Protein AF-0000000082424792 (afdb_homodimer)

Solvent-accessible surface area (backbone atoms only — not comparable to full-atom values): 27196 Å² total; per-residue (Å²): 92,39,47,46,41,35,40,43,34,44,28,79,53,50,48,62,49,54,26,39,48,39,47,21,51,23,49,30,27,62,52,21,72,46,38,30,72,61,72,68,42,37,51,23,59,50,4,16,21,27,39,40,36,38,26,54,96,37,29,47,32,41,35,42,33,32,23,37,46,25,42,66,79,46,63,48,35,50,36,55,40,28,74,50,56,83,87,54,79,37,30,35,40,36,42,36,32,32,28,20,71,53,90,94,49,53,85,48,68,71,46,19,31,48,25,77,32,62,17,72,66,65,16,39,38,34,38,37,71,32,53,38,48,46,53,76,69,34,50,75,62,47,70,86,83,59,66,56,81,70,42,28,46,65,43,48,43,45,48,29,46,22,71,74,33,52,72,59,85,50,70,66,59,50,50,59,55,58,73,37,49,64,48,24,46,31,36,41,36,36,34,41,35,95,57,34,38,35,39,38,38,36,25,31,59,58,88,62,88,83,39,61,51,56,50,55,45,62,35,33,29,46,24,39,32,68,48,35,40,35,37,33,27,29,55,26,60,78,73,37,52,50,83,70,45,61,65,67,41,76,55,52,77,24,28,32,37,34,37,39,36,34,25,75,76,35,49,68,53,74,73,44,80,44,78,50,135,92,40,46,43,40,37,40,43,35,45,30,80,52,49,48,62,50,54,26,40,49,38,47,20,50,22,48,30,28,62,53,20,70,46,38,29,72,62,72,67,42,37,52,22,61,50,3,14,20,27,40,39,37,36,26,54,96,37,29,47,33,40,36,43,34,32,22,37,46,26,42,65,79,46,65,49,35,50,36,56,41,29,74,49,55,86,87,54,80,38,30,34,41,36,42,35,34,31,28,21,70,52,89,91,48,54,85,48,69,72,46,19,31,47,24,75,33,61,16,72,66,64,17,40,37,35,38,38,71,32,52,39,48,44,51,76,69,36,50,75,62,46,72,86,85,59,64,55,82,69,42,28,45,65,44,49,43,46,47,28,47,22,70,73,33,51,73,58,84,50,72,67,58,49,50,59,54,58,74,38,48,65,47,22,46,32,34,41,37,37,36,41,34,95,59,34,39,35,39,37,39,36,24,30,57,60,88,61,87,80,40,62,52,56,51,56,46,61,35,33,28,44,24,38,30,67,48,35,41,35,35,32,29,29,55,28,60,78,76,36,52,49,84,69,46,62,64,69,42,76,56,52,76,25,28,32,37,35,38,39,36,35,26,76,76,34,50,68,50,75,72,44,80,45,79,50,134

pLDDT: mean 94.44, std 5.89, range [61.22, 98.94]

InterPro domains:
  IPR029055 Nucleophile aminohydrolases, N-terminal [G3DSA:3.60.20.10] (1-261)
  IPR029055 Nucleophile aminohydrolases, N-terminal [SSF56235] (42-182)

Structure (mmCIF, N/CA/C/O backbone):
data_AF-0000000082424792-model_v1
#
loop_
_entity.id
_entity.type
_entity.pdbx_description
1 polymer 'Class II glutamine amidotransferase'
#
loop_
_atom_site.group_PDB
_atom_site.id
_atom_site.type_symbol
_atom_site.label_atom_id
_atom_site.label_alt_id
_atom_site.label_comp_id
_atom_site.label_asym_id
_atom_site.label_entity_id
_atom_site.label_seq_id
_atom_site.pdbx_PDB_ins_code
_atom_site.Cartn_x
_atom_site.Cartn_y
_atom_site.Cartn_z
_atom_site.occupancy
_atom_site.B_iso_or_equiv
_atom_site.auth_seq_id
_atom_site.auth_comp_id
_atom_site.auth_asym_id
_atom_site.auth_atom_id
_atom_site.pdbx_PDB_model_num
ATOM 1 N N . MET A 1 1 ? -8.086 -20.922 -4.895 1 80.81 1 MET A N 1
ATOM 2 C CA . MET A 1 1 ? -8.367 -21.109 -6.316 1 80.81 1 MET A CA 1
ATOM 3 C C . MET A 1 1 ? -8.203 -19.797 -7.078 1 80.81 1 MET A C 1
ATOM 5 O O . MET A 1 1 ? -9.141 -19.344 -7.742 1 80.81 1 MET A O 1
ATOM 9 N N . CYS A 1 2 ? -7.086 -19.297 -7.141 1 96.94 2 CYS A N 1
ATOM 10 C CA . CYS A 1 2 ? -6.809 -17.938 -7.59 1 96.94 2 CYS A CA 1
ATOM 11 C C . CYS A 1 2 ? -6.051 -17.938 -8.914 1 96.94 2 CYS A C 1
ATOM 13 O O . CYS A 1 2 ? -5.77 -19.016 -9.469 1 96.94 2 CYS A O 1
ATOM 15 N N . ARG A 1 3 ? -5.969 -16.844 -9.562 1 98.69 3 ARG A N 1
ATOM 16 C CA . ARG A 1 3 ? -5.113 -16.594 -10.727 1 98.69 3 ARG A CA 1
ATOM 17 C C . ARG A 1 3 ? -4.145 -15.453 -10.461 1 98.69 3 ARG A C 1
ATOM 19 O O . ARG A 1 3 ? -4.48 -14.5 -9.742 1 98.69 3 ARG A O 1
ATOM 26 N N . MET A 1 4 ? -2.965 -15.578 -11.047 1 98.81 4 MET A N 1
ATOM 27 C CA . MET A 1 4 ? -1.962 -14.562 -10.75 1 98.81 4 MET A CA 1
ATOM 28 C C . MET A 1 4 ? -1.114 -14.25 -11.977 1 98.81 4 MET A C 1
ATOM 30 O O . MET A 1 4 ? -1.095 -15.031 -12.93 1 98.81 4 MET A O 1
ATOM 34 N N . ALA A 1 5 ? -0.458 -13.141 -11.961 1 98.94 5 ALA A N 1
ATOM 35 C CA . ALA A 1 5 ? 0.482 -12.656 -12.969 1 98.94 5 ALA A CA 1
ATOM 36 C C . ALA A 1 5 ? 1.657 -11.93 -12.32 1 98.94 5 ALA A C 1
ATOM 38 O O . ALA A 1 5 ? 1.472 -11.156 -11.375 1 98.94 5 ALA A O 1
ATOM 39 N N . VAL A 1 6 ? 2.852 -12.211 -12.781 1 98.88 6 VAL A N 1
ATOM 40 C CA . VAL A 1 6 ? 4.066 -11.555 -12.297 1 98.88 6 VAL A CA 1
ATOM 41 C C . VAL A 1 6 ? 4.867 -11.016 -13.477 1 98.88 6 VAL A C 1
ATOM 43 O O . VAL A 1 6 ? 5.027 -11.695 -14.492 1 98.88 6 VAL A O 1
ATOM 46 N N . LEU A 1 7 ? 5.273 -9.797 -13.391 1 98.25 7 LEU A N 1
ATOM 47 C CA . LEU A 1 7 ? 6.16 -9.164 -14.359 1 98.25 7 LEU A CA 1
ATOM 48 C C . LEU A 1 7 ? 7.457 -8.711 -13.703 1 98.25 7 LEU A C 1
ATOM 50 O O . LEU A 1 7 ? 7.441 -8.18 -12.586 1 98.25 7 LEU A O 1
ATOM 54 N N . ILE A 1 8 ? 8.57 -8.938 -14.375 1 97.94 8 ILE A N 1
ATOM 55 C CA . ILE A 1 8 ? 9.867 -8.453 -13.906 1 97.94 8 ILE A CA 1
ATOM 56 C C . ILE A 1 8 ? 10.703 -7.992 -15.102 1 97.94 8 ILE A C 1
ATOM 58 O O . ILE A 1 8 ? 10.898 -8.75 -16.062 1 97.94 8 ILE A O 1
ATOM 62 N N . GLY A 1 9 ? 11.133 -6.73 -15.07 1 95.88 9 GLY A N 1
ATOM 63 C CA . GLY A 1 9 ? 12.062 -6.305 -16.109 1 95.88 9 GLY A CA 1
ATOM 64 C C . GLY A 1 9 ? 11.945 -4.828 -16.438 1 95.88 9 GLY A C 1
ATOM 65 O O . GLY A 1 9 ? 11.297 -4.074 -15.703 1 95.88 9 GLY A O 1
ATOM 66 N N . GLN A 1 10 ? 12.727 -4.418 -17.375 1 94.44 10 GLN A N 1
ATOM 67 C CA . GLN A 1 10 ? 12.68 -3.078 -17.953 1 94.44 10 GLN A CA 1
ATOM 68 C C . GLN A 1 10 ? 12.023 -3.098 -19.344 1 94.44 10 GLN A C 1
ATOM 70 O O . GLN A 1 10 ? 12.711 -3.018 -20.359 1 94.44 10 GLN A O 1
ATOM 75 N N . PHE A 1 11 ? 10.75 -3.027 -19.328 1 94.5 11 PHE A N 1
ATOM 76 C CA . PHE A 1 11 ? 9.961 -3.266 -20.531 1 94.5 11 PHE A CA 1
ATOM 77 C C . PHE A 1 11 ? 10.039 -2.072 -21.484 1 94.5 11 PHE A C 1
ATOM 79 O O . PHE A 1 11 ? 10.016 -0.922 -21.031 1 94.5 11 PHE A O 1
ATOM 86 N N . ASN A 1 12 ? 10.047 -2.334 -22.734 1 92.19 12 ASN A N 1
ATOM 87 C CA . ASN A 1 12 ? 10.117 -1.262 -23.719 1 92.19 12 ASN A CA 1
ATOM 88 C C . ASN A 1 12 ? 8.836 -0.433 -23.75 1 92.19 12 ASN A C 1
ATOM 90 O O .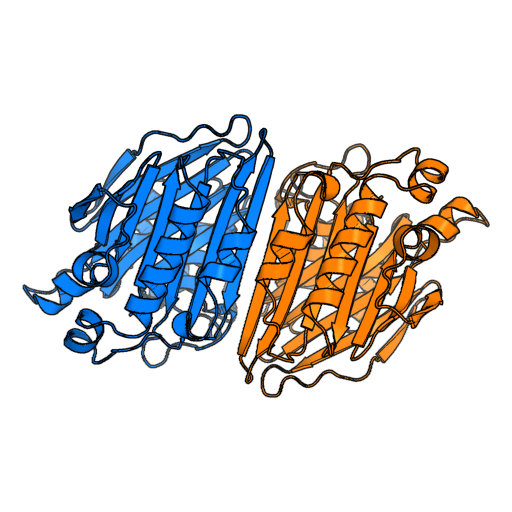 ASN A 1 12 ? 8.883 0.788 -23.906 1 92.19 12 ASN A O 1
ATOM 94 N N . ASP A 1 13 ? 7.734 -1.145 -23.656 1 93.12 13 ASP A N 1
ATOM 95 C CA . ASP A 1 13 ? 6.441 -0.498 -23.484 1 93.12 13 ASP A CA 1
ATOM 96 C C . ASP A 1 13 ? 5.777 -0.95 -22.172 1 93.12 13 ASP A C 1
ATOM 98 O O . ASP A 1 13 ? 4.906 -1.826 -22.188 1 93.12 13 ASP A O 1
ATOM 102 N N . ALA A 1 14 ? 6.148 -0.309 -21.172 1 94.12 14 ALA A N 1
ATOM 103 C CA . ALA A 1 14 ? 5.695 -0.701 -19.828 1 94.12 14 ALA A CA 1
ATOM 104 C C . ALA A 1 14 ? 4.184 -0.542 -19.703 1 94.12 14 ALA A C 1
ATOM 106 O O . ALA A 1 14 ? 3.516 -1.387 -19.094 1 94.12 14 ALA A O 1
ATOM 107 N N . GLU A 1 15 ? 3.668 0.537 -20.234 1 94.12 15 GLU A N 1
ATOM 108 C CA . GLU A 1 15 ? 2.234 0.793 -20.141 1 94.12 15 GLU A CA 1
ATOM 109 C C . GLU A 1 15 ? 1.429 -0.324 -20.797 1 94.12 15 GLU A C 1
ATOM 111 O O . GLU A 1 15 ? 0.53 -0.896 -20.172 1 94.12 15 GLU A O 1
ATOM 116 N N . GLU A 1 16 ? 1.772 -0.635 -21.984 1 94.56 16 GLU A N 1
ATOM 117 C CA . GLU A 1 16 ? 1.082 -1.706 -22.703 1 94.56 16 GLU A CA 1
ATOM 118 C C . GLU A 1 16 ? 1.207 -3.033 -21.953 1 94.56 16 GLU A C 1
ATOM 120 O O . GLU A 1 16 ? 0.229 -3.773 -21.828 1 94.56 16 GLU A O 1
ATOM 125 N N . THR A 1 17 ? 2.357 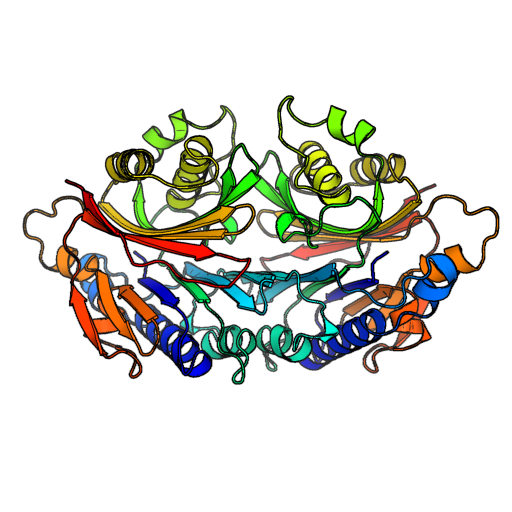-3.293 -21.5 1 95.81 17 THR A N 1
ATOM 126 C CA . THR A 1 17 ? 2.641 -4.562 -20.844 1 95.81 17 THR A CA 1
ATOM 127 C C . THR A 1 17 ? 1.781 -4.723 -19.594 1 95.81 17 THR A C 1
ATOM 129 O O . THR A 1 17 ? 1.131 -5.754 -19.406 1 95.81 17 THR A O 1
ATOM 132 N N . ILE A 1 18 ? 1.748 -3.699 -18.781 1 96.81 18 ILE A N 1
ATOM 133 C CA . ILE A 1 18 ? 1.044 -3.799 -17.5 1 96.81 18 ILE A CA 1
ATOM 134 C C . ILE A 1 18 ? -0.464 -3.762 -17.75 1 96.81 18 ILE A C 1
ATOM 136 O O . ILE A 1 18 ? -1.219 -4.5 -17.109 1 96.81 18 ILE A O 1
ATOM 140 N N . VAL A 1 19 ? -0.921 -2.963 -18.672 1 96.94 19 VAL A N 1
ATOM 141 C CA . VAL A 1 19 ? -2.342 -2.836 -18.984 1 96.94 19 VAL A CA 1
ATOM 142 C C . VAL A 1 19 ? -2.867 -4.152 -19.547 1 96.94 19 VAL A C 1
ATOM 144 O O . VAL A 1 19 ? -3.906 -4.652 -19.125 1 96.94 19 VAL A O 1
ATOM 147 N N . GLU A 1 20 ? -2.176 -4.727 -20.453 1 98 20 GLU A N 1
ATOM 148 C CA . GLU A 1 20 ? -2.607 -5.988 -21.047 1 98 20 GLU A CA 1
ATOM 149 C C . GLU A 1 20 ? -2.594 -7.117 -20.016 1 98 20 GLU A C 1
ATOM 151 O O . GLU A 1 20 ? -3.43 -8.023 -20.078 1 98 20 GLU A O 1
ATOM 156 N N . THR A 1 21 ? -1.629 -7.062 -19.172 1 98.44 21 THR A N 1
ATOM 157 C CA . THR A 1 21 ? -1.578 -8.047 -18.094 1 98.44 21 THR A CA 1
ATOM 158 C C . THR A 1 21 ? -2.822 -7.953 -17.219 1 98.44 21 THR A C 1
ATOM 160 O O . THR A 1 21 ? -3.443 -8.969 -16.891 1 98.44 21 THR A O 1
ATOM 163 N N . ALA A 1 22 ? -3.166 -6.73 -16.828 1 98.56 22 ALA A N 1
ATOM 164 C CA . ALA A 1 22 ? -4.355 -6.512 -16.016 1 98.56 22 ALA A CA 1
ATOM 165 C C . ALA A 1 22 ? -5.613 -6.977 -16.734 1 98.56 22 ALA A C 1
ATOM 167 O O . ALA A 1 22 ? -6.5 -7.59 -16.125 1 98.56 22 ALA A O 1
ATOM 168 N N . GLU A 1 23 ? -5.668 -6.703 -18 1 98.62 23 GLU A N 1
ATOM 169 C CA . GLU A 1 23 ? -6.812 -7.117 -18.812 1 98.62 23 GLU A CA 1
ATOM 170 C C . GLU A 1 23 ? -6.93 -8.633 -18.859 1 98.62 23 GLU A C 1
ATOM 172 O O . GLU A 1 23 ? -8.023 -9.188 -18.703 1 98.62 23 GLU A O 1
ATOM 177 N N . ALA A 1 24 ? -5.836 -9.242 -19.125 1 98.81 24 ALA A N 1
ATOM 178 C CA . ALA A 1 24 ? -5.824 -10.695 -19.219 1 98.81 24 ALA A CA 1
ATOM 179 C C . ALA A 1 24 ? -6.234 -11.344 -17.906 1 98.81 24 ALA A C 1
ATOM 181 O O . ALA A 1 24 ? -7.008 -12.305 -17.891 1 98.81 24 ALA A O 1
ATOM 182 N N . LEU A 1 25 ? -5.707 -10.844 -16.844 1 98.81 25 LEU A N 1
ATOM 183 C CA . LEU A 1 25 ? -6.062 -11.391 -15.531 1 98.81 25 LEU A CA 1
ATOM 184 C C . LEU A 1 25 ? -7.543 -11.18 -15.242 1 98.81 25 LEU A C 1
ATOM 186 O O . LEU A 1 25 ? -8.203 -12.062 -14.688 1 98.81 25 LEU A O 1
ATOM 190 N N . ALA A 1 26 ? -8.062 -10.031 -15.57 1 98.75 26 ALA A N 1
ATOM 191 C CA . ALA A 1 26 ? -9.484 -9.75 -15.375 1 98.75 26 ALA A CA 1
ATOM 192 C C . ALA A 1 26 ? -10.352 -10.727 -16.156 1 98.75 26 ALA A C 1
ATOM 194 O O . ALA A 1 26 ? -11.352 -11.227 -15.641 1 98.75 26 ALA A O 1
ATOM 195 N N . LYS A 1 27 ? -9.969 -10.977 -17.359 1 98.62 27 LYS A N 1
ATOM 196 C CA . LYS A 1 27 ? -10.703 -11.938 -18.188 1 98.62 27 LYS A CA 1
ATOM 197 C C . LYS A 1 27 ? -10.641 -13.336 -17.578 1 98.62 27 LYS A C 1
ATOM 199 O O . LYS A 1 27 ? -11.656 -14.023 -17.5 1 98.62 27 LYS A O 1
ATOM 204 N N . ALA A 1 28 ? -9.5 -13.719 -17.156 1 98.69 28 ALA A N 1
ATOM 205 C CA . ALA A 1 28 ? -9.328 -15.039 -16.547 1 98.69 28 ALA A CA 1
ATOM 206 C C . ALA A 1 28 ? -10.172 -15.164 -15.281 1 98.69 28 ALA A C 1
ATOM 208 O O . ALA A 1 28 ? -10.719 -16.234 -15 1 98.69 28 ALA A O 1
ATOM 209 N N . ALA A 1 29 ? -10.25 -14.094 -14.547 1 98.69 29 ALA A N 1
ATOM 210 C CA . ALA A 1 29 ? -11.023 -14.078 -13.305 1 98.69 29 ALA A CA 1
ATOM 211 C C . ALA A 1 29 ? -12.523 -14.094 -13.578 1 98.69 29 ALA A C 1
ATOM 213 O O . ALA A 1 29 ? -13.297 -14.633 -12.789 1 98.69 29 ALA A O 1
ATOM 214 N N . SER A 1 30 ? -12.945 -13.523 -14.688 1 98.5 30 SER A N 1
ATOM 215 C CA . SER A 1 30 ? -14.359 -13.438 -15.039 1 98.5 30 SER A CA 1
ATOM 216 C C . SER A 1 30 ? -14.883 -14.766 -15.562 1 98.5 30 SER A C 1
ATOM 218 O O . SER A 1 30 ? -16.078 -15.07 -15.43 1 98.5 30 SER A O 1
ATOM 220 N N . MET A 1 31 ? -13.992 -15.469 -16.172 1 98.38 31 MET A N 1
ATOM 221 C CA . MET A 1 31 ? -14.32 -16.797 -16.703 1 98.38 31 MET A CA 1
ATOM 222 C C . MET A 1 31 ? -13.086 -17.688 -16.719 1 98.38 31 MET A C 1
ATOM 224 O O . MET A 1 31 ? -12.242 -17.562 -17.609 1 98.38 31 MET A O 1
ATOM 228 N N . ASP A 1 32 ? -13.039 -18.641 -15.812 1 98.19 32 ASP A N 1
ATOM 229 C CA . ASP A 1 32 ? -11.914 -19.562 -15.672 1 98.19 32 ASP A CA 1
ATOM 230 C C . ASP A 1 32 ? -12.336 -21 -15.961 1 98.19 32 ASP A C 1
ATOM 232 O O . ASP A 1 32 ? -12.766 -21.719 -15.062 1 98.19 32 ASP A O 1
ATOM 236 N N . PRO A 1 33 ? -12.062 -21.453 -17.188 1 97.88 33 PRO A N 1
ATOM 237 C CA . PRO A 1 33 ? -12.469 -22.812 -17.531 1 97.88 33 PRO A CA 1
ATOM 238 C C . PRO A 1 33 ? -11.773 -23.859 -16.672 1 97.88 33 PRO A C 1
ATOM 240 O O . PRO A 1 33 ? -12.383 -24.891 -16.344 1 97.88 33 PRO A O 1
ATOM 243 N N . TYR A 1 34 ? -10.531 -23.672 -16.344 1 97.25 34 TYR A N 1
ATOM 244 C CA . TYR A 1 34 ? -9.812 -24.656 -15.531 1 97.25 34 TYR A CA 1
ATOM 245 C C . TYR A 1 34 ? -10.352 -24.688 -14.109 1 97.25 34 TYR A C 1
ATOM 247 O O . TYR A 1 34 ? -10.492 -25.766 -13.516 1 97.25 34 TYR A O 1
ATOM 255 N N . GLY A 1 35 ? -10.648 -23.516 -13.547 1 95.62 35 GLY A N 1
ATOM 256 C CA . GLY A 1 35 ? -11.258 -23.453 -12.227 1 95.62 35 GLY A CA 1
ATOM 257 C C . GLY A 1 35 ? -12.625 -24.109 -12.172 1 95.62 35 GLY A C 1
ATOM 258 O O . GLY A 1 35 ? -12.961 -24.781 -11.195 1 95.62 35 GLY A O 1
ATOM 259 N N . ASP A 1 36 ? -13.352 -23.891 -13.203 1 96.06 36 ASP A N 1
ATOM 260 C CA . ASP A 1 36 ? -14.68 -24.484 -13.297 1 96.06 36 ASP A CA 1
ATOM 261 C C . ASP A 1 36 ? -14.602 -26.016 -13.32 1 96.06 36 ASP A C 1
ATOM 263 O O . ASP A 1 36 ? -15.336 -26.688 -12.602 1 96.06 36 ASP A O 1
ATOM 267 N N . LYS A 1 37 ? -13.719 -26.531 -14.07 1 95.56 37 LYS A N 1
ATOM 268 C CA . LYS A 1 37 ? -13.586 -27.969 -14.242 1 95.56 37 LYS A CA 1
ATOM 269 C C . LYS A 1 37 ? -13.094 -28.641 -12.961 1 95.56 37 LYS A C 1
ATOM 271 O O . LYS A 1 37 ? -13.555 -29.734 -12.609 1 95.56 37 LYS A O 1
ATOM 276 N N . LEU A 1 38 ? -12.148 -28 -12.305 1 93.06 38 LEU A N 1
ATOM 277 C CA . LEU A 1 38 ? -11.516 -28.641 -11.156 1 93.06 38 LEU A CA 1
ATOM 278 C C . LEU A 1 38 ? -12.344 -28.438 -9.898 1 93.06 38 LEU A C 1
ATOM 280 O O . LEU A 1 38 ? -12.562 -29.391 -9.133 1 93.06 38 LEU A O 1
ATOM 284 N N . TYR A 1 39 ? -12.836 -27.188 -9.664 1 92.38 39 TYR A N 1
ATOM 285 C CA . TYR A 1 39 ? -13.422 -26.859 -8.367 1 92.38 39 TYR A CA 1
ATOM 286 C C . TYR A 1 39 ? -14.852 -26.359 -8.531 1 92.38 39 TYR A C 1
ATOM 288 O O . TYR A 1 39 ? -15.531 -26.078 -7.539 1 92.38 39 TYR A O 1
ATOM 296 N N . GLY A 1 40 ? -15.328 -26.234 -9.68 1 93.12 40 GLY A N 1
ATOM 297 C CA . GLY A 1 40 ? -16.625 -25.609 -9.914 1 93.12 40 GLY A CA 1
ATOM 298 C C . GLY A 1 40 ? -16.594 -24.109 -9.703 1 93.12 40 GLY A C 1
ATOM 299 O O . GLY A 1 40 ? -17.641 -23.484 -9.453 1 93.12 40 GLY A O 1
ATOM 300 N N . GLU A 1 41 ? -15.391 -23.547 -9.695 1 93.38 41 GLU A N 1
ATOM 301 C CA . GLU A 1 41 ? -15.195 -22.125 -9.492 1 93.38 41 GLU A CA 1
ATOM 302 C C . GLU A 1 41 ? -14.914 -21.406 -10.805 1 93.38 41 GLU A C 1
ATOM 304 O O . GLU A 1 41 ? -13.75 -21.203 -11.172 1 93.38 41 GLU A O 1
ATOM 309 N N . LYS A 1 42 ? -15.914 -20.859 -11.406 1 95.06 42 LYS A N 1
ATOM 310 C CA . LYS A 1 42 ? -15.828 -20.234 -12.719 1 95.06 42 LYS A CA 1
ATOM 311 C C . LYS A 1 42 ? -15.352 -18.797 -12.617 1 95.06 42 LYS A C 1
ATOM 313 O O . LYS A 1 42 ? -14.773 -18.266 -13.57 1 95.06 42 LYS A O 1
ATOM 318 N N . ARG A 1 43 ? -15.648 -18.203 -11.516 1 97 43 ARG A N 1
ATOM 319 C CA . ARG A 1 43 ? -15.352 -16.781 -11.367 1 97 43 ARG A CA 1
ATOM 320 C C . ARG A 1 43 ? -14.594 -16.516 -10.07 1 97 43 ARG A C 1
ATOM 322 O O . ARG A 1 43 ? -14.859 -17.141 -9.039 1 97 43 ARG A O 1
ATOM 329 N N . HIS A 1 44 ? -13.68 -15.617 -10.156 1 97.94 44 HIS A N 1
ATOM 330 C CA . HIS A 1 44 ? -12.898 -15.195 -9 1 97.94 44 HIS A CA 1
ATOM 331 C C . HIS A 1 44 ? -13.422 -13.875 -8.438 1 97.94 44 HIS A C 1
ATOM 333 O O . HIS A 1 44 ? -12.938 -12.805 -8.805 1 97.94 44 HIS A O 1
ATOM 339 N N . ARG A 1 45 ? -14.273 -13.969 -7.434 1 96.75 45 ARG A N 1
ATOM 340 C CA . ARG A 1 45 ? -15.078 -12.812 -7.035 1 96.75 45 ARG A CA 1
ATOM 341 C C . ARG A 1 45 ? -14.664 -12.312 -5.656 1 96.75 45 ARG A C 1
ATOM 343 O O . ARG A 1 45 ? -15.336 -11.453 -5.078 1 96.75 45 ARG A O 1
ATOM 350 N N . ASP A 1 46 ? -13.586 -12.898 -5.137 1 97.25 46 ASP A N 1
ATOM 351 C CA . ASP A 1 46 ? -13.336 -12.664 -3.715 1 97.25 46 ASP A CA 1
ATOM 352 C C . ASP A 1 46 ? -12.203 -11.664 -3.512 1 97.25 46 ASP A C 1
ATOM 354 O O . ASP A 1 46 ? -11.523 -11.695 -2.482 1 97.25 46 ASP A O 1
ATOM 358 N N . GLY A 1 47 ? -11.922 -10.789 -4.492 1 97.69 47 GLY A N 1
ATOM 359 C CA . GLY A 1 47 ? -10.953 -9.719 -4.332 1 97.69 47 GLY A CA 1
ATOM 360 C C . GLY A 1 47 ? -9.797 -9.805 -5.309 1 97.69 47 GLY A C 1
ATOM 361 O O . GLY A 1 47 ? -9.609 -10.836 -5.961 1 97.69 47 GLY A O 1
ATOM 362 N N . TRP A 1 48 ? -9.047 -8.734 -5.398 1 98.62 48 TRP A N 1
ATOM 363 C CA . TRP A 1 48 ? -7.836 -8.664 -6.207 1 98.62 48 TRP A CA 1
ATOM 364 C C . TRP A 1 48 ? -6.879 -7.613 -5.66 1 98.62 48 TRP A C 1
ATOM 366 O O . TRP A 1 48 ? -7.254 -6.805 -4.809 1 98.62 48 TRP A O 1
ATOM 376 N N . GLY A 1 49 ? -5.68 -7.676 -6.094 1 98.81 49 GLY A N 1
ATOM 377 C CA . GLY A 1 49 ? -4.691 -6.676 -5.715 1 98.81 49 GLY A CA 1
ATOM 378 C C . GLY A 1 49 ? -3.383 -6.82 -6.465 1 98.81 49 GLY A C 1
ATOM 379 O O . GLY A 1 49 ? -3.23 -7.719 -7.297 1 98.81 49 GLY A O 1
ATOM 380 N N . PHE A 1 50 ? -2.461 -5.852 -6.156 1 98.88 50 PHE A N 1
ATOM 381 C CA . PHE A 1 50 ? -1.143 -5.934 -6.773 1 98.88 50 PHE A CA 1
ATOM 382 C C . PHE A 1 50 ? -0.1 -5.219 -5.922 1 98.88 50 PHE A C 1
ATOM 384 O O . PHE A 1 50 ? -0.443 -4.363 -5.102 1 98.88 50 PHE A O 1
ATOM 391 N N . LEU A 1 51 ? 1.058 -5.66 -6.035 1 98.88 51 LEU A N 1
ATOM 392 C CA . LEU A 1 51 ? 2.266 -4.938 -5.648 1 98.88 51 LEU A CA 1
ATOM 393 C C . LEU A 1 51 ? 3.029 -4.457 -6.879 1 98.88 51 LEU A C 1
ATOM 395 O O . LEU A 1 51 ? 3.334 -5.25 -7.773 1 98.88 51 LEU A O 1
ATOM 399 N N . PHE A 1 52 ? 3.23 -3.168 -6.922 1 98.56 52 PHE A N 1
ATOM 400 C CA . PHE A 1 52 ? 3.988 -2.553 -8.008 1 98.56 52 PHE A CA 1
ATOM 401 C C . PHE A 1 52 ? 5.227 -1.844 -7.465 1 98.56 52 PHE A C 1
ATOM 403 O O . PHE A 1 52 ? 5.133 -1.047 -6.527 1 98.56 52 PHE A O 1
ATOM 410 N N . ILE A 1 53 ? 6.355 -2.162 -8.047 1 97.5 53 ILE A N 1
ATOM 411 C CA . ILE A 1 53 ? 7.625 -1.521 -7.703 1 97.5 53 ILE A CA 1
ATOM 412 C C . ILE A 1 53 ? 8.297 -0.999 -8.977 1 97.5 53 ILE A C 1
ATOM 414 O O . ILE A 1 53 ? 8.414 -1.727 -9.961 1 97.5 53 ILE A O 1
ATOM 418 N N . SER A 1 54 ? 8.672 0.177 -8.969 1 96.06 54 SER A N 1
ATOM 419 C CA . SER A 1 54 ? 9.469 0.767 -10.039 1 96.06 54 SER A CA 1
ATOM 420 C C . SER A 1 54 ? 10.656 1.541 -9.477 1 96.06 54 SER A C 1
ATOM 422 O O . SER A 1 54 ? 10.594 2.066 -8.367 1 96.06 54 SER A O 1
ATOM 424 N N . ILE A 1 55 ? 11.68 1.559 -10.18 1 94.56 55 ILE A N 1
ATOM 425 C CA . ILE A 1 55 ? 12.883 2.295 -9.789 1 94.56 55 ILE A CA 1
ATOM 426 C C . ILE A 1 55 ? 13.219 3.33 -10.859 1 94.56 55 ILE A C 1
ATOM 428 O O . ILE A 1 55 ? 13.523 2.975 -12 1 94.56 55 ILE A O 1
ATOM 432 N N . GLU A 1 56 ? 13.141 4.551 -10.492 1 89.69 56 GLU A N 1
ATOM 433 C CA . GLU A 1 56 ? 13.508 5.645 -11.391 1 89.69 56 GLU A CA 1
ATOM 434 C C . GLU A 1 56 ? 14.648 6.473 -10.812 1 89.69 56 GLU A C 1
ATOM 436 O O . GLU A 1 56 ? 14.539 7.02 -9.711 1 89.69 56 GLU A O 1
ATOM 441 N N . ASN A 1 57 ? 15.742 6.539 -11.555 1 86.56 57 ASN A N 1
ATOM 442 C CA . ASN A 1 57 ? 16.906 7.312 -11.133 1 86.56 57 ASN A CA 1
ATOM 443 C C . ASN A 1 57 ? 17.375 6.906 -9.734 1 86.56 57 ASN A C 1
ATOM 445 O O . ASN A 1 57 ? 17.625 7.766 -8.891 1 86.56 57 ASN A O 1
ATOM 449 N N . GLY A 1 58 ? 17.328 5.688 -9.523 1 90 58 GLY A N 1
ATOM 450 C CA . GLY A 1 58 ? 17.812 5.164 -8.258 1 90 58 GLY A CA 1
ATOM 451 C C . GLY A 1 58 ? 16.812 5.309 -7.129 1 90 58 GLY A C 1
ATOM 452 O O . GLY A 1 58 ? 17.141 5.035 -5.969 1 90 58 GLY A O 1
ATOM 453 N N . LYS A 1 59 ? 15.602 5.695 -7.406 1 93.75 59 LYS A N 1
ATOM 454 C CA . LYS A 1 59 ? 14.578 5.969 -6.395 1 93.75 59 LYS A CA 1
ATOM 455 C C . LYS A 1 59 ? 13.367 5.055 -6.574 1 93.75 59 LYS A C 1
ATOM 457 O O . LYS A 1 59 ? 12.758 5.031 -7.645 1 93.75 59 LYS A O 1
ATOM 462 N N . PRO A 1 60 ? 13 4.309 -5.566 1 96.31 60 PRO A N 1
ATOM 463 C CA . PRO A 1 60 ? 11.898 3.357 -5.699 1 96.31 60 PRO A CA 1
ATOM 464 C C . PRO A 1 60 ? 10.531 4.004 -5.469 1 96.31 60 PRO A C 1
ATOM 466 O O . PRO A 1 60 ? 10.414 4.938 -4.672 1 96.31 60 PRO A O 1
ATOM 469 N N . MET A 1 61 ? 9.617 3.543 -6.184 1 96.81 61 MET A N 1
ATOM 470 C CA . MET A 1 61 ? 8.195 3.73 -5.945 1 96.81 61 MET A CA 1
ATOM 471 C C . MET A 1 61 ? 7.504 2.395 -5.691 1 96.81 61 MET A C 1
ATOM 473 O O . MET A 1 61 ? 7.711 1.435 -6.438 1 96.81 61 MET A O 1
ATOM 477 N N . ILE A 1 62 ? 6.723 2.287 -4.602 1 98.19 62 ILE A N 1
ATOM 478 C CA . ILE A 1 62 ? 6.023 1.06 -4.238 1 98.19 62 ILE A CA 1
ATOM 479 C C . ILE A 1 62 ? 4.531 1.345 -4.07 1 98.19 62 ILE A C 1
ATOM 481 O O . ILE A 1 62 ? 4.148 2.281 -3.367 1 98.19 62 ILE A O 1
ATOM 485 N N . VAL A 1 63 ? 3.73 0.576 -4.758 1 98.5 63 VAL A N 1
ATOM 486 C CA . VAL A 1 63 ? 2.281 0.673 -4.629 1 98.5 63 VAL A CA 1
ATOM 487 C C . VAL A 1 63 ? 1.707 -0.681 -4.215 1 98.5 63 VAL A C 1
ATOM 489 O O . VAL A 1 63 ? 1.921 -1.687 -4.898 1 98.5 63 VAL A O 1
ATOM 492 N N . HIS A 1 64 ? 1.078 -0.723 -3.109 1 98.81 64 HIS A N 1
ATOM 493 C CA . HIS A 1 64 ? 0.355 -1.89 -2.615 1 98.81 64 HIS A CA 1
ATOM 494 C C . HIS A 1 64 ? -1.152 -1.668 -2.674 1 98.81 64 HIS A C 1
ATOM 496 O O . HIS A 1 64 ? -1.691 -0.842 -1.934 1 98.81 64 HIS A O 1
ATOM 502 N N . HIS A 1 65 ? -1.818 -2.389 -3.584 1 98.62 65 HIS A N 1
ATOM 503 C CA . HIS A 1 65 ? -3.252 -2.281 -3.83 1 98.62 65 HIS A CA 1
ATOM 504 C C . HIS A 1 65 ? -3.98 -3.549 -3.398 1 98.62 65 HIS A C 1
ATOM 506 O O . HIS A 1 65 ? -3.541 -4.66 -3.709 1 98.62 65 HIS A O 1
ATOM 512 N N . ARG A 1 66 ? -5.117 -3.365 -2.693 1 98.44 66 ARG A N 1
ATOM 513 C CA . ARG A 1 66 ? -6.004 -4.461 -2.322 1 98.44 66 ARG A CA 1
ATOM 514 C C . ARG A 1 66 ? -7.469 -4.039 -2.416 1 98.44 66 ARG A C 1
ATOM 516 O O . ARG A 1 66 ? -7.828 -2.941 -1.984 1 98.44 66 ARG A O 1
ATOM 523 N N . SER A 1 67 ? -8.234 -4.902 -2.967 1 97.69 67 SER A N 1
ATOM 524 C CA . SER A 1 67 ? -9.672 -4.676 -3.076 1 97.69 67 SER A CA 1
ATOM 525 C C . SER A 1 67 ? -10.453 -5.965 -2.846 1 97.69 67 SER A C 1
ATOM 527 O O . SER A 1 67 ? -10.047 -7.035 -3.303 1 97.69 67 SER A O 1
ATOM 529 N N . THR A 1 68 ? -11.578 -5.844 -2.182 1 96.94 68 THR A N 1
ATOM 530 C CA . THR A 1 68 ? -12.406 -7.027 -1.995 1 96.94 68 THR A CA 1
ATOM 531 C C . THR A 1 68 ? -13.398 -7.18 -3.145 1 96.94 68 THR A C 1
ATOM 533 O O . THR A 1 68 ? -14.117 -8.18 -3.223 1 96.94 68 THR A O 1
ATOM 536 N N . ASN A 1 69 ? -13.391 -6.227 -4.078 1 96.06 69 ASN A N 1
ATOM 537 C CA . ASN A 1 69 ? -14.141 -6.383 -5.324 1 96.06 69 ASN A CA 1
ATOM 538 C C . ASN A 1 69 ? -13.43 -7.324 -6.293 1 96.06 69 ASN A C 1
ATOM 540 O O . ASN A 1 69 ? -12.203 -7.43 -6.27 1 96.06 69 ASN A O 1
ATOM 544 N N . PRO A 1 70 ? -14.273 -7.977 -7.113 1 97.5 70 PRO A N 1
ATOM 545 C CA . PRO A 1 70 ? -13.602 -8.727 -8.18 1 97.5 70 PRO A CA 1
ATOM 546 C C . PRO A 1 70 ? -12.875 -7.82 -9.164 1 97.5 70 PRO A C 1
ATOM 548 O O . PRO A 1 70 ? -13.352 -6.727 -9.477 1 97.5 70 PRO A O 1
ATOM 551 N N . ILE A 1 71 ? -11.766 -8.289 -9.648 1 98.19 71 ILE A N 1
ATOM 552 C CA . ILE A 1 71 ? -10.938 -7.508 -10.555 1 98.19 71 ILE A CA 1
ATOM 553 C C . ILE A 1 71 ? -11.742 -7.113 -11.789 1 98.19 71 ILE A C 1
ATOM 555 O O . ILE A 1 71 ? -11.555 -6.027 -12.344 1 98.19 71 ILE A O 1
ATOM 559 N N . PHE A 1 72 ? -12.688 -7.965 -12.234 1 97.75 72 PHE A N 1
ATOM 560 C CA . PHE A 1 72 ? -13.414 -7.73 -13.477 1 97.75 72 PHE A CA 1
ATOM 561 C C . PHE A 1 72 ? -14.57 -6.758 -13.25 1 97.75 72 PHE A C 1
ATOM 563 O O . PHE A 1 72 ? -15.273 -6.395 -14.195 1 97.75 72 PHE A O 1
ATOM 570 N N . GLU A 1 73 ? -14.82 -6.312 -12.062 1 94.44 73 GLU A N 1
ATOM 571 C CA . GLU A 1 73 ? -15.828 -5.305 -11.766 1 94.44 73 GLU A CA 1
ATOM 572 C C . GLU A 1 73 ? -15.188 -3.953 -11.461 1 94.44 73 GLU A C 1
ATOM 574 O O . GLU A 1 73 ? -15.883 -2.984 -11.156 1 94.44 73 GLU A O 1
ATOM 579 N N . GLU A 1 74 ? -13.969 -3.982 -11.516 1 92.56 74 GLU A N 1
ATOM 580 C CA . GLU A 1 74 ? -13.203 -2.744 -11.359 1 92.56 74 GLU A CA 1
ATOM 581 C C . GLU A 1 74 ? -12.406 -2.428 -12.625 1 92.56 74 GLU A C 1
ATOM 583 O O . GLU A 1 74 ? -12.273 -3.273 -13.508 1 92.56 74 GLU A O 1
ATOM 588 N N . ASP A 1 75 ? -12.023 -1.234 -12.867 1 92.5 75 ASP A N 1
ATOM 589 C CA . ASP A 1 75 ? -11.227 -0.844 -14.023 1 92.5 75 ASP A CA 1
ATOM 590 C C . ASP A 1 75 ? -9.734 -1.017 -13.75 1 92.5 75 ASP A C 1
ATOM 592 O O . ASP A 1 75 ? -8.977 -0.042 -13.758 1 92.5 75 ASP A O 1
ATOM 596 N N . ALA A 1 76 ? -9.344 -2.342 -13.594 1 96.06 76 ALA A N 1
ATOM 597 C CA . ALA A 1 76 ? -7.969 -2.674 -13.219 1 96.06 76 ALA A CA 1
ATOM 598 C C . ALA A 1 76 ? -6.973 -2.096 -14.219 1 96.06 76 ALA A C 1
ATOM 600 O O . ALA A 1 76 ? -5.957 -1.519 -13.828 1 96.06 76 ALA A O 1
ATOM 601 N N . PRO A 1 77 ? -7.238 -2.178 -15.562 1 96.25 77 PRO A N 1
ATOM 602 C CA . PRO A 1 77 ? -6.301 -1.596 -16.531 1 96.25 77 PRO A CA 1
ATOM 603 C C . PRO A 1 77 ? -6.082 -0.101 -16.312 1 96.25 77 PRO A C 1
ATOM 605 O O . PRO A 1 77 ? -4.949 0.379 -16.391 1 96.25 77 PRO A O 1
ATOM 608 N N . ASN A 1 78 ? -7.105 0.614 -15.969 1 93.56 78 ASN A N 1
ATOM 609 C CA . ASN A 1 78 ? -6.98 2.047 -15.734 1 93.56 78 ASN A CA 1
ATOM 610 C C . ASN A 1 78 ? -6.195 2.334 -14.453 1 93.56 78 ASN A C 1
ATOM 612 O O . ASN A 1 78 ? -5.41 3.283 -14.406 1 93.56 78 ASN A O 1
ATOM 616 N N . ILE A 1 79 ? -6.418 1.555 -13.438 1 94.94 79 ILE A N 1
ATOM 617 C CA . ILE A 1 79 ? -5.742 1.729 -12.156 1 94.94 79 ILE A CA 1
ATOM 618 C C . ILE A 1 79 ? -4.234 1.583 -12.344 1 94.94 79 ILE A C 1
ATOM 620 O O . ILE A 1 79 ? -3.459 2.406 -11.852 1 94.94 79 ILE A O 1
ATOM 624 N N . VAL A 1 80 ? -3.818 0.566 -13.102 1 96.06 80 VAL A N 1
ATOM 625 C CA . VAL A 1 80 ? -2.389 0.307 -13.211 1 96.06 80 VAL A CA 1
ATOM 626 C C . VAL A 1 80 ? -1.775 1.24 -14.258 1 96.06 80 VAL A C 1
ATOM 628 O O . VAL A 1 80 ? -0.58 1.538 -14.203 1 96.06 80 VAL A O 1
ATOM 631 N N . LYS A 1 81 ? -2.557 1.658 -15.234 1 93.75 81 LYS A N 1
ATOM 632 C CA . LYS A 1 81 ? -2.072 2.564 -16.281 1 93.75 81 LYS A CA 1
ATOM 633 C C . LYS A 1 81 ? -1.487 3.836 -15.664 1 93.75 81 LYS A C 1
ATOM 635 O O . LYS A 1 81 ? -0.484 4.359 -16.156 1 93.75 81 LYS A O 1
ATOM 640 N N . GLY A 1 82 ? -2.068 4.285 -14.602 1 90.38 82 GLY A N 1
ATOM 641 C CA . GLY A 1 82 ? -1.646 5.523 -13.961 1 90.38 82 GLY A CA 1
ATOM 642 C C . GLY A 1 82 ? -0.298 5.41 -13.273 1 90.38 82 GLY A C 1
ATOM 643 O O . GLY A 1 82 ? 0.322 6.422 -12.945 1 90.38 82 GLY A O 1
ATOM 644 N N . LEU A 1 83 ? 0.232 4.234 -13.125 1 90.75 83 LEU A N 1
ATOM 645 C CA . LEU A 1 83 ? 1.437 3.994 -12.336 1 90.75 83 LEU A CA 1
ATOM 646 C C . LEU A 1 83 ? 2.686 4.113 -13.203 1 90.75 83 LEU A C 1
ATOM 648 O O . LEU A 1 83 ? 3.801 4.191 -12.688 1 90.75 83 LEU A O 1
ATOM 652 N N . VAL A 1 84 ? 2.432 4.023 -14.484 1 86.38 84 VAL A N 1
ATOM 653 C CA . VAL A 1 84 ? 3.596 3.996 -15.367 1 86.38 84 VAL A CA 1
ATOM 654 C C . VAL A 1 84 ? 3.6 5.238 -16.25 1 86.38 84 VAL A C 1
ATOM 656 O O . VAL A 1 84 ? 2.541 5.781 -16.578 1 86.38 84 VAL A O 1
ATOM 659 N N . LYS A 1 85 ? 4.863 5.664 -16.469 1 76.88 85 LYS A N 1
ATOM 660 C CA . LYS A 1 85 ? 5.098 6.762 -17.406 1 76.88 85 LYS A CA 1
ATOM 661 C C . LYS A 1 85 ? 5.605 6.238 -18.75 1 76.88 85 LYS A C 1
ATOM 663 O O . LYS A 1 85 ? 6.547 5.445 -18.797 1 76.88 85 LYS A O 1
ATOM 668 N N . ALA A 1 86 ? 4.969 6.656 -19.656 1 62.12 86 ALA A N 1
ATOM 669 C CA . ALA A 1 86 ? 5.32 6.188 -21 1 62.12 86 ALA A CA 1
ATOM 670 C C . ALA A 1 86 ? 6.754 6.574 -21.344 1 62.12 86 ALA A C 1
ATOM 672 O O . ALA A 1 86 ? 7.445 5.84 -22.047 1 62.12 86 ALA A O 1
ATOM 673 N N . SER A 1 87 ? 7.109 7.484 -20.875 1 61.91 87 SER A N 1
ATOM 674 C CA . SER A 1 87 ? 8.367 8.039 -21.375 1 61.91 87 SER A CA 1
ATOM 675 C C . SER A 1 87 ? 9.555 7.516 -20.578 1 61.91 87 SER A C 1
ATOM 677 O O . SER A 1 87 ? 10.703 7.816 -20.906 1 61.91 87 SER A O 1
ATOM 679 N N . VAL A 1 88 ? 9.289 6.688 -19.719 1 69.06 88 VAL A N 1
ATOM 680 C CA . VAL A 1 88 ? 10.391 6.301 -18.859 1 69.06 88 VAL A CA 1
ATOM 681 C C . VAL A 1 88 ? 10.492 4.777 -18.797 1 69.06 88 VAL A C 1
ATOM 683 O O . VAL A 1 88 ? 9.492 4.09 -18.578 1 69.06 88 VAL A O 1
ATOM 686 N N . LYS A 1 89 ? 11.758 4.457 -19.156 1 82.75 89 LYS A N 1
ATOM 687 C CA . LYS A 1 89 ? 12.039 3.027 -19.031 1 82.75 89 LYS A CA 1
ATOM 688 C C . LYS A 1 89 ? 12.664 2.707 -17.672 1 82.75 89 LYS A C 1
ATOM 690 O O . LYS A 1 89 ? 13.844 2.969 -17.453 1 82.75 89 LYS A O 1
ATOM 695 N N . SER A 1 90 ? 11.836 2.18 -16.781 1 90.94 90 SER A N 1
ATOM 696 C CA . SER A 1 90 ? 12.312 1.827 -15.445 1 90.94 90 SER A CA 1
ATOM 697 C C . SER A 1 90 ? 12.109 0.343 -15.156 1 90.94 90 SER A C 1
ATOM 699 O O . SER A 1 90 ? 11.148 -0.262 -15.648 1 90.94 90 SER A O 1
ATOM 701 N N . PRO A 1 91 ? 13.062 -0.227 -14.477 1 95.19 91 PRO A N 1
ATOM 702 C CA . PRO A 1 91 ? 12.797 -1.594 -14.023 1 95.19 91 PRO A CA 1
ATOM 703 C C . PRO A 1 91 ? 11.547 -1.691 -13.148 1 95.19 91 PRO A C 1
ATOM 705 O O . PRO A 1 91 ? 11.289 -0.805 -12.328 1 95.19 91 PRO A O 1
ATOM 708 N N . ILE A 1 92 ? 10.852 -2.807 -13.375 1 95.69 92 ILE A N 1
ATOM 709 C CA . ILE A 1 92 ? 9.57 -2.955 -12.695 1 95.69 92 ILE A CA 1
ATOM 710 C C . ILE A 1 92 ? 9.445 -4.371 -12.141 1 95.69 92 ILE A C 1
ATOM 712 O O . ILE A 1 92 ? 9.961 -5.324 -12.727 1 95.69 92 ILE A O 1
ATOM 716 N N . ILE A 1 93 ? 8.844 -4.48 -10.969 1 97.88 93 ILE A N 1
ATOM 717 C CA . ILE A 1 93 ? 8.25 -5.711 -10.453 1 97.88 93 ILE A CA 1
ATOM 718 C C . ILE A 1 93 ? 6.746 -5.523 -10.273 1 97.88 93 ILE A C 1
ATOM 720 O O . ILE A 1 93 ? 6.312 -4.555 -9.641 1 97.88 93 ILE A O 1
ATOM 724 N N . LEU A 1 94 ? 5.973 -6.375 -10.898 1 98.44 94 LEU A N 1
ATOM 725 C CA . LEU A 1 94 ? 4.531 -6.391 -10.695 1 98.44 94 LEU A CA 1
ATOM 726 C C . LEU A 1 94 ? 4.059 -7.781 -10.273 1 98.44 94 LEU A C 1
ATOM 728 O O . LEU A 1 94 ? 4.379 -8.773 -10.93 1 98.44 94 LEU A O 1
ATOM 732 N N . MET A 1 95 ? 3.354 -7.883 -9.133 1 98.81 95 MET A N 1
ATOM 733 C CA . MET A 1 95 ? 2.613 -9.07 -8.711 1 98.81 95 MET A CA 1
ATOM 734 C C . MET A 1 95 ? 1.119 -8.773 -8.625 1 98.81 95 MET A C 1
ATOM 736 O O . MET A 1 95 ? 0.686 -7.973 -7.793 1 98.81 95 MET A O 1
ATOM 740 N N . MET A 1 96 ? 0.369 -9.422 -9.414 1 98.88 96 MET A N 1
ATOM 741 C CA . MET A 1 96 ? -1.075 -9.219 -9.445 1 98.88 96 MET A CA 1
ATOM 742 C C . MET A 1 96 ? -1.818 -10.523 -9.164 1 98.88 96 MET A C 1
ATOM 744 O O . MET A 1 96 ? -1.396 -11.586 -9.609 1 98.88 96 MET A O 1
ATOM 748 N N . HIS A 1 97 ? -2.934 -10.422 -8.5 1 98.88 97 HIS A N 1
ATOM 749 C CA . HIS A 1 97 ? -3.625 -11.609 -8.016 1 98.88 97 HIS A CA 1
ATOM 750 C C . HIS A 1 97 ? -5.137 -11.414 -8.023 1 98.88 97 HIS A C 1
ATOM 752 O O . HIS A 1 97 ? -5.633 -10.367 -7.598 1 98.88 97 HIS A O 1
ATOM 758 N N . ALA A 1 98 ? -5.871 -12.312 -8.578 1 98.81 98 ALA A N 1
ATOM 759 C CA . ALA A 1 98 ? -7.328 -12.406 -8.477 1 98.81 98 ALA A CA 1
ATOM 760 C C . ALA A 1 98 ? -7.746 -13.602 -7.629 1 98.81 98 ALA A C 1
ATOM 762 O O . ALA A 1 98 ? -7.387 -14.742 -7.93 1 98.81 98 ALA A O 1
ATOM 763 N N . ARG A 1 99 ? -8.586 -13.312 -6.684 1 98.06 99 ARG A N 1
ATOM 764 C CA . ARG A 1 99 ? -8.82 -14.297 -5.629 1 98.06 99 ARG A CA 1
ATOM 765 C C . ARG A 1 99 ? -10.172 -14.977 -5.809 1 98.06 99 ARG A C 1
ATOM 767 O O . ARG A 1 99 ? -11.172 -14.32 -6.109 1 98.06 99 ARG A O 1
ATOM 774 N N . ALA A 1 100 ? -10.172 -16.25 -5.691 1 96.56 100 ALA A N 1
ATOM 775 C CA . ALA A 1 100 ? -11.328 -17.078 -5.379 1 96.56 100 ALA A CA 1
ATOM 776 C C . ALA A 1 100 ? -11.117 -17.859 -4.082 1 96.56 100 ALA A C 1
ATOM 778 O O . ALA A 1 100 ? -10.367 -18.828 -4.055 1 96.56 100 ALA A O 1
ATOM 779 N N . ALA A 1 101 ? -11.789 -17.375 -3.068 1 92.81 101 ALA A N 1
ATOM 780 C CA . ALA A 1 101 ? -11.562 -17.922 -1.729 1 92.81 101 ALA A CA 1
ATOM 781 C C . ALA A 1 101 ? -12.125 -19.344 -1.608 1 92.81 101 ALA A C 1
ATOM 783 O O . ALA A 1 101 ? -13.219 -19.625 -2.094 1 92.81 101 ALA A O 1
ATOM 784 N N . SER A 1 102 ? -11.328 -20.188 -1.036 1 87.25 102 SER A N 1
ATOM 785 C CA . SER A 1 102 ? -11.844 -21.516 -0.714 1 87.25 102 SER A CA 1
ATOM 786 C C . SER A 1 102 ? -12.938 -21.438 0.347 1 87.25 102 SER A C 1
ATOM 788 O O . SER A 1 102 ? -13.008 -20.469 1.106 1 87.25 102 SER A O 1
ATOM 790 N N . SER A 1 103 ? -13.727 -22.422 0.373 1 83.88 103 SER A N 1
ATOM 791 C CA . SER A 1 103 ? -14.789 -22.484 1.365 1 83.88 103 SER A CA 1
ATOM 792 C C . SER A 1 103 ? -14.234 -22.422 2.783 1 83.88 103 SER A C 1
ATOM 794 O O . SER A 1 103 ? -13.234 -23.062 3.098 1 83.88 103 SER A O 1
ATOM 796 N N . GLY A 1 104 ? -14.82 -21.609 3.584 1 85.62 104 GLY A N 1
ATOM 797 C CA . GLY A 1 104 ? -14.438 -21.516 4.984 1 85.62 104 GLY A CA 1
ATOM 798 C C . GLY A 1 104 ? -13.305 -20.547 5.238 1 85.62 104 GLY A C 1
ATOM 799 O O . GLY A 1 104 ? -12.875 -20.375 6.379 1 85.62 104 GLY A O 1
ATOM 800 N N . THR A 1 105 ? -12.805 -19.953 4.238 1 89.81 105 THR A N 1
ATOM 801 C CA . THR A 1 105 ? -11.711 -19 4.418 1 89.81 105 THR A CA 1
ATOM 802 C C . THR A 1 105 ? -12.242 -17.578 4.5 1 89.81 105 THR A C 1
ATOM 804 O O . THR A 1 105 ? -13.234 -17.25 3.85 1 89.81 105 THR A O 1
ATOM 807 N N . PRO A 1 106 ? -11.617 -16.75 5.285 1 91.75 106 PRO A N 1
ATOM 808 C CA . PRO A 1 106 ? -12.078 -15.367 5.441 1 91.75 106 PRO A CA 1
ATOM 809 C C . PRO A 1 106 ? -12.109 -14.594 4.121 1 91.75 106 PRO A C 1
ATOM 811 O O . PRO A 1 106 ? -11.195 -14.742 3.301 1 91.75 106 PRO A O 1
ATOM 814 N N . ARG A 1 107 ? -13.203 -13.836 3.943 1 93.19 107 ARG A N 1
ATOM 815 C CA . ARG A 1 107 ? -13.352 -12.922 2.814 1 93.19 107 ARG A CA 1
ATOM 816 C C . ARG A 1 107 ? -13.328 -11.469 3.279 1 93.19 107 ARG A C 1
ATOM 818 O O . ARG A 1 107 ? -14.383 -10.883 3.523 1 93.19 107 ARG A O 1
ATOM 825 N N . ASN A 1 108 ? -12.172 -10.938 3.439 1 94.25 108 ASN A N 1
ATOM 826 C CA . ASN A 1 108 ? -11.977 -9.578 3.926 1 94.25 108 ASN A CA 1
ATOM 827 C C . ASN A 1 108 ? -10.719 -8.945 3.33 1 94.25 108 ASN A C 1
ATOM 829 O O . ASN A 1 108 ? -10 -9.594 2.561 1 94.25 108 ASN A O 1
ATOM 833 N N . ILE A 1 109 ? -10.453 -7.672 3.611 1 96.12 109 ILE A N 1
ATOM 834 C CA . ILE A 1 109 ? -9.398 -6.895 2.982 1 96.12 109 ILE A CA 1
ATOM 835 C C . ILE A 1 109 ? -8.031 -7.406 3.447 1 96.12 109 ILE A C 1
ATOM 837 O O . ILE A 1 109 ? -7.055 -7.34 2.703 1 96.12 109 ILE A O 1
ATOM 841 N N . PHE A 1 110 ? -7.922 -8.031 4.605 1 94.19 110 PHE A N 1
ATOM 842 C CA . PHE A 1 110 ? -6.66 -8.484 5.184 1 94.19 110 PHE A CA 1
ATOM 843 C C . PHE A 1 110 ? -6.184 -9.766 4.504 1 94.19 110 PHE A C 1
ATOM 845 O O . PHE A 1 110 ? -4.988 -10.078 4.531 1 94.19 110 PHE A O 1
ATOM 852 N N . SER A 1 111 ? -7.145 -10.461 3.9 1 94.38 111 SER A N 1
ATOM 853 C CA . SER A 1 111 ? -6.836 -11.734 3.26 1 94.38 111 SER A CA 1
ATOM 854 C C . SER A 1 111 ? -6.738 -11.586 1.745 1 94.38 111 SER A C 1
ATOM 856 O O . SER A 1 111 ? -6.672 -12.578 1.02 1 94.38 111 SER A O 1
ATOM 858 N N . THR A 1 112 ? -6.801 -10.375 1.332 1 96.94 112 THR A N 1
ATOM 859 C CA . THR A 1 112 ? -6.594 -10.102 -0.087 1 96.94 112 THR A CA 1
ATOM 860 C C . THR A 1 112 ? -5.105 -10.047 -0.416 1 96.94 112 THR A C 1
ATOM 862 O O . THR A 1 112 ? -4.316 -9.477 0.344 1 96.94 112 THR A O 1
ATOM 865 N N . HIS A 1 113 ? -4.793 -10.703 -1.505 1 98.38 113 HIS A N 1
ATOM 866 C CA . HIS A 1 113 ? -3.396 -10.742 -1.928 1 98.38 113 HIS A CA 1
ATOM 867 C C . HIS A 1 113 ? -3.061 -9.547 -2.816 1 98.38 113 HIS A C 1
ATOM 869 O O . HIS A 1 113 ? -3.873 -9.141 -3.65 1 98.38 113 HIS A O 1
ATOM 875 N N . PRO A 1 114 ? -1.761 -9.039 -2.734 1 98.81 114 PRO A N 1
ATOM 876 C CA . PRO A 1 114 ? -0.631 -9.57 -1.967 1 98.81 114 PRO A CA 1
ATOM 877 C C . PRO A 1 114 ? -0.749 -9.289 -0.471 1 98.81 114 PRO A C 1
ATOM 879 O O . PRO A 1 114 ? -1.087 -8.164 -0.076 1 98.81 114 PRO A O 1
ATOM 882 N N . VAL A 1 115 ? -0.487 -10.32 0.336 1 98.44 115 VAL A N 1
ATOM 883 C CA . VAL A 1 115 ? -0.421 -10.125 1.779 1 98.44 115 VAL A CA 1
ATOM 884 C C . VAL A 1 115 ? 0.95 -9.57 2.162 1 98.44 115 VAL A C 1
ATOM 886 O O . VAL A 1 115 ? 1.923 -9.742 1.424 1 98.44 115 VAL A O 1
ATOM 889 N N . ARG A 1 116 ? 1.004 -8.875 3.25 1 98.25 116 ARG A N 1
ATOM 890 C CA . ARG A 1 116 ? 2.229 -8.188 3.643 1 98.25 116 ARG A CA 1
ATOM 891 C C . ARG A 1 116 ? 2.605 -8.516 5.082 1 98.25 116 ARG A C 1
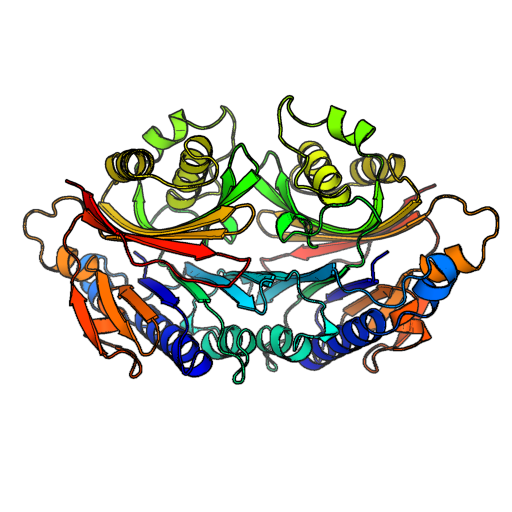ATOM 893 O O . ARG A 1 116 ? 1.737 -8.617 5.949 1 98.25 116 ARG A O 1
ATOM 900 N N . ALA A 1 117 ? 3.84 -8.711 5.348 1 96.31 117 ALA A N 1
ATOM 901 C CA . ALA A 1 117 ? 4.434 -8.859 6.672 1 96.31 117 ALA A CA 1
ATOM 902 C C . ALA A 1 117 ? 5.77 -8.117 6.758 1 96.31 117 ALA A C 1
ATOM 904 O O . ALA A 1 117 ? 6.301 -7.664 5.742 1 96.31 117 ALA A O 1
ATOM 905 N N . VAL A 1 118 ? 6.223 -7.93 7.949 1 93.56 118 VAL A N 1
ATOM 906 C CA . VAL A 1 118 ? 7.512 -7.289 8.195 1 93.56 118 VAL A CA 1
ATOM 907 C C . VAL A 1 118 ? 8.453 -8.273 8.883 1 93.56 118 VAL A C 1
ATOM 909 O O . VAL A 1 118 ? 8.062 -8.945 9.844 1 93.56 118 VAL A O 1
ATOM 912 N N . THR A 1 119 ? 9.641 -8.367 8.383 1 93.81 119 THR A N 1
ATOM 913 C CA . THR A 1 119 ? 10.625 -9.281 8.969 1 93.81 119 THR A CA 1
ATOM 914 C C . THR A 1 119 ? 11.203 -8.695 10.258 1 93.81 119 THR A C 1
ATOM 916 O O . THR A 1 119 ? 10.938 -7.543 10.594 1 93.81 119 THR A O 1
ATOM 919 N N . ILE A 1 120 ? 11.992 -9.492 10.891 1 86 120 ILE A N 1
ATOM 920 C CA . ILE A 1 120 ? 12.539 -9.117 12.188 1 86 120 ILE A CA 1
ATOM 921 C C . ILE A 1 120 ? 13.461 -7.906 12.031 1 86 120 ILE A C 1
ATOM 923 O O . ILE A 1 120 ? 13.547 -7.066 12.93 1 86 120 ILE A O 1
ATOM 927 N N . ASN A 1 121 ? 14.031 -7.816 10.906 1 87.69 121 ASN A N 1
ATOM 928 C CA . ASN A 1 121 ? 14.953 -6.707 10.695 1 87.69 121 ASN A CA 1
ATOM 929 C C . ASN A 1 121 ? 14.281 -5.551 9.961 1 87.69 121 ASN A C 1
ATOM 931 O O . ASN A 1 121 ? 14.953 -4.633 9.492 1 87.69 121 ASN A O 1
ATOM 935 N N . GLY A 1 122 ? 13.008 -5.637 9.703 1 90.12 122 GLY A N 1
ATOM 936 C CA . GLY A 1 122 ? 12.266 -4.48 9.219 1 90.12 122 GLY A CA 1
ATOM 937 C C . GLY A 1 122 ? 12.07 -4.484 7.719 1 90.12 122 GLY A C 1
ATOM 938 O O . GLY A 1 122 ? 11.609 -3.492 7.148 1 90.12 122 GLY A O 1
ATOM 939 N N . SER A 1 123 ? 12.469 -5.539 7.035 1 94.94 123 SER A N 1
ATOM 940 C CA . SER A 1 123 ? 12.164 -5.645 5.613 1 94.94 123 SER A CA 1
ATOM 941 C C . SER A 1 123 ? 10.695 -5.988 5.383 1 94.94 123 SER A C 1
ATOM 943 O O . SER A 1 123 ? 10.047 -6.578 6.246 1 94.94 123 SER A O 1
ATOM 945 N N . GLU A 1 124 ? 10.203 -5.574 4.273 1 97.31 124 GLU A N 1
ATOM 946 C CA . GLU A 1 124 ? 8.812 -5.859 3.939 1 97.31 124 GLU A CA 1
ATOM 947 C C . GLU A 1 124 ? 8.695 -7.102 3.061 1 97.31 124 GLU A C 1
ATOM 949 O O . GLU A 1 124 ? 9.398 -7.227 2.059 1 97.31 124 GLU A O 1
ATOM 954 N N . LEU A 1 125 ? 7.855 -7.992 3.477 1 98.5 125 LEU A N 1
ATOM 955 C CA . LEU A 1 125 ? 7.652 -9.258 2.777 1 98.5 125 LEU A CA 1
ATOM 956 C C . LEU A 1 125 ? 6.238 -9.352 2.221 1 98.5 125 LEU A C 1
ATOM 958 O O . LEU A 1 125 ? 5.262 -9.258 2.969 1 98.5 125 LEU A O 1
ATOM 962 N N . TYR A 1 126 ? 6.125 -9.523 0.888 1 98.88 126 TYR A N 1
ATOM 963 C CA . TYR A 1 126 ? 4.844 -9.648 0.207 1 98.88 126 TYR A CA 1
ATOM 964 C C . TYR A 1 126 ? 4.695 -11.023 -0.437 1 98.88 126 TYR A C 1
ATOM 966 O O . TYR A 1 126 ? 5.676 -11.594 -0.921 1 98.88 126 TYR A O 1
ATOM 974 N N . MET A 1 127 ? 3.41 -11.508 -0.497 1 98.88 127 MET A N 1
ATOM 975 C CA . MET A 1 127 ? 3.193 -12.828 -1.085 1 98.88 127 MET A CA 1
ATOM 976 C C . MET A 1 127 ? 1.859 -12.883 -1.824 1 98.88 127 MET A C 1
ATOM 978 O O . MET A 1 127 ? 0.851 -12.375 -1.33 1 98.88 127 MET A O 1
ATOM 982 N N . ILE A 1 128 ? 1.867 -13.336 -3.035 1 98.88 128 ILE A N 1
ATOM 983 C CA . ILE A 1 128 ? 0.667 -13.836 -3.701 1 98.88 128 ILE A CA 1
ATOM 984 C C . ILE A 1 128 ? 0.744 -15.352 -3.838 1 98.88 128 ILE A C 1
ATOM 986 O O . ILE A 1 128 ? 1.835 -15.922 -3.947 1 98.88 128 ILE A O 1
ATOM 990 N N . HIS A 1 129 ? -0.413 -15.977 -3.832 1 98.69 129 HIS A N 1
ATOM 991 C CA . HIS A 1 129 ? -0.418 -17.438 -3.695 1 98.69 129 HIS A CA 1
ATOM 992 C C . HIS A 1 129 ? -1.673 -18.031 -4.312 1 98.69 129 HIS A C 1
ATOM 994 O O . HIS A 1 129 ? -2.787 -17.594 -4.031 1 98.69 129 HIS A O 1
ATOM 1000 N N . ASN A 1 130 ? -1.531 -18.922 -5.188 1 97.75 130 ASN A N 1
ATOM 1001 C CA . ASN A 1 130 ? -2.59 -19.844 -5.602 1 97.75 130 ASN A CA 1
ATOM 1002 C C . ASN A 1 130 ? -2.35 -21.25 -5.074 1 97.75 130 ASN A C 1
ATOM 1004 O O . ASN A 1 130 ? -1.417 -21.922 -5.504 1 97.75 130 ASN A O 1
ATOM 1008 N N . GLY A 1 131 ? -3.098 -21.656 -4.18 1 96.31 131 GLY A N 1
ATOM 1009 C CA . GLY A 1 131 ? -2.949 -22.906 -3.445 1 96.31 131 GLY A CA 1
ATOM 1010 C C . GLY A 1 131 ? -3.324 -22.781 -1.979 1 96.31 131 GLY A C 1
ATOM 1011 O O . GLY A 1 131 ? -4.09 -21.906 -1.602 1 96.31 131 GLY A O 1
ATOM 1012 N N . SER A 1 132 ? -2.844 -23.766 -1.179 1 95.62 132 SER A N 1
ATOM 1013 C CA . SER A 1 132 ? -3.119 -23.75 0.254 1 95.62 132 SER A CA 1
ATOM 1014 C C . SER A 1 132 ? -1.927 -24.266 1.053 1 95.62 132 SER A C 1
ATOM 1016 O O . SER A 1 132 ? -1.191 -25.141 0.585 1 95.62 132 SER A O 1
ATOM 1018 N N . PHE A 1 133 ? -1.741 -23.688 2.203 1 96.31 133 PHE A N 1
ATOM 1019 C CA . PHE A 1 133 ? -0.725 -24.109 3.16 1 96.31 133 PHE A CA 1
ATOM 1020 C C . PHE A 1 133 ? -1.366 -24.75 4.383 1 96.31 133 PHE A C 1
ATOM 1022 O O . PHE A 1 133 ? -2.549 -24.547 4.656 1 96.31 133 PHE A O 1
ATOM 1029 N N . THR A 1 134 ? -0.598 -25.547 5.117 1 95.12 134 THR A N 1
ATOM 1030 C CA . THR A 1 134 ? -1.041 -26.125 6.379 1 95.12 134 THR A CA 1
ATOM 1031 C C . THR A 1 134 ? -0.89 -25.109 7.516 1 95.12 134 THR A C 1
ATOM 1033 O O . THR A 1 134 ? 0.201 -24.953 8.062 1 95.12 134 THR A O 1
ATOM 1036 N N . VAL A 1 135 ? -1.922 -24.578 8 1 90.75 135 VAL A N 1
ATOM 1037 C CA . VAL A 1 135 ? -1.937 -23.484 8.969 1 90.75 135 VAL A CA 1
ATOM 1038 C C . VAL A 1 135 ? -1.394 -23.969 10.312 1 90.75 135 VAL A C 1
ATOM 1040 O O . VAL A 1 135 ? -0.649 -23.25 10.977 1 90.75 135 VAL A O 1
ATOM 1043 N N . ASP A 1 136 ? -1.751 -25.156 10.719 1 90.88 136 ASP A N 1
ATOM 1044 C CA . ASP A 1 136 ? -1.354 -25.688 12.016 1 90.88 136 ASP A CA 1
ATOM 1045 C C . ASP A 1 136 ? 0.166 -25.75 12.148 1 90.88 136 ASP A C 1
ATOM 1047 O O . ASP A 1 136 ? 0.717 -25.5 13.219 1 90.88 136 ASP A O 1
ATOM 1051 N N . GLU A 1 137 ? 0.798 -26.078 11.125 1 91.25 137 GLU A N 1
ATOM 1052 C CA . GLU A 1 137 ? 2.256 -26.141 11.125 1 91.25 137 GLU A CA 1
ATOM 1053 C C . GLU A 1 137 ? 2.877 -24.75 11.188 1 91.25 137 GLU A C 1
ATOM 1055 O O . GLU A 1 137 ? 3.898 -24.547 11.852 1 91.25 137 GLU A O 1
ATOM 1060 N N . MET A 1 138 ? 2.256 -23.828 10.5 1 91.31 138 MET A N 1
ATOM 1061 C CA . MET A 1 138 ? 2.764 -22.469 10.453 1 91.31 138 MET A CA 1
ATOM 1062 C C . MET A 1 138 ? 2.588 -21.781 11.805 1 91.31 138 MET A C 1
ATOM 1064 O O . MET A 1 138 ? 3.424 -20.969 12.203 1 91.31 138 MET A O 1
ATOM 1068 N N . ARG A 1 139 ? 1.541 -22.078 12.453 1 90.06 139 ARG A N 1
ATOM 1069 C CA . ARG A 1 139 ? 1.174 -21.453 13.719 1 90.06 139 ARG A CA 1
ATOM 1070 C C . ARG A 1 139 ? 2.262 -21.656 14.766 1 90.06 139 ARG A C 1
ATOM 1072 O O . ARG A 1 139 ? 2.471 -20.812 15.625 1 90.06 139 ARG A O 1
ATOM 1079 N N . LYS A 1 140 ? 3.006 -22.703 14.68 1 90.31 140 LYS A N 1
ATOM 1080 C CA . LYS A 1 140 ? 4.059 -23.047 15.633 1 90.31 140 LYS A CA 1
ATOM 1081 C C . LYS A 1 140 ? 5.168 -22 15.625 1 90.31 140 LYS A C 1
ATOM 1083 O O . LYS A 1 140 ? 5.945 -21.906 16.578 1 90.31 140 LYS A O 1
ATOM 1088 N N . TYR A 1 141 ? 5.172 -21.203 14.609 1 90.5 141 TYR A N 1
ATOM 1089 C CA . TYR A 1 141 ? 6.258 -20.234 14.453 1 90.5 141 TYR A CA 1
ATOM 1090 C C . TYR A 1 141 ? 5.781 -18.828 14.773 1 90.5 141 TYR A C 1
ATOM 1092 O O . TYR A 1 141 ? 6.508 -17.859 14.547 1 90.5 141 TYR A O 1
ATOM 1100 N N . LEU A 1 142 ? 4.617 -18.672 15.281 1 89.94 142 LEU A N 1
ATOM 1101 C CA . LEU A 1 142 ? 4.031 -17.391 15.633 1 89.94 142 LEU A CA 1
ATOM 1102 C C . LEU A 1 142 ? 3.803 -17.281 17.141 1 89.94 142 LEU A C 1
ATOM 1104 O O . LEU A 1 142 ? 3.613 -18.297 17.812 1 89.94 142 LEU A O 1
ATOM 1108 N N . PRO A 1 143 ? 3.883 -15.984 17.656 1 81.94 143 PRO A N 1
ATOM 1109 C CA . PRO A 1 143 ? 3.615 -15.836 19.094 1 81.94 143 PRO A CA 1
ATOM 1110 C C . PRO A 1 143 ? 2.242 -16.375 19.5 1 81.94 143 PRO A C 1
ATOM 1112 O O . PRO A 1 143 ? 1.283 -16.266 18.719 1 81.94 143 PRO A O 1
ATOM 1115 N N . PRO A 1 144 ? 2.246 -16.891 20.75 1 77.81 144 PRO A N 1
ATOM 1116 C CA . PRO A 1 144 ? 0.948 -17.359 21.25 1 77.81 144 PRO A CA 1
ATOM 1117 C C . PRO A 1 144 ? -0.062 -16.219 21.406 1 77.81 144 PRO A C 1
ATOM 1119 O O . PRO A 1 144 ? 0.319 -15.086 21.719 1 77.81 144 PRO A O 1
ATOM 1122 N N . GLY A 1 145 ? -1.292 -16.422 21.125 1 70.75 145 GLY A N 1
ATOM 1123 C CA . GLY A 1 145 ? -2.326 -15.438 21.391 1 70.75 145 GLY A CA 1
ATOM 1124 C C . GLY A 1 145 ? -2.643 -14.57 20.188 1 70.75 145 GLY A C 1
ATOM 1125 O O . GLY A 1 145 ? -3.582 -13.773 20.219 1 70.75 145 GLY A O 1
ATOM 1126 N N . GLU A 1 146 ? -1.732 -14.633 19.266 1 73.06 146 GLU A N 1
ATOM 1127 C CA . GLU A 1 146 ? -2.049 -13.852 18.062 1 73.06 146 GLU A CA 1
ATOM 1128 C C . GLU A 1 146 ? -3.396 -14.266 17.484 1 73.06 146 GLU A C 1
ATOM 1130 O O . GLU A 1 146 ? -3.686 -15.461 17.344 1 73.06 146 GLU A O 1
ATOM 1135 N N . GLU A 1 147 ? -4.207 -13.312 17.281 1 77.56 147 GLU A N 1
ATOM 1136 C CA . GLU A 1 147 ? -5.496 -13.586 16.656 1 77.56 147 GLU A CA 1
ATOM 1137 C C . GLU A 1 147 ? -5.352 -13.789 15.156 1 77.56 147 GLU A C 1
ATOM 1139 O O . GLU A 1 147 ? -5.105 -12.836 14.414 1 77.56 147 GLU A O 1
ATOM 1144 N N . LEU A 1 148 ? -5.539 -15.023 14.742 1 82.62 148 LEU A N 1
ATOM 1145 C CA . LEU A 1 148 ? -5.262 -15.352 13.352 1 82.62 148 LEU A CA 1
ATOM 1146 C C . LEU A 1 148 ? -6.555 -15.625 12.594 1 82.62 148 LEU A C 1
ATOM 1148 O O . LEU A 1 148 ? -6.523 -15.914 11.391 1 82.62 148 LEU A O 1
ATOM 1152 N N . GLY A 1 149 ? -7.672 -15.531 13.297 1 82.5 149 GLY A N 1
ATOM 1153 C CA . GLY A 1 149 ? -8.953 -15.875 12.695 1 82.5 149 GLY A CA 1
ATOM 1154 C C . GLY A 1 149 ? -9.328 -14.977 11.531 1 82.5 149 GLY A C 1
ATOM 1155 O O . GLY A 1 149 ? -10.109 -15.367 10.664 1 82.5 149 GLY A O 1
ATOM 1156 N N . LYS A 1 150 ? -8.742 -13.844 11.453 1 87.06 150 LYS A N 1
ATOM 1157 C CA . LYS A 1 150 ? -9.094 -12.867 10.422 1 87.06 150 LYS A CA 1
ATOM 1158 C C . LYS A 1 150 ? -8.297 -13.102 9.141 1 87.06 150 LYS A C 1
ATOM 1160 O O . LYS A 1 150 ? -8.625 -12.562 8.086 1 87.06 150 LYS A O 1
ATOM 1165 N N . TYR A 1 151 ? -7.359 -14.07 9.234 1 92.31 151 TYR A N 1
ATOM 1166 C CA . TYR A 1 151 ? -6.418 -14.195 8.125 1 92.31 151 TYR A CA 1
ATOM 1167 C C . TYR A 1 151 ? -6.574 -15.539 7.43 1 92.31 151 TYR A C 1
ATOM 1169 O O . TYR A 1 151 ? -6.91 -16.547 8.062 1 92.31 151 TYR A O 1
ATOM 1177 N N . ASN A 1 152 ? -6.383 -15.555 6.168 1 95 152 ASN A N 1
ATOM 1178 C CA . ASN A 1 152 ? -6.32 -16.812 5.434 1 95 152 ASN A CA 1
ATOM 1179 C C . ASN A 1 152 ? -4.965 -17.5 5.605 1 95 152 ASN A C 1
ATOM 1181 O O . ASN A 1 152 ? -4.078 -16.969 6.273 1 95 152 ASN A O 1
ATOM 1185 N N . ASP A 1 153 ? -4.82 -18.672 5.059 1 95.94 153 ASP A N 1
ATOM 1186 C CA . ASP A 1 153 ? -3.615 -19.469 5.234 1 95.94 153 ASP A CA 1
ATOM 1187 C C . ASP A 1 153 ? -2.393 -18.766 4.656 1 95.94 153 ASP A C 1
ATOM 1189 O O . ASP A 1 153 ? -1.301 -18.828 5.223 1 95.94 153 ASP A O 1
ATOM 1193 N N . THR A 1 154 ? -2.506 -18.078 3.527 1 97.06 154 THR A N 1
ATOM 1194 C CA . THR A 1 154 ? -1.393 -17.391 2.877 1 97.06 154 THR A CA 1
ATOM 1195 C C . THR A 1 154 ? -0.833 -16.297 3.771 1 97.06 154 THR A C 1
ATOM 1197 O O . THR A 1 154 ? 0.385 -16.141 3.896 1 97.06 154 THR A O 1
ATOM 1200 N N . TYR A 1 155 ? -1.711 -15.516 4.379 1 96.69 155 TYR A N 1
ATOM 1201 C CA . TYR A 1 155 ? -1.255 -14.484 5.305 1 96.69 155 TYR A CA 1
ATOM 1202 C C . TYR A 1 155 ? -0.467 -15.094 6.457 1 96.69 155 TYR A C 1
ATOM 1204 O O . TYR A 1 155 ? 0.604 -14.602 6.816 1 96.69 155 TYR A O 1
ATOM 1212 N N . ILE A 1 156 ? -1.04 -16.125 7.016 1 95.75 156 ILE A N 1
ATOM 1213 C CA . ILE A 1 156 ? -0.412 -16.781 8.156 1 95.75 156 ILE A CA 1
ATOM 1214 C C . ILE A 1 156 ? 0.947 -17.344 7.742 1 95.75 156 ILE A C 1
ATOM 1216 O O . ILE A 1 156 ? 1.931 -17.203 8.477 1 95.75 156 ILE A O 1
ATOM 1220 N N . ALA A 1 157 ? 0.999 -17.922 6.605 1 97.19 157 ALA A N 1
ATOM 1221 C CA . ALA A 1 157 ? 2.262 -18.438 6.086 1 97.19 157 ALA A CA 1
ATOM 1222 C C . ALA A 1 157 ? 3.279 -17.312 5.898 1 97.19 157 ALA A C 1
ATOM 1224 O O . ALA A 1 157 ? 4.457 -17.484 6.227 1 97.19 157 ALA A O 1
ATOM 1225 N N . ASN A 1 158 ? 2.848 -16.219 5.348 1 97.5 158 ASN A N 1
ATOM 1226 C CA . ASN A 1 158 ? 3.73 -15.078 5.137 1 97.5 158 ASN A CA 1
ATOM 1227 C C . ASN A 1 158 ? 4.266 -14.523 6.457 1 97.5 158 ASN A C 1
ATOM 1229 O O . ASN A 1 158 ? 5.43 -14.125 6.543 1 97.5 158 ASN A O 1
ATOM 1233 N N . LEU A 1 159 ? 3.367 -14.453 7.449 1 95.56 159 LEU A N 1
ATOM 1234 C CA . LEU A 1 159 ? 3.781 -14.031 8.781 1 95.56 159 LEU A CA 1
ATOM 1235 C C . LEU A 1 159 ? 4.859 -14.953 9.336 1 95.56 159 LEU A C 1
ATOM 1237 O O . LEU A 1 159 ? 5.859 -14.484 9.891 1 95.56 159 LEU A O 1
ATOM 1241 N N . ALA A 1 160 ? 4.605 -16.234 9.242 1 96.31 160 ALA A N 1
ATOM 1242 C CA . ALA A 1 160 ? 5.566 -17.203 9.742 1 96.31 160 ALA A CA 1
ATOM 1243 C C . ALA A 1 160 ? 6.887 -17.125 8.984 1 96.31 160 ALA A C 1
ATOM 1245 O O . ALA A 1 160 ? 7.961 -17.188 9.586 1 96.31 160 ALA A O 1
ATOM 1246 N N . LEU A 1 161 ? 6.832 -16.969 7.695 1 97.56 161 LEU A N 1
ATOM 1247 C CA . LEU A 1 161 ? 8.031 -16.859 6.875 1 97.56 161 LEU A CA 1
ATOM 1248 C C . LEU A 1 161 ? 8.836 -15.625 7.262 1 97.56 161 LEU A C 1
ATOM 1250 O O . LEU A 1 161 ? 10.07 -15.664 7.285 1 97.56 161 LEU A O 1
ATOM 1254 N N . ALA A 1 162 ? 8.172 -14.547 7.539 1 95.81 162 ALA A N 1
ATOM 1255 C CA . ALA A 1 162 ? 8.828 -13.297 7.91 1 95.81 162 ALA A CA 1
ATOM 1256 C C . ALA A 1 162 ? 9.68 -13.477 9.164 1 95.81 162 ALA A C 1
ATOM 1258 O O . ALA A 1 162 ? 10.641 -12.734 9.375 1 95.81 162 ALA A O 1
ATOM 1259 N N . ARG A 1 163 ? 9.32 -14.438 9.938 1 93 163 ARG A N 1
ATOM 1260 C CA . ARG A 1 163 ? 10.078 -14.703 11.148 1 93 163 ARG A CA 1
ATOM 1261 C C . ARG A 1 163 ? 11.305 -15.555 10.859 1 93 163 ARG A C 1
ATOM 1263 O O . ARG A 1 163 ? 12.219 -15.648 11.68 1 93 163 ARG A O 1
ATOM 1270 N N . GLN A 1 164 ? 11.305 -16.156 9.648 1 92.62 164 GLN A N 1
ATOM 1271 C CA . GLN A 1 164 ? 12.383 -17.062 9.281 1 92.62 164 GLN A CA 1
ATOM 1272 C C . GLN A 1 164 ? 13.43 -16.375 8.43 1 92.62 164 GLN A C 1
ATOM 1274 O O . GLN A 1 164 ? 14.539 -16.875 8.258 1 92.62 164 GLN A O 1
ATOM 1279 N N . VAL A 1 165 ? 13.047 -15.219 7.945 1 94.75 165 VAL A N 1
ATOM 1280 C CA . VAL A 1 165 ? 13.938 -14.57 6.992 1 94.75 165 VAL A CA 1
ATOM 1281 C C . VAL A 1 165 ? 14.297 -13.172 7.488 1 94.75 165 VAL A C 1
ATOM 1283 O O . VAL A 1 165 ? 13.633 -12.633 8.383 1 94.75 165 VAL A O 1
ATOM 1286 N N . ARG A 1 166 ? 15.336 -12.625 6.973 1 91.69 166 ARG A N 1
ATOM 1287 C CA . ARG A 1 166 ? 15.773 -11.281 7.332 1 91.69 166 ARG A CA 1
ATOM 1288 C C . ARG A 1 166 ? 15.641 -10.328 6.148 1 91.69 166 ARG A C 1
ATOM 1290 O O . ARG A 1 166 ? 14.531 -9.938 5.777 1 91.69 166 ARG A O 1
ATOM 1297 N N . ASP A 1 167 ? 16.719 -10.195 5.324 1 92.62 167 ASP A N 1
ATOM 1298 C CA . ASP A 1 167 ? 16.703 -9.203 4.258 1 92.62 167 ASP A CA 1
ATOM 1299 C C . ASP A 1 167 ? 16.562 -9.859 2.889 1 92.62 167 ASP A C 1
ATOM 1301 O O . ASP A 1 167 ? 16.516 -9.18 1.864 1 92.62 167 ASP A O 1
ATOM 1305 N N . ASP A 1 168 ? 16.5 -11.203 2.914 1 94.06 168 ASP A N 1
ATOM 1306 C CA . ASP A 1 168 ? 16.359 -11.93 1.656 1 94.06 168 ASP A CA 1
ATOM 1307 C C . ASP A 1 168 ? 15.828 -13.344 1.893 1 94.06 168 ASP A C 1
ATOM 1309 O O . ASP A 1 168 ? 15.797 -13.82 3.029 1 94.06 168 ASP A O 1
ATOM 1313 N N . LEU A 1 169 ? 15.297 -13.891 0.802 1 94.5 169 LEU A N 1
ATOM 1314 C CA . LEU A 1 169 ? 14.906 -15.297 0.84 1 94.5 169 LEU A CA 1
ATOM 1315 C C . LEU A 1 169 ? 15.992 -16.172 0.235 1 94.5 169 LEU A C 1
ATOM 1317 O O . LEU A 1 169 ? 16.625 -15.797 -0.754 1 94.5 169 LEU A O 1
ATOM 1321 N N . ASP A 1 170 ? 16.203 -17.266 0.839 1 94.94 170 ASP A N 1
ATOM 1322 C CA . ASP A 1 170 ? 17.156 -18.234 0.306 1 94.94 170 ASP A CA 1
ATOM 1323 C C . ASP A 1 170 ? 16.5 -19.578 0.071 1 94.94 170 ASP A C 1
ATOM 1325 O O . ASP A 1 170 ? 15.289 -19.734 0.278 1 94.94 170 ASP A O 1
ATOM 1329 N N . TRP A 1 171 ? 17.266 -20.5 -0.429 1 96.25 171 TRP A N 1
ATOM 1330 C CA . TRP A 1 171 ? 16.781 -21.828 -0.763 1 96.25 171 TRP A CA 1
ATOM 1331 C C . TRP A 1 171 ? 16.125 -22.5 0.451 1 96.25 171 TRP A C 1
ATOM 1333 O O . TRP A 1 171 ? 15.062 -23.109 0.341 1 96.25 171 TRP A O 1
ATOM 1343 N N . SER A 1 172 ? 16.766 -22.391 1.584 1 96.62 172 SER A N 1
ATOM 1344 C CA . SER A 1 172 ? 16.297 -23.062 2.793 1 96.62 172 SER A CA 1
ATOM 1345 C C . SER A 1 172 ? 14.945 -22.5 3.24 1 96.62 172 SER A C 1
ATOM 1347 O O . SER A 1 172 ? 14.078 -23.25 3.695 1 96.62 172 SER A O 1
ATOM 1349 N N . SER A 1 173 ? 14.797 -21.188 3.189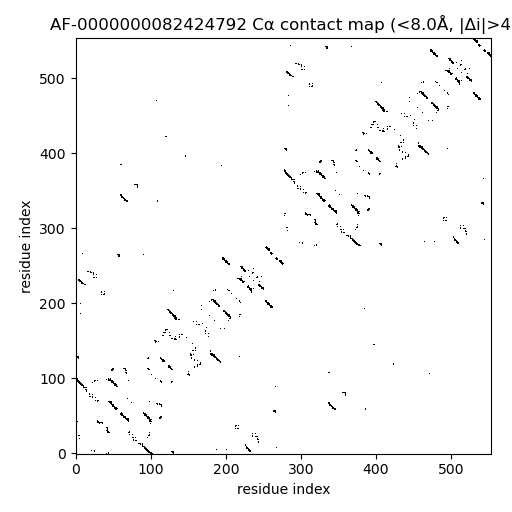 1 96.44 173 SER A N 1
ATOM 1350 C CA . SER A 1 173 ? 13.523 -20.578 3.58 1 96.44 173 SER A CA 1
ATOM 1351 C C . SER A 1 173 ? 12.406 -20.984 2.631 1 96.44 173 SER A C 1
ATOM 1353 O O . SER A 1 173 ? 11.266 -21.188 3.059 1 96.44 173 SER A O 1
ATOM 1355 N N . MET A 1 174 ? 12.75 -21.094 1.344 1 97.38 174 MET A N 1
ATOM 1356 C CA . MET A 1 174 ? 11.758 -21.547 0.376 1 97.38 174 MET A CA 1
ATOM 1357 C C . MET A 1 174 ? 11.406 -23.016 0.601 1 97.38 174 MET A C 1
ATOM 1359 O O . MET A 1 174 ? 10.242 -23.406 0.516 1 97.38 174 MET A O 1
ATOM 1363 N N . ASP A 1 175 ? 12.438 -23.781 0.829 1 97.69 175 ASP A N 1
ATOM 1364 C CA . ASP A 1 175 ? 12.188 -25.188 1.125 1 97.69 175 ASP A CA 1
ATOM 1365 C C . ASP A 1 175 ? 11.297 -25.344 2.359 1 97.69 175 ASP A C 1
ATOM 1367 O O . ASP A 1 175 ? 10.391 -26.172 2.379 1 97.69 175 ASP A O 1
ATOM 1371 N N . TRP A 1 176 ? 11.609 -24.578 3.342 1 97.06 176 TRP A N 1
ATOM 1372 C CA . TRP A 1 176 ? 10.82 -24.562 4.57 1 97.06 176 TRP A CA 1
ATOM 137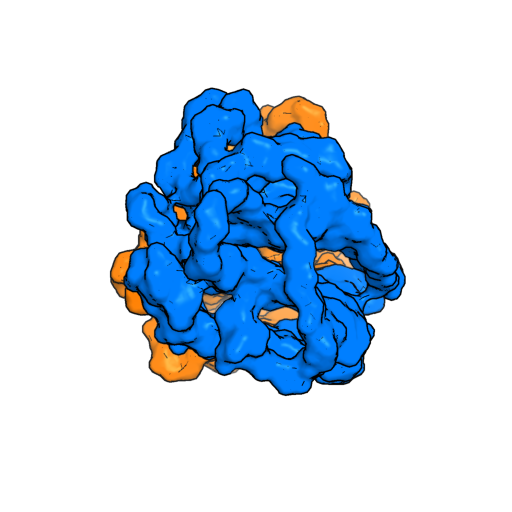3 C C . TRP A 1 176 ? 9.359 -24.266 4.273 1 97.06 176 TRP A C 1
ATOM 1375 O O . TRP A 1 176 ? 8.461 -24.938 4.805 1 97.06 176 TRP A O 1
ATOM 1385 N N . LEU A 1 177 ? 9.07 -23.312 3.479 1 97.69 177 LEU A N 1
ATOM 1386 C CA . LEU A 1 177 ? 7.723 -22.906 3.111 1 97.69 177 LEU A CA 1
ATOM 1387 C C . LEU A 1 177 ? 7.023 -24 2.307 1 97.69 177 LEU A C 1
ATOM 1389 O O . LEU A 1 177 ? 5.879 -24.344 2.598 1 97.69 177 LEU A O 1
ATOM 1393 N N . LEU A 1 178 ? 7.719 -24.594 1.318 1 97.56 178 LEU A N 1
ATOM 1394 C CA . LEU A 1 178 ? 7.117 -25.531 0.38 1 97.56 178 LEU A CA 1
ATOM 1395 C C . LEU A 1 178 ? 6.785 -26.859 1.071 1 97.56 178 LEU A C 1
ATOM 1397 O O . LEU A 1 178 ? 5.84 -27.547 0.679 1 97.56 178 LEU A O 1
ATOM 1401 N N . ARG A 1 179 ? 7.488 -27.203 2.078 1 96.19 179 ARG A N 1
ATOM 1402 C CA . ARG A 1 179 ? 7.211 -28.406 2.838 1 96.19 179 ARG A CA 1
ATOM 1403 C C . ARG A 1 179 ? 5.887 -28.312 3.584 1 96.19 179 ARG A C 1
ATOM 1405 O O . ARG A 1 179 ? 5.359 -29.312 4.066 1 96.19 179 ARG A O 1
ATOM 1412 N N . ARG A 1 180 ? 5.367 -27.203 3.582 1 96.81 180 ARG A N 1
ATOM 1413 C CA . ARG A 1 180 ? 4.129 -26.969 4.316 1 96.81 180 ARG A CA 1
ATOM 1414 C C . ARG A 1 180 ? 2.975 -26.672 3.365 1 9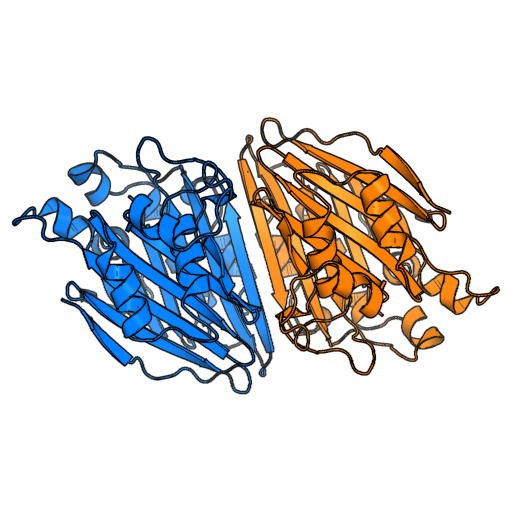6.81 180 ARG A C 1
ATOM 1416 O O . ARG A 1 180 ? 1.967 -26.094 3.77 1 96.81 180 ARG A O 1
ATOM 1423 N N . THR A 1 181 ? 3.176 -27.047 2.121 1 96.69 181 THR A N 1
ATOM 1424 C CA . THR A 1 181 ? 2.143 -26.906 1.1 1 96.69 181 THR A CA 1
ATOM 1425 C C . THR A 1 181 ? 1.09 -28 1.253 1 96.69 181 THR A C 1
ATOM 1427 O O . THR A 1 181 ? 1.428 -29.188 1.416 1 96.69 181 THR A O 1
ATOM 1430 N N . LYS A 1 182 ? -0.166 -27.641 1.237 1 94.88 182 LYS A N 1
ATOM 1431 C CA . LYS A 1 182 ? -1.267 -28.594 1.346 1 94.88 182 LYS A CA 1
ATOM 1432 C C . LYS A 1 182 ? -1.74 -29.047 -0.033 1 94.88 182 LYS A C 1
ATOM 1434 O O . LYS A 1 182 ? -1.988 -30.234 -0.252 1 94.88 182 LYS A O 1
ATOM 1439 N N . THR A 1 183 ? -1.945 -28.125 -0.987 1 93.62 183 THR A N 1
ATOM 1440 C CA . THR A 1 183 ? -2.377 -28.453 -2.338 1 93.62 183 THR A CA 1
ATOM 1441 C C . THR A 1 183 ? -1.379 -27.938 -3.371 1 93.62 183 THR A C 1
ATOM 1443 O O . THR A 1 183 ? -0.647 -28.719 -3.982 1 93.62 183 THR A O 1
ATOM 1446 N N . GLY A 1 184 ? -1.253 -26.641 -3.518 1 95.75 184 GLY A N 1
ATOM 1447 C CA . GLY A 1 184 ? -0.344 -25.984 -4.449 1 95.75 184 GLY A CA 1
ATOM 1448 C C . GLY A 1 184 ? 0.306 -24.734 -3.875 1 95.75 184 GLY A C 1
ATOM 1449 O O . GLY A 1 184 ? -0.159 -24.188 -2.873 1 95.75 184 GLY A O 1
ATOM 1450 N N . ALA A 1 185 ? 1.38 -24.391 -4.504 1 97.81 185 ALA A N 1
ATOM 1451 C CA . ALA A 1 185 ? 2.137 -23.203 -4.113 1 97.81 185 ALA A CA 1
ATOM 1452 C C . ALA A 1 185 ? 2.646 -22.453 -5.344 1 97.81 185 ALA A C 1
ATOM 1454 O O . ALA A 1 185 ? 3.855 -22.281 -5.516 1 97.81 185 ALA A O 1
ATOM 1455 N N . ASN A 1 186 ? 1.732 -22.078 -6.254 1 98.62 186 ASN A N 1
ATOM 1456 C CA . ASN A 1 186 ? 2.092 -21.031 -7.195 1 98.62 186 ASN A CA 1
ATOM 1457 C C . ASN A 1 186 ? 2.285 -19.688 -6.488 1 98.62 186 ASN A C 1
ATOM 1459 O O . ASN A 1 186 ? 1.338 -19.141 -5.926 1 98.62 186 ASN A O 1
ATOM 1463 N N . LEU A 1 187 ? 3.506 -19.203 -6.535 1 98.81 187 LEU A N 1
ATOM 1464 C CA . LEU A 1 187 ? 3.84 -18.109 -5.629 1 98.81 187 LEU A CA 1
ATOM 1465 C C . LEU A 1 187 ? 4.504 -16.953 -6.383 1 98.81 187 LEU A C 1
ATOM 1467 O O . LEU A 1 187 ? 5.199 -17.188 -7.379 1 98.81 187 LEU A O 1
ATOM 1471 N N . GLY A 1 188 ? 4.27 -15.773 -5.973 1 98.81 188 GLY A N 1
ATOM 1472 C CA . GLY A 1 188 ? 5.129 -14.609 -6.039 1 98.81 188 GLY A CA 1
ATOM 1473 C C . GLY A 1 188 ? 5.465 -14.039 -4.672 1 98.81 188 GLY A C 1
ATOM 1474 O O . GLY A 1 188 ? 4.566 -13.68 -3.908 1 98.81 188 GLY A O 1
ATOM 1475 N N . ILE A 1 189 ? 6.719 -14.023 -4.32 1 98.88 189 ILE A N 1
ATOM 1476 C CA . ILE A 1 189 ? 7.176 -13.477 -3.047 1 98.88 189 ILE A CA 1
ATOM 1477 C C . ILE A 1 189 ? 8.188 -12.359 -3.297 1 98.88 189 ILE A C 1
ATOM 1479 O O . ILE A 1 189 ? 9.188 -12.562 -3.99 1 98.88 189 ILE A O 1
ATOM 1483 N N . THR A 1 190 ? 7.922 -11.258 -2.777 1 98.75 190 THR A N 1
ATOM 1484 C CA . THR A 1 190 ? 8.836 -10.125 -2.906 1 98.75 190 THR A CA 1
ATOM 1485 C C . THR A 1 190 ? 9.273 -9.625 -1.534 1 98.75 190 THR A C 1
ATOM 1487 O O . THR A 1 190 ? 8.445 -9.445 -0.639 1 98.75 190 THR A O 1
ATOM 1490 N N . ILE A 1 191 ? 10.547 -9.453 -1.337 1 98.31 191 ILE A N 1
ATOM 1491 C CA . ILE A 1 191 ? 11.078 -8.836 -0.129 1 98.31 191 ILE A CA 1
ATOM 1492 C C . ILE A 1 191 ? 11.758 -7.512 -0.484 1 98.31 191 ILE A C 1
ATOM 1494 O O . ILE A 1 191 ? 12.57 -7.453 -1.411 1 98.31 191 ILE A O 1
ATOM 1498 N N . ILE A 1 192 ? 11.328 -6.48 0.136 1 97.56 192 ILE A N 1
ATOM 1499 C CA . ILE A 1 192 ? 11.922 -5.156 -0.024 1 97.56 192 ILE A CA 1
ATOM 1500 C C . ILE A 1 192 ? 12.836 -4.852 1.162 1 97.56 192 ILE A C 1
ATOM 1502 O O . ILE A 1 192 ? 12.375 -4.781 2.305 1 97.56 192 ILE A O 1
ATOM 1506 N N . SER A 1 193 ? 14.031 -4.719 0.927 1 94.75 193 SER A N 1
ATOM 1507 C CA . SER A 1 193 ? 15.047 -4.375 1.92 1 94.75 193 SER A CA 1
ATOM 1508 C C . SER A 1 193 ? 15.75 -3.068 1.564 1 94.75 193 SER A C 1
ATOM 1510 O O . SER A 1 193 ? 15.336 -2.369 0.636 1 94.75 193 SER A O 1
ATOM 1512 N N . ASP A 1 194 ? 16.766 -2.752 2.418 1 88.94 194 ASP A N 1
ATOM 1513 C CA . ASP A 1 194 ? 17.484 -1.516 2.158 1 88.94 194 ASP A CA 1
ATOM 1514 C C . ASP A 1 194 ? 18.312 -1.621 0.872 1 88.94 194 ASP A C 1
ATOM 1516 O O . ASP A 1 194 ? 19.234 -2.428 0.784 1 88.94 194 ASP A O 1
ATOM 1520 N N . GLY A 1 195 ? 17.828 -0.989 -0.182 1 92.25 195 GLY A N 1
ATOM 1521 C CA . GLY A 1 195 ? 18.625 -0.849 -1.399 1 92.25 195 GLY A CA 1
ATOM 1522 C C . GLY A 1 195 ? 18.203 -1.826 -2.486 1 92.25 195 GLY A C 1
ATOM 1523 O O . GLY A 1 195 ? 18.766 -1.799 -3.59 1 92.25 195 GLY A O 1
ATOM 1524 N N . ARG A 1 196 ? 17.297 -2.738 -2.174 1 95 196 ARG A N 1
ATOM 1525 C CA . ARG A 1 196 ? 16.938 -3.662 -3.246 1 95 196 ARG A CA 1
ATOM 1526 C C . ARG A 1 196 ? 15.547 -4.258 -3.014 1 95 196 ARG A C 1
ATOM 1528 O O . ARG A 1 196 ? 15.023 -4.195 -1.902 1 95 196 ARG A O 1
ATOM 1535 N N . ALA A 1 197 ? 15.008 -4.789 -4.051 1 97.06 197 ALA A N 1
ATOM 1536 C CA . ALA A 1 197 ? 13.836 -5.668 -4.039 1 97.06 197 ALA A CA 1
ATOM 1537 C C . ALA A 1 197 ? 14.156 -7.012 -4.688 1 97.06 197 ALA A C 1
ATOM 1539 O O . ALA A 1 197 ? 14.742 -7.062 -5.77 1 97.06 197 ALA A O 1
ATOM 1540 N N . SER A 1 198 ? 13.82 -8.047 -4.004 1 97.25 198 SER A N 1
ATOM 1541 C CA . SER A 1 198 ? 13.969 -9.391 -4.547 1 97.25 198 SER A CA 1
ATOM 1542 C C . SER A 1 198 ? 12.617 -10.062 -4.746 1 97.25 198 SER A C 1
ATOM 1544 O O . SER A 1 198 ? 11.68 -9.836 -3.977 1 97.25 198 SER A O 1
ATOM 1546 N N . ILE A 1 199 ? 12.586 -10.883 -5.777 1 98.19 199 ILE A N 1
ATOM 1547 C CA . ILE A 1 199 ? 11.336 -11.602 -6.027 1 98.19 199 ILE A CA 1
ATOM 1548 C C . ILE A 1 199 ? 11.648 -13.055 -6.375 1 98.19 199 ILE A C 1
ATOM 1550 O O . ILE A 1 199 ? 12.617 -13.344 -7.074 1 98.19 199 ILE A O 1
ATOM 1554 N N . ILE A 1 200 ? 10.859 -13.922 -5.836 1 98.69 200 ILE A N 1
ATOM 1555 C CA . ILE A 1 200 ? 10.836 -15.336 -6.191 1 98.69 200 ILE A CA 1
ATOM 1556 C C . ILE A 1 200 ? 9.445 -15.711 -6.715 1 98.69 200 ILE A C 1
ATOM 1558 O O . ILE A 1 200 ? 8.43 -15.391 -6.09 1 98.69 200 ILE A O 1
ATOM 1562 N N . THR A 1 201 ? 9.414 -16.359 -7.84 1 98.69 201 THR A N 1
ATOM 1563 C CA . THR A 1 201 ? 8.156 -16.797 -8.422 1 98.69 201 THR A CA 1
ATOM 1564 C C . THR A 1 201 ? 8.305 -18.172 -9.062 1 98.69 201 THR A C 1
ATOM 1566 O O . THR A 1 201 ? 9.375 -18.516 -9.57 1 98.69 201 THR A O 1
ATOM 1569 N N . GLY A 1 202 ? 7.293 -18.938 -8.914 1 98.62 202 GLY A N 1
ATOM 1570 C CA . GLY A 1 202 ? 7.32 -20.281 -9.453 1 98.62 202 GLY A CA 1
ATOM 1571 C C . GLY A 1 202 ? 6.113 -21.109 -9.047 1 98.62 202 GLY A C 1
ATOM 1572 O O . GLY A 1 202 ? 5.102 -20.562 -8.609 1 98.62 202 GLY A O 1
ATOM 1573 N N . SER A 1 203 ? 6.285 -22.375 -9.305 1 98.06 203 SER A N 1
ATOM 1574 C CA . SER A 1 203 ? 5.129 -23.266 -9.156 1 98.06 203 SER A CA 1
ATOM 1575 C C . SER A 1 203 ? 5.508 -24.562 -8.453 1 98.06 203 SER A C 1
ATOM 1577 O O . SER A 1 203 ? 6.578 -25.109 -8.703 1 98.06 203 SER A O 1
ATOM 1579 N N . TYR A 1 204 ? 4.637 -24.922 -7.551 1 97.56 204 TYR A N 1
ATOM 1580 C CA . TYR A 1 204 ? 4.699 -26.234 -6.918 1 97.56 204 TYR A CA 1
ATOM 1581 C C . TYR A 1 204 ? 3.301 -26.75 -6.598 1 97.56 204 TYR A C 1
ATOM 1583 O O . TYR A 1 204 ? 2.42 -25.969 -6.215 1 97.56 204 TYR A O 1
ATOM 1591 N N . HIS A 1 205 ? 3.035 -28.031 -6.852 1 94.94 205 HIS A N 1
ATOM 1592 C CA . HIS A 1 205 ? 1.83 -28.672 -6.348 1 94.94 205 HIS A CA 1
ATOM 1593 C C . HIS A 1 205 ? 2.127 -30.094 -5.859 1 94.94 205 HIS A C 1
ATOM 1595 O O . HIS A 1 205 ? 3.057 -30.734 -6.344 1 94.94 205 HIS A O 1
ATOM 1601 N N . VAL A 1 206 ? 1.375 -30.469 -4.902 1 92.62 206 VAL A N 1
ATOM 1602 C CA . VAL A 1 206 ? 1.497 -31.844 -4.434 1 92.62 206 VAL A CA 1
ATOM 1603 C C . VAL A 1 206 ? 1.093 -32.812 -5.547 1 92.62 206 VAL A C 1
ATOM 1605 O O . VAL A 1 206 ? 0.409 -32.406 -6.496 1 92.62 206 VAL A O 1
ATOM 1608 N N . PRO A 1 207 ? 1.563 -34.062 -5.453 1 87.38 207 PRO A N 1
ATOM 1609 C CA . PRO A 1 207 ? 1.186 -35 -6.496 1 87.38 207 PRO A CA 1
ATOM 1610 C C . PRO A 1 207 ? -0.323 -35.25 -6.57 1 87.38 207 PRO A C 1
ATOM 1612 O O . PRO A 1 207 ? -0.969 -35.438 -5.543 1 87.38 207 PRO A O 1
ATOM 1615 N N . PHE A 1 208 ? -0.923 -34.969 -7.707 1 80.75 208 PHE A N 1
ATOM 1616 C CA . PHE A 1 208 ? -2.352 -35.188 -7.918 1 80.75 208 PHE A CA 1
ATOM 1617 C C . PHE A 1 208 ? -2.602 -36.469 -8.68 1 80.75 208 PHE A C 1
ATOM 1619 O O . PHE A 1 208 ? -3.688 -36.688 -9.227 1 80.75 208 PHE A O 1
ATOM 1626 N N . GLN A 1 209 ? -1.876 -37.531 -8.469 1 71.81 209 GLN A N 1
ATOM 1627 C CA . GLN A 1 209 ? -2.047 -38.844 -9.039 1 71.81 209 GLN A CA 1
ATOM 1628 C C . GLN A 1 209 ? -2.645 -38.781 -10.445 1 71.81 209 GLN A C 1
ATOM 1630 O O . GLN A 1 209 ? -3.631 -39.469 -10.742 1 71.81 209 GLN A O 1
ATOM 1635 N N . GLU A 1 210 ? -2.24 -38 -11.328 1 74.5 210 GLU A N 1
ATOM 1636 C CA . GLU A 1 210 ? -2.576 -37.969 -12.742 1 74.5 210 GLU A CA 1
ATOM 1637 C C . GLU A 1 210 ? -3.889 -37.219 -12.984 1 74.5 210 GLU A C 1
ATOM 1639 O O . GLU A 1 210 ? -4.609 -37.531 -13.938 1 74.5 210 GLU A O 1
ATOM 1644 N N . ASN A 1 211 ? -4.297 -36.531 -12.117 1 89.75 211 ASN A N 1
ATOM 1645 C CA . ASN A 1 211 ? -5.453 -35.688 -12.359 1 89.75 211 ASN A CA 1
ATOM 1646 C C . ASN A 1 211 ? -5.109 -34.531 -13.297 1 89.75 211 ASN A C 1
ATOM 1648 O O . ASN A 1 211 ? -4.605 -33.5 -12.867 1 89.75 211 ASN A O 1
ATOM 1652 N N . GLU A 1 212 ? -5.508 -34.719 -14.516 1 91.5 212 GLU A N 1
ATOM 1653 C CA . GLU A 1 212 ? -5.172 -33.75 -15.57 1 91.5 212 GLU A CA 1
ATOM 1654 C C . GLU A 1 212 ? -5.777 -32.375 -15.281 1 91.5 212 GLU A C 1
ATOM 1656 O O . GLU A 1 212 ? -5.184 -31.359 -15.617 1 91.5 212 GLU A O 1
ATOM 1661 N N . ASN A 1 213 ? -6.938 -32.375 -14.711 1 94.06 213 ASN A N 1
ATOM 1662 C CA . ASN A 1 213 ? -7.59 -31.125 -14.383 1 94.06 213 ASN A CA 1
ATOM 1663 C C . ASN A 1 213 ? -6.789 -30.328 -13.352 1 94.06 213 ASN A C 1
ATOM 1665 O O . ASN A 1 213 ? -6.648 -29.109 -13.477 1 94.06 213 ASN A O 1
ATOM 1669 N N . ALA A 1 214 ? -6.301 -31.047 -12.406 1 94 214 ALA A N 1
ATOM 1670 C CA . ALA A 1 214 ? -5.488 -30.391 -11.383 1 94 214 ALA A CA 1
ATOM 1671 C C . ALA A 1 214 ? -4.184 -29.859 -11.969 1 94 214 ALA A C 1
ATOM 1673 O O . ALA A 1 214 ? -3.756 -28.75 -11.648 1 94 214 ALA A O 1
ATOM 1674 N N . ILE A 1 215 ? -3.586 -30.625 -12.812 1 92.94 215 ILE A N 1
ATOM 1675 C CA . ILE A 1 215 ? -2.328 -30.234 -13.438 1 92.94 215 ILE A CA 1
ATOM 1676 C C . ILE A 1 215 ? -2.549 -28.984 -14.297 1 92.94 215 ILE A C 1
ATOM 1678 O O . ILE A 1 215 ? -1.789 -28.016 -14.203 1 92.94 215 ILE A O 1
ATOM 1682 N N . ASN A 1 216 ? -3.582 -29.016 -15.094 1 94.81 216 ASN A N 1
ATOM 1683 C CA . ASN A 1 216 ? -3.9 -27.875 -15.961 1 94.81 216 ASN A CA 1
ATOM 1684 C C . ASN A 1 216 ? -4.219 -26.625 -15.148 1 94.81 216 ASN A C 1
ATOM 1686 O O . ASN A 1 216 ? -3.908 -25.516 -15.57 1 94.81 216 ASN A O 1
ATOM 1690 N N . TYR A 1 217 ? -4.801 -26.875 -14.023 1 96 217 TYR A N 1
ATOM 1691 C CA . TYR A 1 217 ? -5.172 -25.75 -13.172 1 96 217 TYR A CA 1
ATOM 1692 C C . TYR A 1 217 ? -3.939 -25.125 -12.531 1 96 217 TYR A C 1
ATOM 1694 O O . TYR A 1 217 ? -3.822 -23.891 -12.477 1 96 217 TYR A O 1
ATOM 1702 N N . TYR A 1 218 ? -3.02 -25.875 -12.086 1 95.94 218 TYR A N 1
ATOM 1703 C CA . TYR A 1 218 ? -1.914 -25.375 -11.273 1 95.94 218 TYR A CA 1
ATOM 1704 C C . TYR A 1 218 ? -0.706 -25.047 -12.141 1 95.94 218 TYR A C 1
ATOM 1706 O O . TYR A 1 218 ? 0.282 -24.484 -11.656 1 95.94 218 TYR A O 1
ATOM 1714 N N . LYS A 1 219 ? -0.798 -25.312 -13.391 1 95.62 219 LYS A N 1
ATOM 1715 C CA . LYS A 1 219 ? 0.294 -24.969 -14.297 1 95.62 219 LYS A CA 1
ATOM 1716 C C . LYS A 1 219 ? 0.56 -23.469 -14.281 1 95.62 219 LYS A C 1
ATOM 1718 O O . LYS A 1 219 ? -0.376 -22.656 -14.281 1 95.62 219 LYS A O 1
ATOM 1723 N N . LEU A 1 220 ? 1.855 -23.141 -14.211 1 98.38 220 LEU A N 1
ATOM 1724 C CA . LEU A 1 220 ? 2.32 -21.766 -14.352 1 98.38 220 LEU A CA 1
ATOM 1725 C C . LEU A 1 220 ? 3.25 -21.625 -15.555 1 98.38 220 LEU A C 1
ATOM 1727 O O . LEU A 1 220 ? 4.098 -22.484 -15.789 1 98.38 220 LEU A O 1
ATOM 1731 N N . TYR A 1 221 ? 3.068 -20.578 -16.312 1 98.81 221 TYR A N 1
ATOM 1732 C CA . TYR A 1 221 ? 3.875 -20.344 -17.5 1 98.81 221 TYR A CA 1
ATOM 1733 C C . TYR A 1 221 ? 4.883 -19.219 -17.266 1 98.81 221 TYR A C 1
ATOM 1735 O O . TYR A 1 221 ? 4.57 -18.219 -16.609 1 98.81 221 TYR A O 1
ATOM 1743 N N . LYS A 1 222 ? 6.039 -19.422 -17.797 1 98.75 222 LYS A N 1
ATOM 1744 C CA . LYS A 1 222 ? 7.027 -18.359 -17.984 1 98.75 222 LYS A CA 1
ATOM 1745 C C . LYS A 1 222 ? 7.055 -17.875 -19.438 1 98.75 222 LYS A C 1
ATOM 1747 O O . LYS A 1 222 ? 7.289 -18.672 -20.344 1 98.75 222 LYS A O 1
ATOM 1752 N N . CYS A 1 223 ? 6.859 -16.594 -19.641 1 98.62 223 CYS A N 1
ATOM 1753 C CA . CYS A 1 223 ? 6.762 -16.031 -20.984 1 98.62 223 CYS A CA 1
ATOM 1754 C C . CYS A 1 223 ? 7.809 -14.945 -21.203 1 98.62 223 CYS A C 1
ATOM 1756 O O . CYS A 1 223 ? 8.094 -14.156 -20.297 1 98.62 223 CYS A O 1
ATOM 1758 N N . ASP A 1 224 ? 8.273 -14.875 -22.391 1 97.31 224 ASP A N 1
ATOM 1759 C CA . ASP A 1 224 ? 9.133 -13.766 -22.797 1 97.31 224 ASP A CA 1
ATOM 1760 C C . ASP A 1 224 ? 8.312 -12.508 -23.078 1 97.31 224 ASP A C 1
ATOM 1762 O O . ASP A 1 224 ? 7.215 -12.594 -23.641 1 97.31 224 ASP A O 1
ATOM 1766 N N . ALA A 1 225 ? 8.812 -11.453 -22.625 1 95.5 225 ALA A N 1
ATOM 1767 C CA . ALA A 1 225 ? 8.273 -10.141 -22.984 1 95.5 225 ALA A CA 1
ATOM 1768 C C . ALA A 1 225 ? 9.398 -9.172 -23.344 1 95.5 225 ALA A C 1
ATOM 1770 O O . ALA A 1 225 ? 10.523 -9.305 -22.859 1 95.5 225 ALA A O 1
ATOM 1771 N N . ASP A 1 226 ? 9.117 -8.211 -24.203 1 94.5 226 ASP A N 1
ATOM 1772 C CA . ASP A 1 226 ? 10.141 -7.266 -24.641 1 94.5 226 ASP A CA 1
ATOM 1773 C C . ASP A 1 226 ? 10.672 -6.449 -23.469 1 94.5 226 ASP A C 1
ATOM 1775 O O . ASP A 1 226 ? 10.008 -5.523 -22.984 1 94.5 226 ASP A O 1
ATOM 1779 N N . GLY A 1 227 ? 11.867 -6.809 -23.062 1 94.88 227 GLY A N 1
ATOM 1780 C CA . GLY A 1 227 ? 12.508 -6.078 -21.984 1 94.88 227 GLY A CA 1
ATOM 1781 C C . GLY A 1 227 ? 12.336 -6.742 -20.641 1 94.88 227 GLY A C 1
ATOM 1782 O O . GLY A 1 227 ? 12.773 -6.211 -19.609 1 94.88 227 GLY A O 1
ATOM 1783 N N . GLY A 1 228 ? 11.695 -7.965 -20.625 1 95.88 228 GLY A N 1
ATOM 1784 C CA . GLY A 1 228 ? 11.508 -8.617 -19.344 1 95.88 228 GLY A CA 1
ATOM 1785 C C . GLY A 1 228 ? 10.883 -9.992 -19.453 1 95.88 228 GLY A C 1
ATOM 1786 O O . GLY A 1 228 ? 10.953 -10.625 -20.516 1 95.88 228 GLY A O 1
ATOM 1787 N N . ILE A 1 229 ? 10.43 -10.453 -18.328 1 97.75 229 ILE A N 1
ATOM 1788 C CA . ILE A 1 229 ? 9.82 -11.773 -18.219 1 97.75 229 ILE A CA 1
ATOM 1789 C C . ILE A 1 229 ? 8.477 -11.672 -17.516 1 97.75 229 ILE A C 1
ATOM 1791 O O . ILE A 1 229 ? 8.273 -10.781 -16.688 1 97.75 229 ILE A O 1
ATOM 1795 N N . ALA A 1 230 ? 7.609 -12.562 -17.938 1 98.5 230 ALA A N 1
ATOM 1796 C CA . ALA A 1 230 ? 6.277 -12.609 -17.344 1 98.5 230 ALA A CA 1
ATOM 1797 C C . ALA A 1 230 ? 5.922 -14.023 -16.906 1 98.5 230 ALA A C 1
ATOM 1799 O O . ALA A 1 230 ? 6.262 -14.992 -17.578 1 98.5 230 ALA A O 1
ATOM 1800 N N . TYR A 1 231 ? 5.277 -14.148 -15.773 1 98.88 231 TYR A N 1
ATOM 1801 C CA . TYR A 1 231 ? 4.707 -15.406 -15.305 1 98.88 231 TYR A CA 1
ATOM 1802 C C . TYR A 1 231 ? 3.191 -15.312 -15.203 1 98.88 231 TYR A C 1
ATOM 1804 O O . TYR A 1 231 ? 2.656 -14.344 -14.664 1 98.88 231 TYR A O 1
ATOM 1812 N N . PHE A 1 232 ? 2.5 -16.328 -15.734 1 98.88 232 PHE A N 1
ATOM 1813 C CA . PHE A 1 232 ? 1.042 -16.297 -15.773 1 98.88 232 PHE A CA 1
ATOM 1814 C C . PHE A 1 232 ? 0.462 -17.641 -15.352 1 98.88 232 PHE A C 1
ATOM 1816 O O . PHE A 1 232 ? 0.995 -18.703 -15.719 1 98.88 232 PHE A O 1
ATOM 1823 N N . SER A 1 233 ? -0.625 -17.562 -14.617 1 98.75 233 SER A N 1
ATOM 1824 C CA . SER A 1 233 ? -1.438 -18.766 -14.43 1 98.75 233 SER A CA 1
ATOM 1825 C C . SER A 1 233 ? -1.874 -19.359 -15.766 1 98.75 233 SER A C 1
ATOM 1827 O O . SER A 1 233 ? -1.995 -18.625 -16.75 1 98.75 233 SER A O 1
ATOM 1829 N N . SER A 1 234 ? -2.229 -20.609 -15.766 1 98.31 234 SER A N 1
ATOM 1830 C CA . SER A 1 234 ? -2.533 -21.375 -16.969 1 98.31 234 SER A CA 1
ATOM 1831 C C . SER A 1 234 ? -3.682 -20.75 -17.75 1 98.31 234 SER A C 1
ATOM 1833 O O . SER A 1 234 ? -3.59 -20.578 -18.969 1 98.31 234 SER A O 1
ATOM 1835 N N . THR A 1 235 ? -4.742 -20.359 -17.078 1 98.38 235 THR A N 1
ATOM 1836 C CA . THR A 1 235 ? -5.922 -19.828 -17.75 1 98.38 235 THR A CA 1
ATOM 1837 C C . THR A 1 235 ? -5.57 -18.578 -18.547 1 98.38 235 THR A C 1
ATOM 1839 O O . THR A 1 235 ? -6.125 -18.359 -19.625 1 98.38 235 THR A O 1
ATOM 1842 N N . ILE A 1 236 ? -4.652 -17.797 -18.031 1 98.69 236 ILE A N 1
ATOM 1843 C CA . ILE A 1 236 ? -4.281 -16.562 -18.719 1 98.69 236 ILE A CA 1
ATOM 1844 C C . ILE A 1 236 ? -3.625 -16.875 -20.047 1 98.69 236 ILE A C 1
ATOM 1846 O O . ILE A 1 236 ? -4.02 -16.344 -21.094 1 98.69 236 ILE A O 1
ATOM 1850 N N . VAL A 1 237 ? -2.699 -17.781 -20.078 1 98.56 237 VAL A N 1
ATOM 1851 C CA . VAL A 1 237 ? -1.93 -18.078 -21.281 1 98.56 237 VAL A CA 1
ATOM 1852 C C . VAL A 1 237 ? -2.779 -18.906 -22.234 1 98.56 237 VAL A C 1
ATOM 1854 O O . VAL A 1 237 ? -2.816 -18.641 -23.438 1 98.56 237 VAL A O 1
ATOM 1857 N N . ASP A 1 238 ? -3.496 -19.859 -21.75 1 98.31 238 ASP A N 1
ATOM 1858 C CA . ASP A 1 238 ? -4.195 -20.828 -22.594 1 98.31 238 ASP A CA 1
ATOM 1859 C C . ASP A 1 238 ? -5.473 -20.219 -23.172 1 98.31 238 ASP A C 1
ATOM 1861 O O . ASP A 1 238 ? -5.926 -20.625 -24.25 1 98.31 238 ASP A O 1
ATOM 1865 N N . HIS A 1 239 ? -6.039 -19.203 -22.547 1 98 239 HIS A N 1
ATOM 1866 C CA . HIS A 1 239 ? -7.352 -18.734 -23 1 98 239 HIS A CA 1
ATOM 1867 C C . HIS A 1 239 ? -7.352 -17.234 -23.234 1 98 239 HIS A C 1
ATOM 1869 O O . HIS A 1 239 ? -8.18 -16.719 -24 1 98 239 HIS A O 1
ATOM 1875 N N . TYR A 1 240 ? -6.465 -16.547 -22.594 1 98.31 240 TYR A N 1
ATOM 1876 C CA . TYR A 1 240 ? -6.527 -15.086 -22.656 1 98.31 240 TYR A CA 1
ATOM 1877 C C . TYR A 1 240 ? -5.133 -14.492 -22.812 1 98.31 240 TYR A C 1
ATOM 1879 O O . TYR A 1 240 ? -4.832 -13.438 -22.25 1 98.31 240 TYR A O 1
ATOM 1887 N N . LYS A 1 241 ? -4.34 -15.039 -23.516 1 97.69 241 LYS A N 1
ATOM 1888 C CA . LYS A 1 241 ? -2.928 -14.688 -23.625 1 97.69 241 LYS A CA 1
ATOM 1889 C C . LYS A 1 241 ? -2.76 -13.227 -24.062 1 97.69 241 LYS A C 1
ATOM 1891 O O . LYS A 1 241 ? -3.311 -12.805 -25.078 1 97.69 241 LYS A O 1
ATOM 1896 N N . PRO A 1 242 ? -1.969 -12.484 -23.234 1 97.25 242 PRO A N 1
ATOM 1897 C CA . PRO A 1 242 ? -1.684 -11.117 -23.672 1 97.25 242 PRO A CA 1
ATOM 1898 C C . PRO A 1 242 ? -0.896 -11.07 -24.984 1 97.25 242 PRO A C 1
ATOM 1900 O O . PRO A 1 242 ? -0.031 -11.922 -25.219 1 97.25 242 PRO A O 1
ATOM 1903 N N . MET A 1 243 ? -1.058 -10.008 -25.766 1 95.19 243 MET A N 1
ATOM 1904 C CA . MET A 1 243 ? -0.428 -9.898 -27.078 1 95.19 243 MET A CA 1
ATOM 1905 C C . MET A 1 243 ? 1.053 -9.555 -26.938 1 95.19 243 MET A C 1
ATOM 1907 O O . MET A 1 243 ? 1.858 -9.93 -27.797 1 95.19 243 MET A O 1
ATOM 1911 N N . MET A 1 244 ? 1.38 -8.953 -25.859 1 93.81 244 MET A N 1
ATOM 1912 C CA . MET A 1 244 ? 2.725 -8.406 -25.719 1 93.81 244 MET A CA 1
ATOM 1913 C C . MET A 1 244 ? 3.73 -9.508 -25.391 1 93.81 244 MET A C 1
ATOM 1915 O O . MET A 1 244 ? 4.941 -9.297 -25.484 1 93.81 244 MET A O 1
ATOM 1919 N N . VAL A 1 245 ? 3.215 -10.68 -25.062 1 95.5 245 VAL A N 1
ATOM 1920 C CA . VAL A 1 245 ? 4.168 -11.711 -24.656 1 95.5 245 VAL A CA 1
ATOM 1921 C C . VAL A 1 245 ? 4.531 -12.578 -25.859 1 95.5 245 VAL A C 1
ATOM 1923 O O . VAL A 1 245 ? 3.738 -12.711 -26.797 1 95.5 245 VAL A O 1
ATOM 1926 N N . GLY A 1 246 ? 5.781 -13.078 -25.859 1 96 246 GLY A N 1
ATOM 1927 C CA . GLY A 1 246 ? 6.258 -14.016 -26.859 1 96 246 GLY A CA 1
ATOM 1928 C C . GLY A 1 246 ? 6.035 -15.469 -26.469 1 96 246 GLY A C 1
ATOM 1929 O O . GLY A 1 246 ? 4.914 -15.867 -26.156 1 96 246 GLY A O 1
ATOM 1930 N N . LYS A 1 247 ? 7.113 -16.188 -26.547 1 97.38 247 LYS A N 1
ATOM 1931 C CA . LYS A 1 247 ? 7.082 -17.609 -26.219 1 97.38 247 LYS A CA 1
ATOM 1932 C C . LYS A 1 247 ? 6.781 -17.828 -24.734 1 97.38 247 LYS A C 1
ATOM 1934 O O . LYS A 1 247 ? 7.34 -17.156 -23.875 1 97.38 247 LYS A O 1
ATOM 1939 N N . CYS A 1 248 ? 5.895 -18.766 -24.484 1 98.38 248 CYS A N 1
ATOM 1940 C CA . CYS A 1 248 ? 5.547 -19.156 -23.125 1 98.38 248 CYS A CA 1
ATOM 1941 C C . CYS A 1 248 ? 5.852 -20.625 -22.875 1 98.38 248 CYS A C 1
ATOM 1943 O O . CYS A 1 248 ? 5.395 -21.484 -23.625 1 98.38 248 CYS A O 1
ATOM 1945 N N . ASN A 1 249 ? 6.559 -20.859 -21.812 1 98.44 249 ASN A N 1
ATOM 1946 C CA . ASN A 1 249 ? 6.906 -22.234 -21.438 1 98.44 249 ASN A CA 1
ATOM 1947 C C . ASN A 1 249 ? 6.312 -22.609 -20.078 1 98.44 249 ASN A C 1
ATOM 1949 O O . ASN A 1 249 ? 6.316 -21.797 -19.156 1 98.44 249 ASN A O 1
ATOM 1953 N N . GLU A 1 250 ? 5.824 -23.797 -20.031 1 98 250 GLU A N 1
ATOM 1954 C CA . GLU A 1 250 ? 5.328 -24.312 -18.766 1 98 250 GLU A CA 1
ATOM 1955 C C . GLU A 1 250 ? 6.477 -24.562 -17.781 1 98 250 GLU A C 1
ATOM 1957 O O . GLU A 1 250 ? 7.5 -25.141 -18.156 1 98 250 GLU A O 1
ATOM 1962 N N . LEU A 1 251 ? 6.316 -24.109 -16.578 1 98.19 251 LEU A N 1
ATOM 1963 C CA . LEU A 1 251 ? 7.309 -24.391 -15.555 1 98.19 251 LEU A CA 1
ATOM 1964 C C . LEU A 1 251 ? 7.207 -25.844 -15.078 1 98.19 251 LEU A C 1
ATOM 1966 O O . LEU A 1 251 ? 6.109 -26.391 -14.984 1 98.19 251 LEU A O 1
ATOM 1970 N N . GLY A 1 252 ? 8.344 -26.391 -14.703 1 97 252 GLY A N 1
ATOM 1971 C CA . GLY A 1 252 ? 8.312 -27.672 -14.008 1 97 252 GLY A CA 1
ATOM 1972 C C . GLY A 1 252 ? 7.777 -27.578 -12.594 1 97 252 GLY A C 1
ATOM 1973 O O . GLY A 1 252 ? 7.953 -26.547 -11.93 1 97 252 GLY A O 1
ATOM 1974 N N . ASN A 1 253 ? 7.09 -28.703 -12.148 1 96.25 253 ASN A N 1
ATOM 1975 C CA . ASN A 1 253 ? 6.664 -28.719 -10.75 1 96.25 253 ASN A CA 1
ATOM 1976 C C . ASN A 1 253 ? 7.848 -28.594 -9.805 1 96.25 253 ASN A C 1
ATOM 1978 O O . ASN A 1 253 ? 8.805 -29.375 -9.883 1 96.25 253 ASN A O 1
ATOM 1982 N N . GLY A 1 254 ? 7.867 -27.531 -8.984 1 97.56 254 GLY A N 1
ATOM 1983 C CA . GLY A 1 254 ? 8.969 -27.266 -8.07 1 97.56 254 GLY A CA 1
ATOM 1984 C C . GLY A 1 254 ? 9.977 -26.281 -8.633 1 97.56 254 GLY A C 1
ATOM 1985 O O . GLY A 1 254 ? 10.992 -26 -8.008 1 97.56 254 GLY A O 1
ATOM 1986 N N . GLU A 1 255 ? 9.695 -25.766 -9.789 1 98.38 255 GLU A N 1
ATOM 1987 C CA . GLU A 1 255 ? 10.609 -24.812 -10.414 1 98.38 255 GLU A CA 1
ATOM 1988 C C . GLU A 1 255 ? 10.297 -23.375 -10 1 98.38 255 GLU A C 1
ATOM 1990 O O . GLU A 1 255 ? 9.164 -22.922 -10.125 1 98.38 255 GLU A O 1
ATOM 1995 N N . TYR A 1 256 ? 11.266 -22.719 -9.422 1 98.62 256 TYR A N 1
ATOM 1996 C CA . TYR A 1 256 ? 11.164 -21.312 -9.023 1 98.62 256 TYR A CA 1
ATOM 1997 C C . TYR A 1 256 ? 12.328 -20.5 -9.57 1 98.62 256 TYR A C 1
ATOM 1999 O O . TYR A 1 256 ? 13.414 -21.031 -9.797 1 98.62 256 TYR A O 1
ATOM 2007 N N . HIS A 1 257 ? 12.07 -19.297 -9.82 1 98.56 257 HIS A N 1
ATOM 2008 C CA . HIS A 1 257 ? 13.078 -18.359 -10.305 1 98.56 257 HIS A CA 1
ATOM 2009 C C . HIS A 1 257 ? 13.219 -17.172 -9.352 1 98.56 257 HIS A C 1
ATOM 2011 O O . HIS A 1 257 ? 12.227 -16.656 -8.828 1 98.56 257 HIS A O 1
ATOM 2017 N N . ARG A 1 258 ? 14.391 -16.75 -9.141 1 98 258 ARG A N 1
ATOM 2018 C CA . ARG A 1 258 ? 14.703 -15.633 -8.258 1 98 258 ARG A CA 1
ATOM 2019 C C . ARG A 1 258 ? 15.367 -14.5 -9.039 1 98 258 ARG A C 1
ATOM 2021 O O . ARG A 1 258 ? 16.281 -14.734 -9.836 1 98 258 ARG A O 1
ATOM 2028 N N . TYR A 1 259 ? 14.906 -13.266 -8.797 1 97.31 259 TYR A N 1
ATOM 2029 C CA . TYR A 1 259 ? 15.477 -12.055 -9.367 1 97.31 259 TYR A CA 1
ATOM 2030 C C . TYR A 1 259 ? 15.727 -11.008 -8.289 1 97.31 259 TYR A C 1
ATOM 2032 O O . TYR A 1 259 ? 15.164 -11.086 -7.195 1 97.31 259 TYR A O 1
ATOM 2040 N N . HIS A 1 260 ? 16.578 -10.062 -8.5 1 95.19 260 HIS A N 1
ATOM 2041 C CA . HIS A 1 260 ? 16.734 -8.875 -7.664 1 95.19 260 HIS A CA 1
ATOM 2042 C C . HIS A 1 260 ? 16.812 -7.613 -8.516 1 95.19 260 HIS A C 1
ATOM 2044 O O . HIS A 1 260 ? 17.344 -7.648 -9.633 1 95.19 260 HIS A O 1
ATOM 2050 N N . VAL A 1 261 ? 16.297 -6.609 -8.031 1 95.06 261 VAL A N 1
ATOM 2051 C CA . VAL A 1 261 ? 16.406 -5.27 -8.602 1 95.06 261 VAL A CA 1
ATOM 2052 C C . VAL A 1 261 ? 17.109 -4.344 -7.609 1 95.06 261 VAL A C 1
ATOM 2054 O O . VAL A 1 261 ? 16.609 -4.141 -6.492 1 95.06 261 VAL A O 1
ATOM 2057 N N . ALA A 1 262 ? 18.172 -3.77 -8.055 1 95 262 ALA A N 1
ATOM 2058 C CA . ALA A 1 262 ? 18.922 -2.846 -7.203 1 95 262 ALA A CA 1
ATOM 2059 C C . ALA A 1 262 ? 18.375 -1.428 -7.316 1 95 262 ALA A C 1
ATOM 2061 O O . ALA A 1 262 ? 18.094 -0.95 -8.414 1 95 262 ALA A O 1
ATOM 2062 N N . PHE A 1 263 ? 18.281 -0.76 -6.215 1 93.12 263 PHE A N 1
ATOM 2063 C CA . PHE A 1 263 ? 17.703 0.579 -6.238 1 93.12 263 PHE A CA 1
ATOM 2064 C C . PHE A 1 263 ? 18.719 1.593 -6.766 1 93.12 263 PHE A C 1
ATOM 2066 O O . PHE A 1 263 ? 18.344 2.539 -7.465 1 93.12 263 PHE A O 1
ATOM 2073 N N . ASN A 1 264 ? 19.922 1.424 -6.477 1 89.88 264 ASN A N 1
ATOM 2074 C CA . ASN A 1 264 ? 20.953 2.418 -6.785 1 89.88 264 ASN A CA 1
ATOM 2075 C C . ASN A 1 264 ? 21.078 2.648 -8.289 1 89.88 264 ASN A C 1
ATOM 2077 O O . ASN A 1 264 ? 21.203 3.789 -8.734 1 89.88 264 ASN A O 1
ATOM 2081 N N . ASP A 1 265 ? 20.906 1.566 -9.109 1 89.31 265 ASP A N 1
ATOM 2082 C CA . ASP A 1 265 ? 21.109 1.759 -10.539 1 89.31 265 ASP A CA 1
ATOM 2083 C C . ASP A 1 265 ? 19.984 1.096 -11.344 1 89.31 265 ASP A C 1
ATOM 2085 O O . ASP A 1 265 ? 19.969 1.167 -12.57 1 89.31 265 ASP A O 1
ATOM 2089 N N . GLY A 1 266 ? 19.125 0.449 -10.641 1 88.62 266 GLY A N 1
ATOM 2090 C CA . GLY A 1 266 ? 17.984 -0.143 -11.312 1 88.62 266 GLY A CA 1
ATOM 2091 C C . GLY A 1 266 ? 18.312 -1.436 -12.031 1 88.62 266 GLY A C 1
ATOM 2092 O O . GLY A 1 266 ? 17.516 -1.928 -12.828 1 88.62 266 GLY A O 1
ATOM 2093 N N . SER A 1 267 ? 19.422 -2.01 -11.812 1 93 267 SER A N 1
ATOM 2094 C CA . SER A 1 267 ? 19.797 -3.242 -12.492 1 93 267 SER A CA 1
ATOM 2095 C C . SER A 1 267 ? 18.938 -4.418 -12.039 1 93 267 SER A C 1
ATOM 2097 O O . SER A 1 267 ? 18.609 -4.531 -10.859 1 93 267 SER A O 1
ATOM 2099 N N . VAL A 1 268 ? 18.594 -5.227 -13.008 1 93.25 268 VAL A N 1
ATOM 2100 C CA . VAL A 1 268 ? 17.859 -6.457 -12.758 1 93.25 268 VAL A CA 1
ATOM 2101 C C . VAL A 1 268 ? 18.766 -7.66 -12.938 1 93.25 268 VAL A C 1
ATOM 2103 O O . VAL A 1 268 ? 19.422 -7.809 -13.977 1 93.25 268 VAL A O 1
ATOM 2106 N N . SER A 1 269 ? 18.75 -8.469 -11.969 1 92.81 269 SER A N 1
ATOM 2107 C CA . SER A 1 269 ? 19.641 -9.625 -12.055 1 92.81 269 SER A CA 1
ATOM 2108 C C . SER A 1 269 ? 19.125 -10.648 -13.062 1 92.81 269 SER A C 1
ATOM 2110 O O . SER A 1 269 ? 17.938 -10.633 -13.406 1 92.81 269 SER A O 1
ATOM 2112 N N . ARG A 1 270 ? 20.125 -11.492 -13.391 1 87.25 270 ARG A N 1
ATOM 2113 C CA . ARG A 1 270 ? 19.688 -12.672 -14.133 1 87.25 270 ARG A CA 1
ATOM 2114 C C . ARG A 1 270 ? 18.922 -13.625 -13.234 1 87.25 270 ARG A C 1
ATOM 2116 O O . ARG A 1 270 ? 19.219 -13.758 -12.047 1 87.25 270 ARG A O 1
ATOM 2123 N N . GLY A 1 271 ? 18.016 -14.242 -13.805 1 89 271 GLY A N 1
ATOM 2124 C CA . GLY A 1 271 ? 17.219 -15.18 -13.039 1 89 271 GLY A CA 1
ATOM 2125 C C . GLY A 1 271 ? 17.984 -16.422 -12.609 1 89 271 GLY A C 1
ATOM 2126 O O . GLY A 1 271 ? 18.703 -17.016 -13.414 1 89 271 GLY A O 1
ATOM 2127 N N . GLU A 1 272 ? 17.906 -16.672 -11.273 1 95.06 272 GLU A N 1
ATOM 2128 C CA . GLU A 1 272 ? 18.406 -17.938 -10.734 1 95.06 272 GLU A CA 1
ATOM 2129 C C . GLU A 1 272 ? 17.297 -18.984 -10.672 1 95.06 272 GLU A C 1
ATOM 2131 O O . GLU A 1 272 ? 16.203 -18.703 -10.172 1 95.06 272 GLU A O 1
ATOM 2136 N N . THR A 1 273 ? 17.609 -20.141 -11.195 1 97.56 273 THR A N 1
ATOM 2137 C CA . THR A 1 273 ? 16.609 -21.203 -11.211 1 97.56 273 THR A CA 1
ATOM 2138 C C . THR A 1 273 ? 16.812 -22.172 -10.039 1 97.56 273 THR A C 1
ATOM 2140 O O . THR A 1 273 ? 17.906 -22.656 -9.828 1 97.56 273 THR A O 1
ATOM 2143 N N . TRP A 1 274 ? 15.773 -22.344 -9.289 1 97.81 274 TRP A N 1
ATOM 2144 C CA . TRP A 1 274 ? 15.734 -23.328 -8.211 1 97.81 274 TRP A CA 1
ATOM 2145 C C . TRP A 1 274 ? 14.758 -24.453 -8.531 1 97.81 274 TRP A C 1
ATOM 2147 O O . TRP A 1 274 ? 13.703 -24.219 -9.125 1 97.81 274 TRP A O 1
ATOM 2157 N N . ARG A 1 275 ? 15.109 -25.688 -8.125 1 97.75 275 ARG A N 1
ATOM 2158 C CA . ARG A 1 275 ? 14.234 -26.844 -8.297 1 97.75 275 ARG A CA 1
ATOM 2159 C C . ARG A 1 275 ? 14.055 -27.594 -6.984 1 97.75 275 ARG A C 1
ATOM 2161 O O . ARG A 1 275 ? 15.023 -28.062 -6.387 1 97.75 275 ARG A O 1
ATOM 2168 N N . PHE A 1 276 ? 12.875 -27.594 -6.602 1 96.19 276 PHE A N 1
ATOM 2169 C CA . PHE A 1 276 ? 12.516 -28.281 -5.359 1 96.19 276 PHE A CA 1
ATOM 2170 C C . PHE A 1 276 ? 11.789 -29.594 -5.652 1 96.19 276 PHE A C 1
ATOM 2172 O O . PHE A 1 276 ? 11.156 -29.734 -6.699 1 96.19 276 PHE A O 1
ATOM 2179 N N . LYS A 1 277 ? 11.961 -30.625 -4.672 1 87.75 277 LYS A N 1
ATOM 2180 C CA . LYS A 1 277 ? 11.336 -31.938 -4.84 1 87.75 277 LYS A CA 1
ATOM 2181 C C . LYS A 1 277 ? 10.109 -32.062 -3.938 1 87.75 277 LYS A C 1
ATOM 2183 O O . LYS A 1 277 ? 10.07 -31.5 -2.844 1 87.75 277 LYS A O 1
ATOM 2188 N N . MET B 1 1 ? 9.719 18.531 8.07 1 80.88 1 MET B N 1
ATOM 2189 C CA . MET B 1 1 ? 9.258 19.734 7.391 1 80.88 1 MET B CA 1
ATOM 2190 C C . MET B 1 1 ? 8.422 19.391 6.168 1 80.88 1 MET B C 1
ATOM 2192 O O . MET B 1 1 ? 8.75 19.781 5.047 1 80.88 1 MET B O 1
ATOM 2196 N N . CYS B 1 2 ? 7.348 18.844 6.344 1 96.94 2 CYS B N 1
ATOM 2197 C CA . CYS B 1 2 ? 6.559 18.203 5.293 1 96.94 2 CYS B CA 1
ATOM 2198 C C . CYS B 1 2 ? 5.266 18.969 5.039 1 96.94 2 CYS B C 1
ATOM 2200 O O . CYS B 1 2 ? 5.016 20 5.676 1 96.94 2 CYS B O 1
ATOM 2202 N N . ARG B 1 3 ? 4.605 18.703 3.971 1 98.69 3 ARG B N 1
ATOM 2203 C CA . ARG B 1 3 ? 3.254 19.172 3.666 1 98.69 3 ARG B CA 1
ATOM 2204 C C . ARG B 1 3 ? 2.307 18 3.459 1 98.69 3 ARG B C 1
ATOM 2206 O O . ARG B 1 3 ? 2.711 16.953 2.949 1 98.69 3 ARG B O 1
ATOM 2213 N N . MET B 1 4 ? 1.063 18.203 3.863 1 98.81 4 MET B N 1
ATOM 2214 C CA . MET B 1 4 ? 0.136 17.078 3.785 1 98.81 4 MET B CA 1
ATOM 2215 C C . MET B 1 4 ? -1.26 17.547 3.393 1 98.81 4 MET B C 1
ATOM 2217 O O . MET B 1 4 ? -1.57 18.734 3.496 1 98.81 4 MET B O 1
ATOM 2221 N N . ALA B 1 5 ? -2.066 16.656 2.934 1 98.94 5 ALA B N 1
ATOM 2222 C CA . ALA B 1 5 ? -3.471 16.828 2.572 1 98.94 5 ALA B CA 1
ATOM 2223 C C . ALA B 1 5 ? -4.293 15.609 2.961 1 98.94 5 ALA B C 1
ATOM 2225 O O . ALA B 1 5 ? -3.852 14.469 2.771 1 98.94 5 ALA B O 1
ATOM 2226 N N . VAL B 1 6 ? -5.449 15.828 3.543 1 98.88 6 VAL B N 1
ATOM 2227 C CA . VAL B 1 6 ? -6.371 14.758 3.922 1 98.88 6 VAL B CA 1
ATOM 2228 C C . VAL B 1 6 ? -7.762 15.055 3.363 1 98.88 6 VAL B C 1
ATOM 2230 O O . VAL B 1 6 ? -8.234 16.188 3.439 1 98.88 6 VAL B O 1
ATOM 2233 N N . LEU B 1 7 ? -8.352 14.102 2.74 1 98.25 7 LEU B N 1
ATOM 2234 C CA . LEU B 1 7 ? -9.727 14.164 2.262 1 98.25 7 LEU B CA 1
ATOM 2235 C C . LEU B 1 7 ? -10.578 13.086 2.914 1 98.25 7 LEU B C 1
ATOM 2237 O O . LEU B 1 7 ? -10.133 11.945 3.068 1 98.25 7 LEU B O 1
ATOM 2241 N N . ILE B 1 8 ? -11.789 13.438 3.299 1 97.94 8 ILE B N 1
ATOM 2242 C CA . ILE B 1 8 ? -12.75 12.477 3.834 1 97.94 8 ILE B CA 1
ATOM 2243 C C . ILE B 1 8 ? -14.148 12.828 3.346 1 97.94 8 ILE B C 1
ATOM 2245 O O . ILE B 1 8 ? -14.609 13.953 3.521 1 97.94 8 ILE B O 1
ATOM 2249 N N . GLY B 1 9 ? -14.805 11.867 2.689 1 95.88 9 GLY B N 1
ATOM 2250 C CA . GLY B 1 9 ? -16.203 12.109 2.342 1 95.88 9 GLY B CA 1
ATOM 2251 C C . GLY B 1 9 ? -16.625 11.398 1.07 1 95.88 9 GLY B C 1
ATOM 2252 O O . GLY B 1 9 ? -15.898 10.547 0.552 1 95.88 9 GLY B O 1
ATOM 2253 N N . GLN B 1 10 ? -17.844 11.617 0.707 1 94.44 10 GLN B N 1
ATOM 2254 C CA . GLN B 1 10 ? -18.422 11.164 -0.555 1 94.44 10 GLN B CA 1
ATOM 2255 C C . GLN B 1 10 ? -18.562 12.32 -1.539 1 94.44 10 GLN B C 1
ATOM 2257 O O . GLN B 1 10 ? -19.672 12.828 -1.74 1 94.44 10 GLN B O 1
ATOM 2262 N N . PHE B 1 11 ? -17.531 12.586 -2.232 1 94.44 11 PHE B N 1
ATOM 2263 C CA . PHE B 1 11 ? -17.422 13.789 -3.045 1 94.44 11 PHE B CA 1
ATOM 2264 C C . PHE B 1 11 ? -18.25 13.656 -4.316 1 94.44 11 PHE B C 1
ATOM 2266 O O . PHE B 1 11 ? -18.281 12.586 -4.93 1 94.44 11 PHE B O 1
ATOM 2273 N N . ASN B 1 12 ? -18.828 14.727 -4.746 1 92.25 12 ASN B N 1
ATOM 2274 C CA . ASN B 1 12 ? -19.641 14.711 -5.961 1 92.25 12 ASN B CA 1
ATOM 2275 C C . ASN B 1 12 ? -18.781 14.484 -7.203 1 92.25 12 ASN B C 1
ATOM 2277 O O . ASN B 1 12 ? -19.188 13.797 -8.133 1 92.25 12 ASN B O 1
ATOM 2281 N N . ASP B 1 13 ? -17.656 15.156 -7.199 1 93.12 13 ASP B N 1
ATOM 2282 C CA . ASP B 1 13 ? -16.641 14.922 -8.227 1 93.12 13 ASP B CA 1
ATOM 2283 C C . ASP B 1 13 ? -15.328 14.453 -7.605 1 93.12 13 ASP B C 1
ATOM 2285 O O . ASP B 1 13 ? -14.406 15.242 -7.434 1 93.12 13 ASP B O 1
ATOM 2289 N N . ALA B 1 14 ? -15.289 13.211 -7.387 1 94.19 14 ALA B N 1
ATOM 2290 C CA . ALA B 1 14 ? -14.148 12.625 -6.688 1 94.19 14 ALA B CA 1
ATOM 2291 C C . ALA B 1 14 ? -12.859 12.797 -7.496 1 94.19 14 ALA B C 1
ATOM 2293 O O . ALA B 1 14 ? -11.805 13.086 -6.938 1 94.19 14 ALA B O 1
ATOM 2294 N N . GLU B 1 15 ? -12.977 12.602 -8.781 1 94.19 15 GLU B N 1
ATOM 2295 C CA . GLU B 1 15 ? -11.797 12.711 -9.641 1 94.19 15 GLU B CA 1
ATOM 2296 C C . GLU B 1 15 ? -11.195 14.109 -9.562 1 94.19 15 GLU B C 1
ATOM 2298 O O . GLU B 1 15 ? -9.992 14.258 -9.305 1 94.19 15 GLU B O 1
ATOM 2303 N N . GLU B 1 16 ? -12 15.078 -9.75 1 94.56 16 GLU B N 1
ATOM 2304 C CA . GLU B 1 16 ? -11.523 16.469 -9.68 1 94.56 16 GLU B CA 1
ATOM 2305 C C . GLU B 1 16 ? -10.938 16.766 -8.312 1 94.56 16 GLU B C 1
ATOM 2307 O O . GLU B 1 16 ? -9.883 17.406 -8.211 1 94.56 16 GLU B O 1
ATOM 2312 N N . THR B 1 17 ? -11.594 16.328 -7.316 1 95.81 17 THR B N 1
ATOM 2313 C CA . THR B 1 17 ? -11.195 16.625 -5.945 1 95.81 17 THR B CA 1
ATOM 2314 C C . THR B 1 17 ? -9.812 16.047 -5.656 1 95.81 17 THR B C 1
ATOM 2316 O O . THR B 1 17 ? -8.93 16.75 -5.152 1 95.81 17 THR B O 1
ATOM 2319 N N . ILE B 1 18 ? -9.617 14.805 -6.023 1 96.75 18 ILE B N 1
ATOM 2320 C CA . ILE B 1 18 ? -8.367 14.125 -5.688 1 96.75 18 ILE B CA 1
ATOM 2321 C C . ILE B 1 18 ? -7.25 14.641 -6.59 1 96.75 18 ILE B C 1
ATOM 2323 O O . ILE B 1 18 ? -6.125 14.852 -6.133 1 96.75 18 ILE B O 1
ATOM 2327 N N . VAL B 1 19 ? -7.523 14.891 -7.832 1 96.94 19 VAL B N 1
ATOM 2328 C CA . VAL B 1 19 ? -6.531 15.367 -8.789 1 96.94 19 VAL B CA 1
ATOM 2329 C C . VAL B 1 19 ? -6.066 16.766 -8.391 1 96.94 19 VAL B C 1
ATOM 2331 O O . VAL B 1 19 ? -4.863 17.047 -8.344 1 96.94 19 VAL B O 1
ATOM 2334 N N . GLU B 1 20 ? -6.957 17.625 -8.07 1 98 20 GLU B N 1
ATOM 2335 C CA . GLU B 1 20 ? -6.594 18.984 -7.672 1 98 20 GLU B CA 1
ATOM 2336 C C . GLU B 1 20 ? -5.816 18.984 -6.359 1 98 20 GLU B C 1
ATOM 2338 O O . GLU B 1 20 ? -4.93 19.828 -6.16 1 98 20 GLU B O 1
ATOM 2343 N N . THR B 1 21 ? -6.191 18.109 -5.5 1 98.44 21 THR B N 1
ATOM 2344 C CA . THR B 1 21 ? -5.457 17.969 -4.25 1 98.44 21 THR B CA 1
ATOM 2345 C C . THR B 1 21 ? -4.004 17.578 -4.516 1 98.44 21 THR B C 1
ATOM 2347 O O . THR B 1 21 ? -3.084 18.172 -3.947 1 98.44 21 THR B O 1
ATOM 2350 N N . ALA B 1 22 ? -3.824 16.594 -5.375 1 98.56 22 ALA B N 1
ATOM 2351 C CA . ALA B 1 22 ? -2.479 16.156 -5.73 1 98.56 22 ALA B CA 1
ATOM 2352 C C . ALA B 1 22 ? -1.688 17.281 -6.383 1 98.56 22 ALA B C 1
ATOM 2354 O O . ALA B 1 22 ? -0.502 17.469 -6.098 1 98.56 22 ALA B O 1
ATOM 2355 N N . GLU B 1 23 ? -2.342 18.016 -7.223 1 98.62 23 GLU B N 1
ATOM 2356 C CA . GLU B 1 23 ? -1.698 19.156 -7.895 1 98.62 23 GLU B CA 1
ATOM 2357 C C . GLU B 1 23 ? -1.264 20.219 -6.895 1 98.62 23 GLU B C 1
ATOM 2359 O O . GLU B 1 23 ? -0.144 20.719 -6.969 1 98.62 23 GLU B O 1
ATOM 2364 N N . ALA B 1 24 ? -2.152 20.516 -6.031 1 98.81 24 ALA B N 1
ATOM 2365 C CA . ALA B 1 24 ? -1.866 21.547 -5.035 1 98.81 24 ALA B CA 1
ATOM 2366 C C . ALA B 1 24 ? -0.706 21.125 -4.133 1 98.81 24 ALA B C 1
ATOM 2368 O O . ALA B 1 24 ? 0.172 21.938 -3.828 1 98.81 24 ALA B O 1
ATOM 2369 N N . LEU B 1 25 ? -0.728 19.906 -3.717 1 98.81 25 LEU B N 1
ATOM 2370 C CA . LEU B 1 25 ? 0.356 19.406 -2.871 1 98.81 25 LEU B CA 1
ATOM 2371 C C . LEU B 1 25 ? 1.683 19.422 -3.623 1 98.81 25 LEU B C 1
ATOM 2373 O O . LEU B 1 25 ? 2.721 19.766 -3.051 1 98.81 25 LEU B O 1
ATOM 2377 N N . ALA B 1 26 ? 1.67 19.047 -4.867 1 98.75 26 ALA B N 1
ATOM 2378 C CA . ALA B 1 26 ? 2.879 19.062 -5.688 1 98.75 26 ALA B CA 1
ATOM 2379 C C . ALA B 1 26 ? 3.441 20.484 -5.805 1 98.75 26 ALA B C 1
ATOM 2381 O O . ALA B 1 26 ? 4.652 20.688 -5.699 1 98.75 26 ALA B O 1
ATOM 2382 N N . LYS B 1 27 ? 2.584 21.406 -6.023 1 98.62 27 LYS B N 1
ATOM 2383 C CA . LYS B 1 27 ? 3.012 22.797 -6.105 1 98.62 27 LYS B CA 1
ATOM 2384 C C . LYS B 1 27 ? 3.602 23.266 -4.777 1 98.62 27 LYS B C 1
ATOM 2386 O O . LYS B 1 27 ? 4.652 23.922 -4.754 1 98.62 27 LYS B O 1
ATOM 2391 N N . ALA B 1 28 ? 2.955 22.938 -3.719 1 98.69 28 ALA B N 1
ATOM 2392 C CA . ALA B 1 28 ? 3.443 23.328 -2.396 1 98.69 28 ALA B CA 1
ATOM 2393 C C . ALA B 1 28 ? 4.809 22.703 -2.117 1 98.69 28 ALA B C 1
ATOM 2395 O O . ALA B 1 28 ? 5.668 23.344 -1.493 1 98.69 28 ALA B O 1
ATOM 2396 N N . ALA B 1 29 ? 4.98 21.5 -2.564 1 98.69 29 ALA B N 1
ATOM 2397 C CA . ALA B 1 29 ? 6.242 20.781 -2.357 1 98.69 29 ALA B CA 1
ATOM 2398 C C . ALA B 1 29 ? 7.348 21.359 -3.232 1 98.69 29 ALA B C 1
ATOM 2400 O O . ALA B 1 29 ? 8.523 21.344 -2.857 1 98.69 29 ALA B O 1
ATOM 2401 N N . SER B 1 30 ? 7.008 21.891 -4.391 1 98.5 30 SER B N 1
ATOM 2402 C CA . SER B 1 30 ? 7.984 22.422 -5.336 1 98.5 30 SER B CA 1
ATOM 2403 C C . SER B 1 30 ? 8.477 23.797 -4.898 1 98.5 30 SER B C 1
ATOM 2405 O O . SER B 1 30 ? 9.602 24.188 -5.227 1 98.5 30 SER B O 1
ATOM 2407 N N . MET B 1 31 ? 7.602 24.484 -4.246 1 98.38 31 MET B N 1
ATOM 2408 C CA . MET B 1 31 ? 7.93 25.812 -3.723 1 98.38 31 MET B CA 1
ATOM 2409 C C . MET B 1 31 ? 7.109 26.109 -2.471 1 98.38 31 MET B C 1
ATOM 2411 O O . MET B 1 31 ? 5.934 26.469 -2.566 1 98.38 31 MET B O 1
ATOM 2415 N N . ASP B 1 32 ? 7.762 26.062 -1.328 1 98.19 32 ASP B N 1
ATOM 2416 C CA . ASP B 1 32 ? 7.121 26.281 -0.036 1 98.19 32 ASP B CA 1
ATOM 2417 C C . ASP B 1 32 ? 7.672 27.547 0.638 1 98.19 32 ASP B C 1
ATOM 2419 O O . ASP B 1 32 ? 8.664 27.469 1.371 1 98.19 32 ASP B O 1
ATOM 2423 N N . PRO B 1 33 ? 6.938 28.656 0.504 1 97.94 33 PRO B N 1
ATOM 2424 C CA . PRO B 1 33 ? 7.426 29.891 1.106 1 97.94 33 PRO B CA 1
ATOM 2425 C C . PRO B 1 33 ? 7.539 29.812 2.627 1 97.94 33 PRO B C 1
ATOM 2427 O O . PRO B 1 33 ? 8.461 30.391 3.215 1 97.94 33 PRO B O 1
ATOM 2430 N N . TYR B 1 34 ? 6.637 29.141 3.283 1 97.25 34 TYR B N 1
ATOM 2431 C CA . TYR B 1 34 ? 6.684 29.031 4.738 1 97.25 34 TYR B CA 1
ATOM 2432 C C . TYR B 1 34 ? 7.855 28.156 5.184 1 97.25 34 TYR B C 1
ATOM 2434 O O . TYR B 1 34 ? 8.531 28.484 6.168 1 97.25 34 TYR B O 1
ATOM 2442 N N . GLY B 1 35 ? 8.094 27.078 4.469 1 95.69 35 GLY B N 1
ATOM 2443 C CA . GLY B 1 35 ? 9.25 26.25 4.754 1 95.69 35 GLY B CA 1
ATOM 2444 C C . GLY B 1 35 ? 10.57 26.969 4.555 1 95.69 35 GLY B C 1
ATOM 2445 O O . GLY B 1 35 ? 11.508 26.781 5.332 1 95.69 35 GLY B O 1
ATOM 2446 N N . ASP B 1 36 ? 10.594 27.734 3.539 1 96.12 36 ASP B N 1
ATOM 2447 C CA . ASP B 1 36 ? 11.797 28.516 3.248 1 96.12 36 ASP B CA 1
ATOM 2448 C C . ASP B 1 36 ? 12.086 29.5 4.363 1 96.12 36 ASP B C 1
ATOM 2450 O O . ASP B 1 36 ? 13.227 29.609 4.824 1 96.12 36 ASP B O 1
ATOM 2454 N N . LYS B 1 37 ? 11.109 30.156 4.824 1 95.62 37 LYS B N 1
ATOM 2455 C CA . LYS B 1 37 ? 11.258 31.203 5.84 1 95.62 37 LYS B CA 1
ATOM 2456 C C . LYS B 1 37 ? 11.664 30.594 7.18 1 95.62 37 LYS B C 1
ATOM 2458 O O . LYS B 1 37 ? 12.492 31.156 7.898 1 95.62 37 LYS B O 1
ATOM 2463 N N . LEU B 1 38 ? 11.055 29.469 7.516 1 93 38 LEU B N 1
ATOM 2464 C CA . LEU B 1 38 ? 11.266 28.922 8.852 1 93 38 LEU B CA 1
ATOM 2465 C C . LEU B 1 38 ? 12.539 28.094 8.898 1 93 38 LEU B C 1
ATOM 2467 O O . LEU B 1 38 ? 13.336 28.219 9.836 1 93 38 LEU B O 1
ATOM 2471 N N . TYR B 1 39 ? 12.766 27.219 7.871 1 92.38 39 TYR B N 1
ATOM 2472 C CA . TYR B 1 39 ? 13.82 26.219 7.961 1 92.38 39 TYR B CA 1
ATOM 2473 C C . TYR B 1 39 ? 14.797 26.344 6.805 1 92.38 39 TYR B C 1
ATOM 2475 O O . TYR B 1 39 ? 15.797 25.625 6.742 1 92.38 39 TYR B O 1
ATOM 2483 N N . GLY B 1 40 ? 14.586 27.219 5.918 1 93.19 40 GLY B N 1
ATOM 2484 C CA . GLY B 1 40 ? 15.391 27.281 4.703 1 93.19 40 GLY B CA 1
ATOM 2485 C C . GLY B 1 40 ? 15.109 26.141 3.746 1 93.19 40 GLY B C 1
ATOM 2486 O O . GLY B 1 40 ? 15.953 25.812 2.904 1 93.19 40 GLY B O 1
ATOM 2487 N N . GLU B 1 41 ? 13.977 25.484 3.969 1 93.44 41 GLU B N 1
ATOM 2488 C CA . GLU B 1 41 ? 13.57 24.344 3.145 1 93.44 41 GLU B CA 1
ATOM 2489 C C . GLU B 1 41 ? 12.5 24.75 2.135 1 93.44 41 GLU B C 1
ATOM 2491 O O . GLU B 1 41 ? 11.305 24.594 2.389 1 93.44 41 GLU B O 1
ATOM 2496 N N . LYS B 1 42 ? 12.906 25.078 0.949 1 95.12 42 LYS B N 1
ATOM 2497 C CA . LYS B 1 42 ? 12.016 25.594 -0.095 1 95.12 42 LYS B CA 1
ATOM 2498 C C . LYS B 1 42 ? 11.32 24.453 -0.833 1 95.12 42 LYS B C 1
ATOM 2500 O O . LYS B 1 42 ? 10.242 24.641 -1.39 1 95.12 42 LYS B O 1
ATOM 2505 N N . ARG B 1 43 ? 11.984 23.344 -0.857 1 97 43 ARG B N 1
ATOM 2506 C CA . ARG B 1 43 ? 11.477 22.234 -1.65 1 97 43 ARG B CA 1
ATOM 2507 C C . ARG B 1 43 ? 11.43 20.953 -0.829 1 97 43 ARG B C 1
ATOM 2509 O O . ARG B 1 43 ? 12.32 20.703 -0.014 1 97 43 ARG B O 1
ATOM 2516 N N . HIS B 1 44 ? 10.406 20.188 -1.063 1 98 44 HIS B N 1
ATOM 2517 C CA . HIS B 1 44 ? 10.242 18.891 -0.413 1 98 44 HIS B CA 1
ATOM 2518 C C . HIS B 1 44 ? 10.648 17.75 -1.344 1 98 44 HIS B C 1
ATOM 2520 O O . HIS B 1 44 ? 9.805 17.188 -2.047 1 98 44 HIS B O 1
ATOM 2526 N N . ARG B 1 45 ? 11.883 17.312 -1.229 1 96.75 45 ARG B N 1
ATOM 2527 C CA . ARG B 1 45 ? 12.469 16.469 -2.26 1 96.75 45 ARG B CA 1
ATOM 2528 C C . ARG B 1 45 ? 12.703 15.047 -1.74 1 96.75 45 ARG B C 1
ATOM 2530 O O . ARG B 1 45 ? 13.344 14.234 -2.408 1 96.75 45 ARG B O 1
ATOM 2537 N N . ASP B 1 46 ? 12.203 14.789 -0.533 1 97.25 46 ASP B N 1
ATOM 2538 C CA . ASP B 1 46 ? 12.656 13.562 0.117 1 97.25 46 ASP B CA 1
ATOM 2539 C C . ASP B 1 46 ? 11.578 12.492 0.07 1 97.25 46 ASP B C 1
ATOM 2541 O O . ASP B 1 46 ? 11.539 11.602 0.921 1 97.25 46 ASP B O 1
ATOM 2545 N N . GLY B 1 47 ? 10.633 12.562 -0.883 1 97.62 47 GLY B N 1
ATOM 2546 C CA . GLY B 1 47 ? 9.656 11.508 -1.084 1 97.62 47 GLY B CA 1
ATOM 2547 C C . GLY B 1 47 ? 8.227 11.992 -0.917 1 97.62 47 GLY B C 1
ATOM 2548 O O . GLY B 1 47 ? 7.988 13.086 -0.412 1 97.62 47 GLY B O 1
ATOM 2549 N N . TRP B 1 48 ? 7.297 11.172 -1.352 1 98.62 48 TRP B N 1
ATOM 2550 C CA . TRP B 1 48 ? 5.867 11.406 -1.185 1 98.62 48 TRP B CA 1
ATOM 2551 C C . TRP B 1 48 ? 5.09 10.094 -1.191 1 98.62 48 TRP B C 1
ATOM 2553 O O . TRP B 1 48 ? 5.637 9.047 -1.544 1 98.62 48 TRP B O 1
ATOM 2563 N N . GLY B 1 49 ? 3.895 10.156 -0.748 1 98.81 49 GLY B N 1
ATOM 2564 C CA . GLY B 1 49 ? 3.021 8.992 -0.783 1 98.81 49 GLY B CA 1
ATOM 2565 C C . GLY B 1 49 ? 1.593 9.305 -0.383 1 98.81 49 GLY B C 1
ATOM 2566 O O . GLY B 1 49 ? 1.269 10.453 -0.067 1 98.81 49 GLY B O 1
ATOM 2567 N N . PHE B 1 50 ? 0.75 8.227 -0.467 1 98.88 50 PHE B N 1
ATOM 2568 C CA . PHE B 1 50 ? -0.634 8.398 -0.04 1 98.88 50 PHE B CA 1
ATOM 2569 C C . PHE B 1 50 ? -1.242 7.066 0.381 1 98.88 50 PHE B C 1
ATOM 2571 O O . PHE B 1 50 ? -0.75 6.004 -0.005 1 98.88 50 PHE B O 1
ATOM 2578 N N . LEU B 1 51 ? -2.154 7.152 1.234 1 98.88 51 LEU B N 1
ATOM 2579 C CA . LEU B 1 51 ? -3.135 6.105 1.512 1 98.88 51 LEU B CA 1
ATOM 2580 C C . LEU B 1 51 ? -4.504 6.484 0.955 1 98.88 51 LEU B C 1
ATOM 2582 O O . LEU B 1 51 ? -5.016 7.566 1.242 1 98.88 51 LEU B O 1
ATOM 2586 N N . PHE B 1 52 ? -5.008 5.625 0.103 1 98.56 52 PHE B N 1
ATOM 2587 C CA . PHE B 1 52 ? -6.332 5.812 -0.478 1 98.56 52 PHE B CA 1
ATOM 2588 C C . PHE B 1 52 ? -7.258 4.66 -0.099 1 98.56 52 PHE B C 1
ATOM 2590 O O . PHE B 1 52 ? -6.898 3.492 -0.261 1 98.56 52 PHE B O 1
ATOM 2597 N N . ILE B 1 53 ? -8.406 5.012 0.416 1 97.5 53 ILE B N 1
ATOM 2598 C CA . ILE B 1 53 ? -9.438 4.043 0.758 1 97.5 53 ILE B CA 1
ATOM 2599 C C . ILE B 1 53 ? -10.758 4.445 0.105 1 97.5 53 ILE B C 1
ATOM 2601 O O . ILE B 1 53 ? -11.188 5.598 0.206 1 97.5 53 ILE B O 1
ATOM 2605 N N . SER B 1 54 ? -11.359 3.584 -0.539 1 96.06 54 SER B N 1
ATOM 2606 C CA . SER B 1 54 ? -12.703 3.77 -1.078 1 96.06 54 SER B CA 1
ATOM 2607 C C . SER B 1 54 ? -13.594 2.574 -0.762 1 96.06 54 SER B C 1
ATOM 2609 O O . SER B 1 54 ? -13.117 1.445 -0.645 1 96.06 54 SER B O 1
ATOM 2611 N N . ILE B 1 55 ? -14.797 2.814 -0.593 1 94.62 55 ILE B N 1
ATOM 2612 C CA . ILE B 1 55 ? -15.773 1.767 -0.329 1 94.62 55 ILE B CA 1
ATOM 2613 C C . ILE B 1 55 ? -16.844 1.774 -1.417 1 94.62 55 ILE B C 1
ATOM 2615 O O . ILE B 1 55 ? -17.594 2.742 -1.548 1 94.62 55 ILE B O 1
ATOM 2619 N N . GLU B 1 56 ? -16.891 0.738 -2.158 1 89.69 56 GLU B N 1
ATOM 2620 C CA . GLU B 1 56 ? -17.891 0.577 -3.197 1 89.69 56 GLU B CA 1
ATOM 2621 C C . GLU B 1 56 ? -18.766 -0.658 -2.941 1 89.69 56 GLU B C 1
ATOM 2623 O O . GLU B 1 56 ? -18.234 -1.773 -2.852 1 89.69 56 GLU B O 1
ATOM 2628 N N . ASN B 1 57 ? -20.062 -0.431 -2.797 1 86.38 57 ASN B N 1
ATOM 2629 C CA . ASN B 1 57 ? -21 -1.523 -2.562 1 86.38 57 ASN B CA 1
ATOM 2630 C C . ASN B 1 57 ? -20.594 -2.365 -1.357 1 86.38 57 ASN B C 1
ATOM 2632 O O . ASN B 1 57 ? -20.594 -3.596 -1.424 1 86.38 57 ASN B O 1
ATOM 2636 N N . GLY B 1 58 ? -20.156 -1.698 -0.411 1 89.81 58 GLY B N 1
ATOM 2637 C CA . GLY B 1 58 ? -19.812 -2.377 0.826 1 89.81 58 GLY B CA 1
ATOM 2638 C C . GLY B 1 58 ? -18.453 -3.037 0.775 1 89.81 58 GLY B C 1
ATOM 2639 O O . GLY B 1 58 ? -18.062 -3.766 1.695 1 89.81 58 GLY B O 1
ATOM 2640 N N . LYS B 1 59 ? -17.656 -2.812 -0.24 1 93.75 59 LYS B N 1
ATOM 2641 C CA . LYS B 1 59 ? -16.375 -3.471 -0.451 1 93.75 59 LYS B CA 1
ATOM 2642 C C . LYS B 1 59 ? -15.234 -2.453 -0.492 1 93.75 59 LYS B C 1
ATOM 2644 O O . LYS B 1 59 ? -15.258 -1.521 -1.298 1 93.75 59 LYS B O 1
ATOM 2649 N N . PRO B 1 60 ? -14.242 -2.598 0.33 1 96.25 60 PRO B N 1
ATOM 2650 C CA . PRO B 1 60 ? -13.156 -1.616 0.392 1 96.25 60 PRO B CA 1
ATOM 2651 C C . PRO B 1 60 ? -12.07 -1.875 -0.646 1 96.25 60 PRO B C 1
ATOM 2653 O O . PRO B 1 60 ? -11.797 -3.029 -0.987 1 96.25 60 PRO B O 1
ATOM 2656 N N . MET B 1 61 ? -11.555 -0.852 -1.112 1 96.81 61 MET B N 1
ATOM 2657 C CA . MET B 1 61 ? -10.297 -0.803 -1.849 1 96.81 61 MET B CA 1
ATOM 2658 C C . MET B 1 61 ? -9.273 0.061 -1.119 1 96.81 61 MET B C 1
ATOM 2660 O O . MET B 1 61 ? -9.586 1.172 -0.688 1 96.81 61 MET B O 1
ATOM 2664 N N . ILE B 1 62 ? -8.055 -0.457 -0.912 1 98.19 62 ILE B N 1
ATOM 2665 C CA . ILE B 1 62 ? -6.996 0.256 -0.207 1 98.19 62 ILE B CA 1
ATOM 2666 C C . ILE B 1 62 ? -5.742 0.312 -1.078 1 98.19 62 ILE B C 1
ATOM 2668 O O . ILE B 1 62 ? -5.297 -0.711 -1.602 1 98.19 62 ILE B O 1
ATOM 2672 N N . VAL B 1 63 ? -5.238 1.5 -1.263 1 98.5 63 VAL B N 1
ATOM 2673 C CA . VAL B 1 63 ? -3.996 1.697 -2 1 98.5 63 VAL B CA 1
ATOM 2674 C C . VAL B 1 63 ? -2.982 2.428 -1.12 1 98.5 63 VAL B C 1
ATOM 2676 O O . VAL B 1 63 ? -3.26 3.521 -0.623 1 98.5 63 VAL B O 1
ATOM 2679 N N . HIS B 1 64 ? -1.893 1.817 -0.875 1 98.81 64 HIS B N 1
ATOM 2680 C CA . HIS B 1 64 ? -0.762 2.404 -0.164 1 98.81 64 HIS B CA 1
ATOM 2681 C C . HIS B 1 64 ? 0.407 2.664 -1.107 1 98.81 64 HIS B C 1
ATOM 2683 O O . HIS B 1 64 ? 1.029 1.724 -1.606 1 98.81 64 HIS B O 1
ATOM 2689 N N . HIS B 1 65 ? 0.665 3.955 -1.371 1 98.69 65 HIS B N 1
ATOM 2690 C CA . HIS B 1 65 ? 1.706 4.41 -2.287 1 98.69 65 HIS B CA 1
ATOM 2691 C C . HIS B 1 65 ? 2.836 5.102 -1.534 1 98.69 65 HIS B C 1
ATOM 2693 O O . HIS B 1 65 ? 2.586 5.941 -0.667 1 98.69 65 HIS B O 1
ATOM 2699 N N . ARG B 1 66 ? 4.09 4.75 -1.896 1 98.44 66 ARG B N 1
ATOM 2700 C CA . ARG B 1 66 ? 5.281 5.418 -1.377 1 98.44 66 ARG B CA 1
ATOM 2701 C C . ARG B 1 66 ? 6.344 5.562 -2.461 1 98.44 66 ARG B C 1
ATOM 2703 O O . ARG B 1 66 ? 6.598 4.625 -3.219 1 98.44 66 ARG B O 1
ATOM 2710 N N . SER B 1 67 ? 6.91 6.719 -2.494 1 97.75 67 SER B N 1
ATOM 2711 C CA . SER B 1 67 ? 7.992 6.996 -3.43 1 97.75 67 SER B CA 1
ATOM 2712 C C . SER B 1 67 ? 9.07 7.863 -2.787 1 97.75 67 SER B C 1
ATOM 2714 O O . SER B 1 67 ? 8.766 8.789 -2.035 1 97.75 67 SER B O 1
ATOM 2716 N N . THR B 1 68 ? 10.312 7.578 -3.125 1 96.94 68 THR B N 1
ATOM 2717 C CA . THR B 1 68 ? 11.383 8.422 -2.604 1 96.94 68 THR B CA 1
ATOM 2718 C C . THR B 1 68 ? 11.664 9.586 -3.549 1 96.94 68 THR B C 1
ATOM 2720 O O . THR B 1 68 ? 12.469 10.461 -3.236 1 96.94 68 THR B O 1
ATOM 2723 N N . ASN B 1 69 ? 10.945 9.633 -4.68 1 96.12 69 ASN B N 1
ATOM 2724 C CA . ASN B 1 69 ? 10.977 10.805 -5.551 1 96.12 69 ASN B CA 1
ATOM 2725 C C . ASN B 1 69 ? 10.125 11.945 -4.988 1 96.12 69 ASN B C 1
ATOM 2727 O O . ASN B 1 69 ? 9.148 11.695 -4.289 1 96.12 69 ASN B O 1
ATOM 2731 N N . PRO B 1 70 ? 10.57 13.156 -5.34 1 97.5 70 PRO B N 1
ATOM 2732 C CA . PRO B 1 70 ? 9.656 14.25 -4.988 1 97.5 70 PRO B CA 1
ATOM 2733 C C . PRO B 1 70 ? 8.336 14.18 -5.75 1 97.5 70 PRO B C 1
ATOM 2735 O O . PRO B 1 70 ? 8.32 13.805 -6.926 1 97.5 70 PRO B O 1
ATOM 2738 N N . ILE B 1 71 ? 7.293 14.57 -5.09 1 98.19 71 ILE B N 1
ATOM 2739 C CA . ILE B 1 71 ? 5.961 14.5 -5.68 1 98.19 71 ILE B CA 1
ATOM 2740 C C . ILE B 1 71 ? 5.922 15.32 -6.969 1 98.19 71 ILE B C 1
ATOM 2742 O O . ILE B 1 71 ? 5.223 14.953 -7.918 1 98.19 71 ILE B O 1
ATOM 2746 N N . PHE B 1 72 ? 6.68 16.422 -7.051 1 97.75 72 PHE B N 1
ATOM 2747 C CA . PHE B 1 72 ? 6.602 17.344 -8.188 1 97.75 72 PHE B CA 1
ATOM 2748 C C . PHE B 1 72 ? 7.438 16.828 -9.352 1 97.75 72 PHE B C 1
ATOM 2750 O O . PHE B 1 72 ? 7.461 17.422 -10.422 1 97.75 72 PHE B O 1
ATOM 2757 N N . GLU B 1 73 ? 8.133 15.734 -9.211 1 94.44 73 GLU B N 1
ATOM 2758 C CA . GLU B 1 73 ? 8.875 15.109 -10.305 1 94.44 73 GLU B CA 1
ATOM 2759 C C . GLU B 1 73 ? 8.172 13.852 -10.797 1 94.44 73 GLU B C 1
ATOM 2761 O O . GLU B 1 73 ? 8.672 13.164 -11.688 1 94.44 73 GLU B O 1
ATOM 2766 N N . GLU B 1 74 ? 7.137 13.602 -10.18 1 92.62 74 GLU B N 1
ATOM 2767 C CA . GLU B 1 74 ? 6.281 12.492 -10.602 1 92.62 74 GLU B CA 1
ATOM 2768 C C . GLU B 1 74 ? 4.914 12.992 -11.055 1 92.62 74 GLU B C 1
ATOM 2770 O O . GLU B 1 74 ? 4.555 14.148 -10.805 1 92.62 74 GLU B O 1
ATOM 2775 N N . ASP B 1 75 ? 4.195 12.305 -11.844 1 92.5 75 ASP B N 1
ATOM 2776 C CA . ASP B 1 75 ? 2.855 12.68 -12.289 1 92.5 75 ASP B CA 1
ATOM 2777 C C . ASP B 1 75 ? 1.797 12.234 -11.281 1 92.5 75 ASP B C 1
ATOM 2779 O O . ASP B 1 75 ? 0.927 11.422 -11.602 1 92.5 75 ASP B O 1
ATOM 2783 N N . ALA B 1 76 ? 1.873 12.898 -10.062 1 96.12 76 ALA B N 1
ATOM 2784 C CA . ALA B 1 76 ? 1.003 12.523 -8.953 1 96.12 76 ALA B CA 1
ATOM 2785 C C . ALA B 1 76 ? -0.468 12.617 -9.352 1 96.12 76 ALA B C 1
ATOM 2787 O O . ALA B 1 76 ? -1.256 11.711 -9.055 1 96.12 76 ALA B O 1
ATO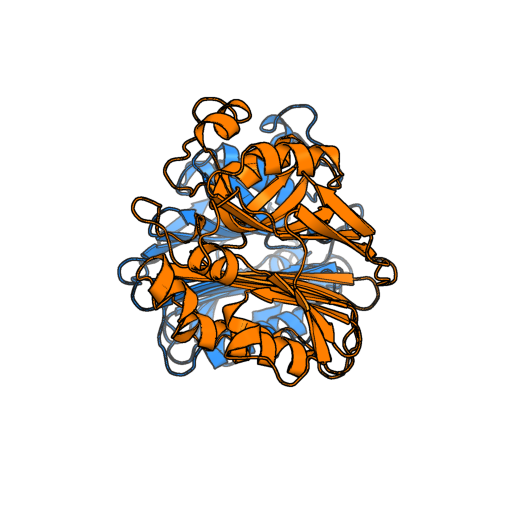M 2788 N N . PRO B 1 77 ? -0.907 13.695 -10.078 1 96.25 77 PRO B N 1
ATOM 2789 C CA . PRO B 1 77 ? -2.312 13.781 -10.492 1 96.25 77 PRO B CA 1
ATOM 2790 C C . PRO B 1 77 ? -2.748 12.586 -11.344 1 96.25 77 PRO B C 1
ATOM 2792 O O . PRO B 1 77 ? -3.844 12.055 -11.148 1 96.25 77 PRO B O 1
ATOM 2795 N N . ASN B 1 78 ? -1.903 12.133 -12.203 1 93.56 78 ASN B N 1
ATOM 2796 C CA . ASN B 1 78 ? -2.24 10.992 -13.047 1 93.56 78 ASN B CA 1
ATOM 2797 C C . ASN B 1 78 ? -2.316 9.703 -12.234 1 93.56 78 ASN B C 1
ATOM 2799 O O . ASN B 1 78 ? -3.17 8.852 -12.492 1 93.56 78 ASN B O 1
ATOM 2803 N N . ILE B 1 79 ? -1.431 9.523 -11.297 1 94.94 79 ILE B N 1
ATOM 2804 C CA . ILE B 1 79 ? -1.386 8.336 -10.461 1 94.94 79 ILE B CA 1
ATOM 2805 C C . ILE B 1 79 ? -2.695 8.195 -9.688 1 94.94 79 ILE B C 1
ATOM 2807 O O . ILE B 1 79 ? -3.291 7.117 -9.648 1 94.94 79 ILE B O 1
ATOM 2811 N N . VAL B 1 80 ? -3.168 9.305 -9.117 1 96.06 80 VAL B N 1
ATOM 2812 C CA . VAL B 1 80 ? -4.348 9.211 -8.266 1 96.06 80 VAL B CA 1
ATOM 2813 C C . VAL B 1 80 ? -5.609 9.195 -9.125 1 96.06 80 VAL B C 1
ATOM 2815 O O . VAL B 1 80 ? -6.648 8.68 -8.711 1 96.06 80 VAL B O 1
ATOM 2818 N N . LYS B 1 81 ? -5.555 9.805 -10.297 1 93.75 81 LYS B N 1
ATOM 2819 C CA . LYS B 1 81 ? -6.699 9.836 -11.203 1 93.75 81 LYS B CA 1
ATOM 2820 C C . LYS B 1 81 ? -7.188 8.422 -11.516 1 93.75 81 LYS B C 1
ATOM 2822 O O . LYS B 1 81 ? -8.391 8.188 -11.625 1 93.75 81 LYS B O 1
ATOM 2827 N N . GLY B 1 82 ? -6.289 7.504 -11.617 1 90.75 82 GLY B N 1
ATOM 2828 C CA . GLY B 1 82 ? -6.617 6.133 -11.977 1 90.75 82 GLY B CA 1
ATOM 2829 C C . GLY B 1 82 ? -7.367 5.395 -10.883 1 90.75 82 GLY B C 1
ATOM 2830 O O . GLY B 1 82 ? -7.961 4.344 -11.133 1 90.75 82 GLY B O 1
ATOM 2831 N N . LEU B 1 83 ? -7.445 5.926 -9.703 1 91.12 83 LEU B N 1
ATOM 2832 C CA . LEU B 1 83 ? -7.992 5.23 -8.547 1 91.12 83 LEU B CA 1
ATOM 2833 C C . LEU B 1 83 ? -9.492 5.461 -8.43 1 91.12 83 LEU B C 1
ATOM 2835 O O . LEU B 1 83 ? -10.18 4.77 -7.672 1 91.12 83 LEU B O 1
ATOM 2839 N N . VAL B 1 84 ? -9.922 6.484 -9.125 1 86.75 84 VAL B N 1
ATOM 2840 C CA . VAL B 1 84 ? -11.32 6.848 -8.953 1 86.75 84 VAL B CA 1
ATOM 2841 C C . VAL B 1 84 ? -12.062 6.664 -10.273 1 86.75 84 VAL B C 1
ATOM 2843 O O . VAL B 1 84 ? -11.477 6.797 -11.352 1 86.75 84 VAL B O 1
ATOM 2846 N N . LYS B 1 85 ? -13.312 6.207 -10.062 1 76.88 85 LYS B N 1
ATOM 2847 C CA . LYS B 1 85 ? -14.242 6.109 -11.188 1 76.88 85 LYS B CA 1
ATOM 2848 C C . LYS B 1 85 ? -15.211 7.289 -11.203 1 76.88 85 LYS B C 1
ATOM 2850 O O . LYS B 1 85 ? -15.844 7.59 -10.195 1 76.88 85 LYS B O 1
ATOM 2855 N N . ALA B 1 86 ? -15.219 7.836 -12.281 1 61.22 86 ALA B N 1
ATOM 2856 C CA . ALA B 1 86 ? -16.062 9.016 -12.414 1 61.22 86 ALA B CA 1
ATOM 2857 C C . ALA B 1 86 ? -17.531 8.672 -12.156 1 61.22 86 ALA B C 1
ATOM 2859 O O . ALA B 1 86 ? -18.281 9.5 -11.633 1 61.22 86 ALA B O 1
ATOM 2860 N N . SER B 1 87 ? -17.812 7.66 -12.352 1 61.59 87 SER B N 1
ATOM 2861 C CA . SER B 1 87 ? -19.234 7.344 -12.359 1 61.59 87 SER B CA 1
ATOM 2862 C C . SER B 1 87 ? -19.703 6.824 -11 1 61.59 87 SER B C 1
ATOM 2864 O O . SER B 1 87 ? -20.891 6.574 -10.789 1 61.59 87 SER B O 1
ATOM 2866 N N . VAL B 1 88 ? -18.844 6.816 -10.133 1 68.81 88 VAL B N 1
ATOM 2867 C CA . VAL B 1 88 ? -19.234 6.176 -8.875 1 68.81 88 VAL B CA 1
ATOM 2868 C C . VAL B 1 88 ? -18.922 7.109 -7.707 1 68.81 88 VAL B C 1
ATOM 2870 O O . VAL B 1 88 ? 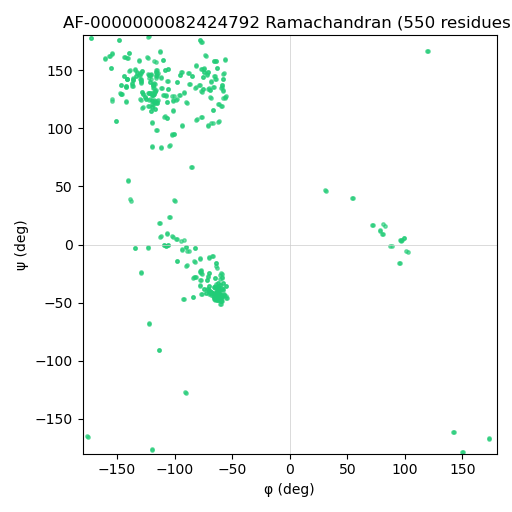-17.828 7.656 -7.605 1 68.81 88 VAL B O 1
ATOM 2873 N N . LYS B 1 89 ? -20.062 7.293 -7.012 1 82.88 89 LYS B N 1
ATOM 2874 C CA . LYS B 1 89 ? -19.891 8.07 -5.789 1 82.88 89 LYS B CA 1
ATOM 2875 C C . LYS B 1 89 ? -19.656 7.152 -4.59 1 82.88 89 LYS B C 1
ATOM 2877 O O . LYS B 1 89 ? -20.594 6.512 -4.094 1 82.88 89 LYS B O 1
ATOM 2882 N N . SER B 1 90 ? -18.406 7.066 -4.176 1 91.12 90 SER B N 1
ATOM 2883 C CA . SER B 1 90 ? -18.047 6.23 -3.035 1 91.12 90 SER B CA 1
ATOM 2884 C C . SER B 1 90 ? -17.375 7.051 -1.941 1 91.12 90 SER B C 1
ATOM 2886 O O . SER B 1 90 ? -16.672 8.023 -2.23 1 91.12 90 SER B O 1
ATOM 2888 N N . PRO B 1 91 ? -17.672 6.711 -0.709 1 95.19 91 PRO B N 1
ATOM 2889 C CA . PRO B 1 91 ? -16.891 7.352 0.35 1 95.19 91 PRO B CA 1
ATOM 2890 C C . PRO B 1 91 ? -15.398 7.098 0.214 1 95.19 91 PRO B C 1
ATOM 2892 O O . PRO B 1 91 ? -14.984 5.988 -0.146 1 95.19 91 PRO B O 1
ATOM 2895 N N . ILE B 1 92 ? -14.672 8.156 0.554 1 95.69 92 ILE B N 1
ATOM 2896 C CA . ILE B 1 92 ? -13.227 8.07 0.349 1 95.69 92 ILE B CA 1
ATOM 2897 C C . ILE B 1 92 ? -12.5 8.633 1.566 1 95.69 92 ILE B C 1
ATOM 2899 O O . ILE B 1 92 ? -12.992 9.555 2.219 1 95.69 92 ILE B O 1
ATOM 2903 N N . ILE B 1 93 ? -11.383 8.016 1.903 1 97.88 93 ILE B N 1
ATOM 2904 C CA . ILE B 1 93 ? -10.336 8.602 2.732 1 97.88 93 ILE B CA 1
ATOM 2905 C C . ILE B 1 93 ? -9.039 8.703 1.93 1 97.88 93 ILE B C 1
ATOM 2907 O O . ILE B 1 93 ? -8.594 7.727 1.319 1 97.88 93 ILE B O 1
ATOM 2911 N N . LEU B 1 94 ? -8.508 9.898 1.85 1 98.5 94 LEU B N 1
ATOM 2912 C CA . LEU B 1 94 ? -7.203 10.109 1.235 1 98.5 94 LEU B CA 1
ATOM 2913 C C . LEU B 1 94 ? -6.262 10.836 2.195 1 98.5 94 LEU B C 1
ATOM 2915 O O . LEU B 1 94 ? -6.617 11.875 2.754 1 98.5 94 LEU B O 1
ATOM 2919 N N . MET B 1 95 ? -5.078 10.266 2.461 1 98.81 95 MET B N 1
ATOM 2920 C CA . MET B 1 95 ? -3.967 10.922 3.145 1 98.81 95 MET B CA 1
ATOM 2921 C C . MET B 1 95 ? -2.752 11.031 2.229 1 98.81 95 MET B C 1
ATOM 2923 O O . MET B 1 95 ? -2.164 10.016 1.845 1 98.81 95 MET B O 1
ATOM 2927 N N . MET B 1 96 ? -2.381 12.211 1.932 1 98.88 96 MET B N 1
ATOM 2928 C CA . MET B 1 96 ? -1.247 12.445 1.045 1 98.88 96 MET B CA 1
ATOM 2929 C C . MET B 1 96 ? -0.173 13.273 1.744 1 98.88 96 MET B C 1
ATOM 2931 O O . MET B 1 96 ? -0.487 14.18 2.518 1 98.88 96 MET B O 1
ATOM 2935 N N . HIS B 1 97 ? 1.064 13.008 1.43 1 98.94 97 HIS B N 1
ATOM 2936 C CA . HIS B 1 97 ? 2.172 13.609 2.166 1 98.94 97 HIS B CA 1
ATOM 2937 C C . HIS B 1 97 ? 3.373 13.844 1.258 1 98.94 97 HIS B C 1
ATOM 2939 O O . HIS B 1 97 ? 3.746 12.977 0.472 1 98.94 97 HIS B O 1
ATOM 2945 N N . ALA B 1 98 ? 3.924 15.008 1.267 1 98.81 98 ALA B N 1
ATOM 2946 C CA . ALA B 1 98 ? 5.199 15.352 0.647 1 98.81 98 ALA B CA 1
ATOM 2947 C C . ALA B 1 98 ? 6.266 15.625 1.705 1 98.81 98 ALA B C 1
ATOM 2949 O O . ALA B 1 98 ? 6.09 16.5 2.559 1 98.81 98 ALA B O 1
ATOM 2950 N N . ARG B 1 99 ? 7.371 14.969 1.54 1 98.06 99 ARG B N 1
ATOM 2951 C CA . ARG B 1 99 ? 8.328 14.914 2.637 1 98.06 99 ARG B CA 1
ATOM 2952 C C . ARG B 1 99 ? 9.531 15.812 2.357 1 98.06 99 ARG B C 1
ATOM 2954 O O . ARG B 1 99 ? 10.055 15.836 1.242 1 98.06 99 ARG B O 1
ATOM 2961 N N . ALA B 1 100 ? 9.891 16.562 3.322 1 96.5 100 ALA B N 1
ATOM 2962 C CA . ALA B 1 100 ? 11.211 17.172 3.479 1 96.5 100 ALA B CA 1
ATOM 2963 C C . ALA B 1 100 ? 11.875 16.703 4.773 1 96.5 100 ALA B C 1
ATOM 2965 O O . ALA B 1 100 ? 11.516 17.156 5.859 1 96.5 100 ALA B O 1
ATOM 2966 N N . ALA B 1 101 ? 12.836 15.828 4.602 1 92.75 101 ALA B N 1
ATOM 2967 C CA . ALA B 1 101 ? 13.453 15.172 5.75 1 92.75 101 ALA B CA 1
ATOM 2968 C C . ALA B 1 101 ? 14.32 16.141 6.539 1 92.75 101 ALA B C 1
ATOM 2970 O O . ALA B 1 101 ? 15.062 16.938 5.953 1 92.75 101 ALA B O 1
ATOM 2971 N N . SER B 1 102 ? 14.148 16.094 7.816 1 87.12 102 SER B N 1
ATOM 2972 C CA . SER B 1 102 ? 15.062 16.859 8.664 1 87.12 102 SER B CA 1
ATOM 2973 C C . SER B 1 102 ? 16.484 16.312 8.57 1 87.12 102 SER B C 1
ATOM 2975 O O . SER B 1 102 ? 16.688 15.156 8.219 1 87.12 102 SER B O 1
ATOM 2977 N N . SER B 1 103 ? 17.391 17.141 8.898 1 83.69 103 SER B N 1
ATOM 2978 C CA . SER B 1 103 ? 18.781 16.734 8.883 1 83.69 103 SER B CA 1
ATOM 2979 C C . SER B 1 103 ? 19.031 15.539 9.797 1 83.69 103 SER B C 1
ATOM 2981 O O . SER B 1 103 ? 18.516 15.5 10.914 1 83.69 103 SER B O 1
ATOM 2983 N N . GLY B 1 104 ? 19.703 14.57 9.312 1 85.38 104 GLY B N 1
ATOM 2984 C CA . GLY B 1 104 ? 20.078 13.422 10.125 1 85.38 104 GLY B CA 1
ATOM 2985 C C . GLY B 1 104 ? 19.031 12.32 10.125 1 85.38 104 GLY B C 1
ATOM 2986 O O . GLY B 1 104 ? 19.219 11.281 10.758 1 85.38 104 GLY B O 1
ATOM 2987 N N . THR B 1 105 ? 17.969 12.523 9.469 1 89.62 105 THR B N 1
ATOM 2988 C CA . THR B 1 105 ? 16.922 11.508 9.422 1 89.62 105 THR B CA 1
ATOM 2989 C C . THR B 1 105 ? 17.062 10.648 8.172 1 89.62 105 THR B C 1
ATOM 2991 O O . THR B 1 105 ? 17.484 11.133 7.121 1 89.62 105 THR B O 1
ATOM 2994 N N . PRO B 1 106 ? 16.734 9.391 8.273 1 91.62 106 PRO B N 1
ATOM 2995 C CA . PRO B 1 106 ? 16.859 8.484 7.133 1 91.62 106 PRO B CA 1
ATOM 2996 C C . PRO B 1 106 ? 16.031 8.93 5.93 1 91.62 106 PRO B C 1
ATOM 2998 O O . PRO B 1 106 ? 14.898 9.391 6.09 1 91.62 106 PRO B O 1
ATOM 3001 N N . ARG B 1 107 ? 16.656 8.828 4.742 1 93.19 107 ARG B N 1
ATOM 3002 C CA . ARG B 1 107 ? 15.992 9.07 3.469 1 93.19 107 ARG B CA 1
ATOM 3003 C C . ARG B 1 107 ? 15.859 7.785 2.664 1 93.19 107 ARG B C 1
ATOM 3005 O O . ARG B 1 107 ? 16.719 7.477 1.828 1 93.19 107 ARG B O 1
ATOM 3012 N N . ASN B 1 108 ? 14.859 7.043 2.951 1 94.31 108 ASN B N 1
ATOM 3013 C CA . ASN B 1 108 ? 14.609 5.758 2.311 1 94.31 108 ASN B CA 1
ATOM 3014 C C . ASN B 1 108 ? 13.109 5.465 2.203 1 94.31 108 ASN B C 1
ATOM 3016 O O . ASN B 1 108 ? 12.289 6.266 2.648 1 94.31 108 ASN B O 1
ATOM 3020 N N . ILE B 1 109 ? 12.719 4.355 1.561 1 96.19 109 ILE B N 1
ATOM 3021 C CA . ILE B 1 109 ? 11.336 4.039 1.234 1 96.19 109 ILE B CA 1
ATOM 3022 C C . ILE B 1 109 ? 10.57 3.709 2.512 1 96.19 109 ILE B C 1
ATOM 3024 O O . ILE B 1 109 ? 9.367 3.963 2.602 1 96.19 109 ILE B O 1
ATOM 3028 N N . PHE B 1 110 ? 11.211 3.264 3.578 1 94.19 110 PHE B N 1
ATOM 3029 C CA . PHE B 1 110 ? 10.57 2.844 4.816 1 94.19 110 PHE B CA 1
ATOM 3030 C C . PHE B 1 110 ? 10.141 4.051 5.641 1 94.19 110 PHE B C 1
ATOM 3032 O O . PHE B 1 110 ? 9.242 3.949 6.477 1 94.19 110 PHE B O 1
ATOM 3039 N N . SER B 1 111 ? 10.812 5.176 5.363 1 94.38 111 SER B N 1
ATOM 3040 C CA . SER B 1 111 ? 10.547 6.395 6.117 1 94.38 111 SER B CA 1
ATOM 3041 C C . SER B 1 111 ? 9.664 7.355 5.324 1 94.38 111 SER B C 1
ATOM 3043 O O . SER B 1 111 ? 9.484 8.508 5.719 1 94.38 111 SER B O 1
ATOM 3045 N N . THR B 1 112 ? 9.219 6.867 4.219 1 97 112 THR B N 1
ATOM 3046 C CA . THR B 1 112 ? 8.273 7.656 3.441 1 97 112 THR B CA 1
ATOM 3047 C C . THR B 1 112 ? 6.855 7.496 3.986 1 97 112 THR B C 1
ATOM 3049 O O . THR B 1 112 ? 6.441 6.391 4.344 1 97 112 THR B O 1
ATOM 3052 N N . HIS B 1 113 ? 6.207 8.641 4.098 1 98.44 113 HIS B N 1
ATOM 3053 C CA . HIS B 1 113 ? 4.848 8.625 4.617 1 98.44 113 HIS B CA 1
ATOM 3054 C C . HIS B 1 113 ? 3.832 8.406 3.498 1 98.44 113 HIS B C 1
ATOM 3056 O O . HIS B 1 113 ? 3.988 8.938 2.396 1 98.44 113 HIS B O 1
ATOM 3062 N N . PRO B 1 114 ? 2.664 7.691 3.834 1 98.81 114 PRO B N 1
ATOM 3063 C CA . PRO B 1 114 ? 2.236 7.211 5.152 1 98.81 114 PRO B CA 1
ATOM 3064 C C . PRO B 1 114 ? 3.02 5.984 5.617 1 98.81 114 PRO B C 1
ATOM 3066 O O . PRO B 1 114 ? 3.236 5.055 4.836 1 98.81 114 PRO B O 1
ATOM 3069 N N . VAL B 1 115 ? 3.449 6.031 6.879 1 98.44 115 VAL B N 1
ATOM 3070 C CA . VAL B 1 115 ? 4.074 4.852 7.469 1 98.44 115 VAL B CA 1
ATOM 3071 C C . VAL B 1 115 ? 2.996 3.881 7.945 1 98.44 115 VAL B C 1
ATOM 3073 O O . VAL B 1 115 ? 1.857 4.281 8.195 1 98.44 115 VAL B O 1
ATOM 3076 N N . ARG B 1 116 ? 3.334 2.627 8.016 1 98.25 116 ARG B N 1
ATOM 3077 C CA . ARG B 1 116 ? 2.35 1.597 8.328 1 98.25 116 ARG B CA 1
ATOM 3078 C C . ARG B 1 116 ? 2.84 0.695 9.453 1 98.25 116 ARG B C 1
ATOM 3080 O O . ARG B 1 116 ? 4.023 0.354 9.516 1 98.25 116 ARG B O 1
ATOM 3087 N N . ALA B 1 117 ? 1.993 0.339 10.344 1 96.31 117 ALA B N 1
ATOM 3088 C CA . ALA B 1 117 ? 2.203 -0.66 11.391 1 96.31 117 ALA B CA 1
ATOM 3089 C C . ALA B 1 117 ? 0.961 -1.527 11.578 1 96.31 117 ALA B C 1
ATOM 3091 O O . ALA B 1 117 ? -0.102 -1.228 11.031 1 96.31 117 ALA B O 1
ATOM 3092 N N . VAL B 1 118 ? 1.135 -2.619 12.25 1 93.62 118 VAL B N 1
ATOM 3093 C CA . VAL B 1 118 ? 0.033 -3.523 12.562 1 93.62 118 VAL B CA 1
ATOM 3094 C C . VAL B 1 118 ? -0.163 -3.6 14.07 1 93.62 118 VAL B C 1
ATOM 3096 O O . VAL B 1 118 ? 0.803 -3.752 14.82 1 93.62 118 VAL B O 1
ATOM 3099 N N . THR B 1 119 ? -1.38 -3.457 14.5 1 93.81 119 THR B N 1
ATOM 3100 C CA . THR B 1 119 ? -1.686 -3.514 15.922 1 93.81 119 THR B CA 1
ATOM 3101 C C . THR B 1 119 ? -1.659 -4.957 16.422 1 93.81 119 THR B C 1
ATOM 3103 O O . THR B 1 119 ? -1.549 -5.891 15.633 1 93.81 119 THR B O 1
ATOM 3106 N N . ILE B 1 120 ? -1.81 -5.082 17.703 1 85.94 120 ILE B N 1
ATOM 3107 C CA . ILE B 1 120 ? -1.709 -6.391 18.344 1 85.94 120 ILE B CA 1
ATOM 3108 C C . ILE B 1 120 ? -2.842 -7.289 17.859 1 85.94 120 ILE B C 1
ATOM 3110 O O . ILE B 1 120 ? -2.67 -8.508 17.734 1 85.94 120 ILE B O 1
ATOM 3114 N N . ASN B 1 121 ? -3.904 -6.684 17.516 1 87.88 121 ASN B N 1
ATOM 3115 C CA . ASN B 1 121 ? -5.043 -7.484 17.078 1 87.88 121 ASN B CA 1
ATOM 3116 C C . ASN B 1 121 ? -5.129 -7.555 15.555 1 87.88 121 ASN B C 1
ATOM 3118 O O . ASN B 1 121 ? -6.145 -7.988 15.008 1 87.88 121 ASN B O 1
ATOM 3122 N N . GLY B 1 122 ? -4.18 -7.004 14.867 1 90.31 122 GLY B N 1
ATOM 3123 C CA . GLY B 1 122 ? -4.078 -7.238 13.438 1 90.31 122 GLY B CA 1
ATOM 3124 C C . GLY B 1 122 ? -4.664 -6.113 12.602 1 90.31 122 GLY B C 1
ATOM 3125 O O . GLY B 1 122 ? -4.805 -6.238 11.391 1 90.31 122 GLY B O 1
ATOM 3126 N N . SER B 1 123 ? -5.086 -5.027 13.227 1 95 123 SER B N 1
ATOM 3127 C CA . SER B 1 123 ? -5.523 -3.863 12.461 1 95 123 SER B CA 1
ATOM 3128 C C . SER B 1 123 ? -4.336 -3.121 11.852 1 95 123 SER B C 1
ATOM 3130 O O . SER B 1 123 ? -3.223 -3.189 12.375 1 95 123 SER B O 1
ATOM 3132 N N . GLU B 1 124 ? -4.582 -2.496 10.766 1 97.25 124 GLU B N 1
ATOM 3133 C CA . GLU B 1 124 ? -3.525 -1.732 10.109 1 97.25 124 GLU B CA 1
ATOM 3134 C C . GLU B 1 124 ? -3.572 -0.263 10.516 1 97.25 124 GLU B C 1
ATOM 3136 O O . GLU B 1 124 ? -4.633 0.364 10.477 1 97.25 124 GLU B O 1
ATOM 3141 N N . LEU B 1 125 ? -2.449 0.231 10.93 1 98.5 125 LEU B N 1
ATOM 3142 C CA . LEU B 1 125 ? -2.328 1.608 11.398 1 98.5 125 LEU B CA 1
ATOM 3143 C C . LEU B 1 125 ? -1.41 2.412 10.484 1 98.5 125 LEU B C 1
ATOM 3145 O O . LEU B 1 125 ? -0.249 2.049 10.289 1 98.5 125 LEU B O 1
ATOM 3149 N N . TYR B 1 126 ? -1.94 3.506 9.906 1 98.88 126 TYR B N 1
ATOM 3150 C CA . TYR B 1 126 ? -1.186 4.383 9.016 1 98.88 126 TYR B CA 1
ATOM 3151 C C . TYR B 1 126 ? -1.057 5.781 9.609 1 98.88 126 TYR B C 1
ATOM 3153 O O . TYR B 1 126 ? -1.973 6.266 10.281 1 98.88 126 TYR B O 1
ATOM 3161 N N . MET B 1 127 ? 0.091 6.465 9.281 1 98.88 127 MET B N 1
ATOM 3162 C CA . MET B 1 127 ? 0.296 7.801 9.828 1 98.88 127 MET B CA 1
ATOM 3163 C C . MET B 1 127 ? 1.043 8.688 8.836 1 98.88 127 MET B C 1
ATOM 3165 O O . MET B 1 127 ? 2.006 8.242 8.211 1 98.88 127 MET B O 1
ATOM 3169 N N . ILE B 1 128 ? 0.543 9.844 8.578 1 98.88 128 ILE B N 1
ATOM 3170 C CA . ILE B 1 128 ? 1.324 10.938 8.008 1 98.88 128 ILE B CA 1
ATOM 3171 C C . ILE B 1 128 ? 1.56 12.008 9.062 1 98.88 128 ILE B C 1
ATOM 3173 O O . ILE B 1 128 ? 0.735 12.195 9.961 1 98.88 128 ILE B O 1
ATOM 3177 N N . HIS B 1 129 ? 2.674 12.695 8.938 1 98.69 129 HIS B N 1
ATOM 3178 C CA . HIS B 1 129 ? 3.1 13.547 10.039 1 98.69 129 HIS B CA 1
ATOM 3179 C C . HIS B 1 129 ? 3.977 14.695 9.547 1 98.69 129 HIS B C 1
ATOM 3181 O O . HIS B 1 129 ? 4.938 14.469 8.805 1 98.69 129 HIS B O 1
ATOM 3187 N N . ASN B 1 130 ? 3.635 15.867 9.812 1 97.75 130 ASN B N 1
ATOM 3188 C CA . ASN B 1 130 ? 4.523 17.016 9.734 1 97.75 130 ASN B CA 1
ATOM 3189 C C . ASN B 1 130 ? 4.934 17.516 11.117 1 97.75 130 ASN B C 1
ATOM 3191 O O . ASN B 1 130 ? 4.109 18.047 11.867 1 97.75 130 ASN B O 1
ATOM 3195 N N . GLY B 1 131 ? 6.102 17.328 11.484 1 96.31 131 GLY B N 1
ATOM 3196 C CA . GLY B 1 131 ? 6.652 17.578 12.805 1 96.31 131 GLY B CA 1
ATOM 3197 C C . GLY B 1 131 ? 7.664 16.531 13.242 1 96.31 131 GLY B C 1
ATOM 3198 O O . GLY B 1 131 ? 8.281 15.867 12.406 1 96.31 131 GLY B O 1
ATOM 3199 N N . SER B 1 132 ? 7.902 16.484 14.578 1 95.62 132 SER B N 1
ATOM 3200 C CA . SER B 1 132 ? 8.844 15.523 15.117 1 95.62 132 SER B CA 1
ATOM 3201 C C . SER B 1 132 ? 8.383 15 16.469 1 95.62 132 SER B C 1
ATOM 3203 O O . SER B 1 132 ? 7.746 15.727 17.234 1 95.62 132 SER B O 1
ATOM 3205 N N . PHE B 1 133 ? 8.664 13.75 16.719 1 96.31 133 PHE B N 1
ATOM 3206 C CA . PHE B 1 133 ? 8.398 13.102 17.984 1 96.31 133 PHE B CA 1
ATOM 3207 C C . PHE B 1 133 ? 9.703 12.805 18.719 1 96.31 133 PHE B C 1
ATOM 3209 O O . PHE B 1 133 ? 10.773 12.766 18.109 1 96.31 133 PHE B O 1
ATOM 3216 N N . THR B 1 134 ? 9.625 12.625 20.031 1 95.06 134 THR B N 1
ATOM 3217 C CA . THR B 1 134 ? 10.766 12.203 20.828 1 95.06 134 THR B CA 1
ATOM 3218 C C . THR B 1 134 ? 10.969 10.695 20.734 1 95.06 134 THR B C 1
ATOM 3220 O O . THR B 1 134 ? 10.305 9.93 21.438 1 95.06 134 THR B O 1
ATOM 3223 N N . VAL B 1 135 ? 11.938 10.242 20.078 1 90.69 135 VAL B N 1
ATOM 3224 C CA . VAL B 1 135 ? 12.172 8.836 19.75 1 90.69 135 VAL B CA 1
ATOM 3225 C C . VAL B 1 135 ? 12.516 8.062 21.031 1 90.69 135 VAL B C 1
ATOM 3227 O O . VAL B 1 135 ? 12.062 6.93 21.219 1 90.69 135 VAL B O 1
ATOM 3230 N N . ASP B 1 136 ? 13.312 8.641 21.891 1 90.81 136 ASP B N 1
ATOM 3231 C CA . ASP B 1 136 ? 13.766 7.965 23.109 1 90.81 136 ASP B CA 1
ATOM 3232 C C . ASP B 1 136 ? 12.586 7.547 23.984 1 90.81 136 ASP B C 1
ATOM 3234 O O . ASP B 1 136 ? 12.609 6.484 24.609 1 90.81 136 ASP B O 1
ATOM 3238 N N . GLU B 1 137 ? 11.617 8.328 24.031 1 91.19 137 GLU B N 1
ATOM 3239 C CA . GLU B 1 137 ? 10.422 8.023 24.812 1 91.19 137 GLU B CA 1
ATOM 3240 C C . GLU B 1 137 ? 9.602 6.91 24.156 1 91.19 137 GLU B C 1
ATOM 3242 O O . GLU B 1 137 ? 9.031 6.062 24.844 1 91.19 137 GLU B O 1
ATOM 3247 N N . MET B 1 138 ? 9.555 6.945 22.859 1 91.25 138 MET B N 1
ATOM 3248 C CA . MET B 1 138 ? 8.781 5.957 22.109 1 91.25 138 MET B CA 1
ATOM 3249 C C . MET B 1 138 ? 9.438 4.582 22.188 1 91.25 138 MET B C 1
ATOM 3251 O O . MET B 1 138 ? 8.742 3.562 22.219 1 91.25 138 MET B O 1
ATOM 3255 N N . ARG B 1 139 ? 10.703 4.57 22.203 1 90 139 ARG B N 1
ATOM 3256 C CA . ARG B 1 139 ? 11.492 3.342 22.188 1 90 139 ARG B CA 1
ATOM 3257 C C . ARG B 1 139 ? 11.156 2.463 23.391 1 90 139 ARG B C 1
ATOM 3259 O O . ARG B 1 139 ? 11.211 1.234 23.297 1 90 139 ARG B O 1
ATOM 3266 N N . LYS B 1 140 ? 10.75 3.029 24.469 1 90.19 140 LYS B N 1
ATOM 3267 C CA . LYS B 1 140 ? 10.438 2.318 25.703 1 90.19 140 LYS B CA 1
ATOM 3268 C C . LYS B 1 140 ? 9.258 1.369 25.5 1 90.19 140 LYS B C 1
ATOM 3270 O O . LYS B 1 140 ? 9.07 0.437 26.281 1 90.19 140 LYS B O 1
ATOM 3275 N N . TYR B 1 141 ? 8.555 1.574 24.438 1 90.38 141 TYR B N 1
ATOM 3276 C CA . TYR B 1 141 ? 7.344 0.792 24.219 1 90.38 141 TYR B CA 1
ATOM 3277 C C . TYR B 1 141 ? 7.555 -0.244 23.109 1 90.38 141 TYR B C 1
ATOM 3279 O O . TYR B 1 141 ? 6.605 -0.896 22.672 1 90.38 141 TYR B O 1
ATOM 3287 N N . LEU B 1 142 ? 8.742 -0.433 22.672 1 89.88 142 LEU B N 1
ATOM 3288 C CA . LEU B 1 142 ? 9.094 -1.389 21.625 1 89.88 142 LEU B CA 1
ATOM 3289 C C . LEU B 1 142 ? 10.008 -2.477 22.172 1 89.88 142 LEU B C 1
ATOM 3291 O O . LEU B 1 142 ? 10.75 -2.25 23.141 1 89.88 142 LEU B O 1
ATOM 3295 N N . PRO B 1 143 ? 9.891 -3.715 21.531 1 81.88 143 PRO B N 1
ATOM 3296 C CA . PRO B 1 143 ? 10.797 -4.773 21.984 1 81.88 143 PRO B CA 1
ATOM 3297 C C . PRO B 1 143 ? 12.273 -4.379 21.859 1 81.88 143 PRO B C 1
ATOM 3299 O O . PRO B 1 143 ? 12.648 -3.664 20.938 1 81.88 143 PRO B O 1
ATOM 3302 N N . PRO B 1 144 ? 13.023 -4.938 22.859 1 77.75 144 PRO B N 1
ATOM 3303 C CA . PRO B 1 144 ? 14.461 -4.676 22.781 1 77.75 144 PRO B CA 1
ATOM 3304 C C . PRO B 1 144 ? 15.109 -5.297 21.531 1 77.75 144 PRO B C 1
ATOM 3306 O O . PRO B 1 144 ? 14.664 -6.348 21.062 1 77.75 144 PRO B O 1
ATOM 3309 N N . GLY B 1 145 ? 16.047 -4.656 20.922 1 70.81 145 GLY B N 1
ATOM 3310 C CA . GLY B 1 145 ? 16.797 -5.246 19.812 1 70.81 145 GLY B CA 1
ATOM 3311 C C . GLY B 1 145 ? 16.25 -4.879 18.453 1 70.81 145 GLY B C 1
ATOM 3312 O O . GLY B 1 145 ? 16.844 -5.199 17.422 1 70.81 145 GLY B O 1
ATOM 3313 N N . GLU B 1 146 ? 15.047 -4.387 18.516 1 72.94 146 GLU B N 1
ATOM 3314 C CA . GLU B 1 146 ? 14.523 -3.965 17.219 1 72.94 146 GLU B CA 1
ATOM 3315 C C . GLU B 1 146 ? 15.445 -2.945 16.547 1 72.94 146 GLU B C 1
ATOM 3317 O O . GLU B 1 146 ? 15.906 -2.002 17.203 1 72.94 146 GLU B O 1
ATOM 3322 N N . GLU B 1 147 ? 15.789 -3.232 15.375 1 77.38 147 GLU B N 1
ATOM 3323 C CA . GLU B 1 147 ? 16.609 -2.293 14.617 1 77.38 147 GLU B CA 1
ATOM 3324 C C . GLU B 1 147 ? 15.781 -1.117 14.109 1 77.38 147 GLU B C 1
ATOM 3326 O O . GLU B 1 147 ? 14.969 -1.272 13.195 1 77.38 147 GLU B O 1
ATOM 3331 N N . LEU B 1 148 ? 16.031 0.02 14.695 1 82.56 148 LEU B N 1
ATOM 3332 C CA . LEU B 1 148 ? 15.188 1.168 14.398 1 82.56 148 LEU B CA 1
ATOM 3333 C C . LEU B 1 148 ? 15.938 2.203 13.57 1 82.56 148 LEU B C 1
ATOM 3335 O O . LEU B 1 148 ? 15.383 3.244 13.211 1 82.56 148 LEU B O 1
ATOM 3339 N N . GLY B 1 149 ? 17.188 1.91 13.273 1 82.38 149 GLY B N 1
ATOM 3340 C CA . GLY B 1 149 ? 18.031 2.871 12.586 1 82.38 149 GLY B CA 1
ATOM 3341 C C . GLY B 1 149 ? 17.547 3.203 11.188 1 82.38 149 GLY B C 1
ATOM 3342 O O . GLY B 1 149 ? 17.859 4.27 10.656 1 82.38 149 GLY B O 1
ATOM 3343 N N . LYS B 1 150 ? 16.734 2.391 10.641 1 87 150 LYS B N 1
ATOM 3344 C CA . LYS B 1 150 ? 16.281 2.574 9.266 1 87 150 LYS B CA 1
ATOM 3345 C C . LYS B 1 150 ? 15.031 3.447 9.219 1 87 150 LYS B C 1
ATOM 3347 O O . LYS B 1 150 ? 14.641 3.928 8.148 1 87 150 LYS B O 1
ATOM 3352 N N . TYR B 1 151 ? 14.531 3.779 10.43 1 92.25 151 TYR B N 1
ATOM 3353 C CA . TYR B 1 151 ? 13.227 4.422 10.453 1 92.25 151 TYR B CA 1
ATOM 3354 C C . TYR B 1 151 ? 13.328 5.844 11 1 92.25 151 TYR B C 1
ATOM 3356 O O . TYR B 1 151 ? 14.164 6.125 11.859 1 92.25 151 TYR B O 1
ATOM 3364 N N . ASN B 1 152 ? 12.547 6.707 10.492 1 95 152 ASN B N 1
ATOM 3365 C CA . ASN B 1 152 ? 12.43 8.047 11.07 1 95 152 ASN B CA 1
ATOM 3366 C C . ASN B 1 152 ? 11.555 8.039 12.32 1 95 152 ASN B C 1
ATOM 3368 O O . ASN B 1 152 ? 11.023 6.996 12.703 1 95 152 ASN B O 1
ATOM 3372 N N . ASP B 1 153 ? 11.445 9.156 12.969 1 95.88 153 ASP B N 1
ATOM 3373 C CA . ASP B 1 153 ? 10.727 9.266 14.234 1 95.88 153 ASP B CA 1
ATOM 3374 C C . ASP B 1 153 ? 9.25 8.922 14.062 1 95.88 153 ASP B C 1
ATOM 3376 O O . ASP B 1 153 ? 8.648 8.297 14.93 1 95.88 153 ASP B O 1
ATOM 3380 N N . THR B 1 154 ? 8.609 9.312 12.961 1 97.06 154 THR B N 1
ATOM 3381 C CA . THR B 1 154 ? 7.195 9.062 12.719 1 97.06 154 THR B CA 1
ATOM 3382 C C . THR B 1 154 ? 6.914 7.562 12.648 1 97.06 154 THR B C 1
ATOM 3384 O O . THR B 1 154 ? 5.93 7.086 13.211 1 97.06 154 THR B O 1
ATOM 3387 N N . TYR B 1 155 ? 7.762 6.836 11.945 1 96.62 155 TYR B N 1
ATOM 3388 C CA . TYR B 1 155 ? 7.602 5.387 11.891 1 96.62 155 TYR B CA 1
ATOM 3389 C C . TYR B 1 155 ? 7.676 4.77 13.281 1 96.62 155 TYR B C 1
ATOM 3391 O O . TYR B 1 155 ? 6.848 3.93 13.641 1 96.62 155 TYR B O 1
ATOM 3399 N N . ILE B 1 156 ? 8.68 5.176 13.992 1 95.69 156 ILE B N 1
ATOM 3400 C CA . ILE B 1 156 ? 8.891 4.641 15.336 1 95.69 156 ILE B CA 1
ATOM 3401 C C . ILE B 1 156 ? 7.691 4.973 16.219 1 95.69 156 ILE B C 1
ATOM 3403 O O . ILE B 1 156 ? 7.207 4.121 16.969 1 95.69 156 ILE B O 1
ATOM 3407 N N . ALA B 1 157 ? 7.211 6.16 16.109 1 97.25 157 ALA B N 1
ATOM 3408 C CA . ALA B 1 157 ? 6.027 6.566 16.859 1 97.25 157 ALA B CA 1
ATOM 3409 C C . ALA B 1 157 ? 4.816 5.719 16.484 1 97.25 157 ALA B C 1
ATOM 3411 O O . ALA B 1 157 ? 4.043 5.309 17.344 1 97.25 157 ALA B O 1
ATOM 3412 N N . ASN B 1 158 ? 4.641 5.496 15.211 1 97.5 158 ASN B N 1
ATOM 3413 C CA . ASN B 1 158 ? 3.523 4.688 14.734 1 97.5 158 ASN B CA 1
ATOM 3414 C C . ASN B 1 158 ? 3.611 3.252 15.242 1 97.5 158 ASN B C 1
ATOM 3416 O O . ASN B 1 158 ? 2.596 2.648 15.594 1 97.5 158 ASN B O 1
ATOM 3420 N N . LEU B 1 159 ? 4.84 2.719 15.227 1 95.56 159 LEU B N 1
ATOM 3421 C CA . LEU B 1 159 ? 5.059 1.386 15.773 1 95.56 159 LEU B CA 1
ATOM 3422 C C . LEU B 1 159 ? 4.668 1.331 17.25 1 95.56 159 LEU B C 1
ATOM 3424 O O . LEU B 1 159 ? 4.004 0.388 17.688 1 95.56 159 LEU B O 1
ATOM 3428 N N . ALA B 1 160 ? 5.141 2.287 17.984 1 96.31 160 ALA B N 1
ATOM 3429 C CA . ALA B 1 160 ? 4.832 2.34 19.406 1 96.31 160 ALA B CA 1
ATOM 3430 C C . ALA B 1 160 ? 3.334 2.504 19.641 1 96.31 160 ALA B C 1
ATOM 3432 O O . ALA B 1 160 ? 2.76 1.854 20.516 1 96.31 160 ALA B O 1
ATOM 3433 N N . LEU B 1 161 ? 2.693 3.354 18.891 1 97.56 161 LEU B N 1
ATOM 3434 C CA . LEU B 1 161 ? 1.258 3.578 19.016 1 97.56 161 LEU B CA 1
ATOM 3435 C C . LEU B 1 161 ? 0.482 2.297 18.719 1 97.56 161 LEU B C 1
ATOM 3437 O O . LEU B 1 161 ? -0.521 2.012 19.375 1 97.56 161 LEU B O 1
ATOM 3441 N N . ALA B 1 162 ? 0.915 1.556 17.75 1 95.81 162 ALA B N 1
ATOM 3442 C CA . ALA B 1 162 ? 0.255 0.312 17.375 1 95.81 162 ALA B CA 1
ATOM 3443 C C . ALA B 1 162 ? 0.216 -0.674 18.531 1 95.81 162 ALA B C 1
ATOM 3445 O O . ALA B 1 162 ? -0.66 -1.54 18.594 1 95.81 162 ALA B O 1
ATOM 3446 N N . ARG B 1 163 ? 1.138 -0.512 19.406 1 92.94 163 ARG B N 1
ATOM 3447 C CA . ARG B 1 163 ? 1.184 -1.391 20.562 1 92.94 163 ARG B CA 1
ATOM 3448 C C . ARG B 1 163 ? 0.218 -0.918 21.641 1 92.94 163 ARG B C 1
ATOM 3450 O O . ARG B 1 163 ? -0.1 -1.667 22.578 1 92.94 163 ARG B O 1
ATOM 3457 N N . GLN B 1 164 ? -0.245 0.335 21.5 1 92.5 164 GLN B N 1
ATOM 3458 C CA . GLN B 1 164 ? -1.099 0.94 22.516 1 92.5 164 GLN B CA 1
ATOM 3459 C C . GLN B 1 164 ? -2.57 0.842 22.125 1 92.5 164 GLN B C 1
ATOM 3461 O O . GLN B 1 164 ? -3.453 1.031 22.969 1 92.5 164 GLN B O 1
ATOM 3466 N N . VAL B 1 165 ? -2.768 0.527 20.875 1 94.75 165 VAL B N 1
ATOM 3467 C CA . VAL B 1 165 ? -4.145 0.568 20.391 1 94.75 165 VAL B CA 1
ATOM 3468 C C . VAL B 1 165 ? -4.531 -0.79 19.812 1 94.75 165 VAL B C 1
ATOM 3470 O O . VAL B 1 165 ? -3.666 -1.623 19.547 1 94.75 165 VAL B O 1
ATOM 3473 N N . ARG B 1 166 ? -5.781 -1.029 19.703 1 91.69 166 ARG B N 1
ATOM 3474 C CA . ARG B 1 166 ? -6.293 -2.273 19.125 1 91.69 166 ARG B CA 1
ATOM 3475 C C . ARG B 1 166 ? -7.012 -2.02 17.812 1 91.69 166 ARG B C 1
ATOM 3477 O O . ARG B 1 166 ? -6.375 -1.737 16.797 1 91.69 166 ARG B O 1
ATOM 3484 N N . ASP B 1 167 ? -8.344 -1.788 17.844 1 92.56 167 ASP B N 1
ATOM 3485 C CA . ASP B 1 167 ? -9.117 -1.678 16.609 1 92.56 167 ASP B CA 1
ATOM 3486 C C . ASP B 1 167 ? -9.531 -0.23 16.344 1 92.56 167 ASP B C 1
ATOM 3488 O O . ASP B 1 167 ? -10.172 0.064 15.344 1 92.56 167 ASP B O 1
ATOM 3492 N N . ASP B 1 168 ? -9.141 0.652 17.281 1 94.06 168 ASP B N 1
ATOM 3493 C CA . ASP B 1 168 ? -9.484 2.062 17.125 1 94.06 168 ASP B CA 1
ATOM 3494 C C . ASP B 1 168 ? -8.578 2.945 17.984 1 94.06 168 ASP B C 1
ATOM 3496 O O . ASP B 1 168 ? -7.855 2.449 18.844 1 94.06 168 ASP B O 1
ATOM 3500 N N . LEU B 1 169 ? -8.547 4.215 17.578 1 94.44 169 LEU B N 1
ATOM 3501 C CA . LEU B 1 169 ? -7.859 5.199 18.406 1 94.44 169 LEU B CA 1
ATOM 3502 C C . LEU B 1 169 ? -8.852 5.949 19.281 1 94.44 169 LEU B C 1
ATOM 3504 O O . LEU B 1 169 ? -9.969 6.258 18.859 1 94.44 169 LEU B O 1
ATOM 3508 N N . ASP B 1 170 ? -8.469 6.18 20.469 1 94.88 170 ASP B N 1
ATOM 3509 C CA . ASP B 1 170 ? -9.297 6.965 21.375 1 94.88 170 ASP B CA 1
ATOM 3510 C C . ASP B 1 170 ? -8.531 8.18 21.891 1 94.88 170 ASP B C 1
ATOM 3512 O O . ASP B 1 170 ? -7.391 8.422 21.5 1 94.88 170 ASP B O 1
ATOM 3516 N N . TRP B 1 171 ? -9.211 8.953 22.703 1 96.19 171 TRP B N 1
ATOM 3517 C CA . TRP B 1 171 ? -8.648 10.188 23.234 1 96.19 171 TRP B CA 1
ATOM 3518 C C . TRP B 1 171 ? -7.344 9.906 23.984 1 96.19 171 TRP B C 1
ATOM 3520 O O . TRP B 1 171 ? -6.363 10.641 23.828 1 96.19 171 TRP B O 1
ATOM 3530 N N . SER B 1 172 ? -7.312 8.875 24.781 1 96.56 172 SER B N 1
ATOM 3531 C CA . SER B 1 172 ? -6.152 8.562 25.609 1 96.56 172 SER B CA 1
ATOM 3532 C C . SER B 1 172 ? -4.941 8.203 24.75 1 96.56 172 SER B C 1
ATOM 3534 O O . SER B 1 172 ? -3.812 8.578 25.078 1 96.56 172 SER B O 1
ATOM 3536 N N . SER B 1 173 ? -5.164 7.406 23.719 1 96.38 173 SER B N 1
ATOM 3537 C CA . SER B 1 173 ? -4.062 7.035 22.844 1 96.38 173 SER B CA 1
ATOM 3538 C C . SER B 1 173 ? -3.51 8.25 22.094 1 96.38 173 SER B C 1
ATOM 3540 O O . SER B 1 173 ? -2.301 8.359 21.891 1 96.38 173 SER B O 1
ATOM 3542 N N . MET B 1 174 ? -4.418 9.172 21.734 1 97.31 174 MET B N 1
ATOM 3543 C CA . MET B 1 174 ? -3.969 10.398 21.078 1 97.31 174 MET B CA 1
ATOM 3544 C C . MET B 1 174 ? -3.211 11.289 22.062 1 97.31 174 MET B C 1
ATOM 3546 O O . MET B 1 174 ? -2.191 11.883 21.703 1 97.31 174 MET B O 1
ATOM 3550 N N . ASP B 1 175 ? -3.764 11.367 23.234 1 97.62 175 ASP B N 1
ATOM 3551 C CA . ASP B 1 175 ? -3.07 12.141 24.25 1 97.62 175 ASP B CA 1
ATOM 3552 C C . ASP B 1 175 ? -1.677 11.57 24.516 1 97.62 175 ASP B C 1
ATOM 3554 O O . ASP B 1 175 ? -0.713 12.328 24.672 1 97.62 175 ASP B O 1
ATOM 3558 N N . TRP B 1 176 ? -1.62 10.305 24.609 1 97.06 176 TRP B N 1
ATOM 3559 C CA . TRP B 1 176 ? -0.354 9.602 24.797 1 97.06 176 TRP B CA 1
ATOM 3560 C C . TRP B 1 176 ? 0.645 9.977 23.703 1 97.06 176 TRP B C 1
ATOM 3562 O O . TRP B 1 176 ? 1.812 10.25 24 1 97.06 176 TRP B O 1
ATOM 3572 N N . LEU B 1 177 ? 0.248 9.984 22.5 1 97.62 177 LEU B N 1
ATOM 3573 C CA . LEU B 1 177 ? 1.087 10.305 21.359 1 97.62 177 LEU B CA 1
ATOM 3574 C C . LEU B 1 177 ? 1.525 11.766 21.391 1 97.62 177 LEU B C 1
ATOM 3576 O O . LEU B 1 177 ? 2.707 12.07 21.203 1 97.62 177 LEU B O 1
ATOM 3580 N N . LEU B 1 178 ? 0.597 12.703 21.688 1 97.56 178 LEU B N 1
ATOM 3581 C CA . LEU B 1 178 ? 0.854 14.133 21.594 1 97.56 178 LEU B CA 1
ATOM 3582 C C . LEU B 1 178 ? 1.793 14.586 22.703 1 97.56 178 LEU B C 1
ATOM 3584 O O . LEU B 1 178 ? 2.545 15.555 22.547 1 97.56 178 LEU B O 1
ATOM 3588 N N . ARG B 1 179 ? 1.807 13.914 23.797 1 96.19 179 ARG B N 1
ATOM 3589 C CA . ARG B 1 179 ? 2.709 14.242 24.906 1 96.19 179 ARG B CA 1
ATOM 3590 C C . ARG B 1 179 ? 4.16 13.961 24.516 1 96.19 179 ARG B C 1
ATOM 3592 O O . ARG B 1 179 ? 5.082 14.398 25.203 1 96.19 179 ARG B O 1
ATOM 3599 N N . ARG B 1 180 ? 4.316 13.359 23.469 1 96.81 180 ARG B N 1
ATOM 3600 C CA . ARG B 1 180 ? 5.66 12.977 23.031 1 96.81 180 ARG B CA 1
ATOM 3601 C C . ARG B 1 180 ? 6.062 13.734 21.781 1 96.81 180 ARG B C 1
ATOM 3603 O O . ARG B 1 180 ? 6.957 13.305 21.047 1 96.81 180 ARG B O 1
ATOM 3610 N N . THR B 1 181 ? 5.363 14.828 21.531 1 96.62 181 THR B N 1
ATOM 3611 C CA . THR B 1 181 ? 5.676 15.727 20.422 1 96.62 181 THR B CA 1
ATOM 3612 C C . THR B 1 181 ? 6.895 16.578 20.75 1 96.62 181 THR B C 1
ATOM 3614 O O . THR B 1 181 ? 6.98 17.156 21.844 1 96.62 181 THR B O 1
ATOM 3617 N N . LYS B 1 182 ? 7.836 16.656 19.859 1 94.81 182 LYS B N 1
ATOM 3618 C CA . LYS B 1 182 ? 9.039 17.469 20.031 1 94.81 182 LYS B CA 1
ATOM 3619 C C . LYS B 1 182 ? 8.844 18.859 19.453 1 94.81 182 LYS B C 1
ATOM 3621 O O . LYS B 1 182 ? 9.234 19.859 20.062 1 94.81 182 LYS B O 1
ATOM 3626 N N . THR B 1 183 ? 8.312 18.984 18.234 1 93.69 183 THR B N 1
ATOM 3627 C CA . THR B 1 183 ? 8.07 20.281 17.594 1 93.69 183 THR B CA 1
ATOM 3628 C C . THR B 1 183 ? 6.598 20.438 17.234 1 93.69 183 THR B C 1
ATOM 3630 O O . THR B 1 183 ? 5.867 21.188 17.859 1 93.69 183 THR B O 1
ATOM 3633 N N . GLY B 1 184 ? 6.117 19.656 16.281 1 95.69 184 GLY B N 1
ATOM 3634 C CA . GLY B 1 184 ? 4.738 19.688 15.82 1 95.69 184 GLY B CA 1
ATOM 3635 C C . GLY B 1 184 ? 4.18 18.297 15.539 1 95.69 184 GLY B C 1
ATOM 3636 O O . GLY B 1 184 ? 4.938 17.344 15.398 1 95.69 184 GLY B O 1
ATOM 3637 N N . ALA B 1 185 ? 2.881 18.25 15.516 1 97.81 185 ALA B N 1
ATOM 3638 C CA . ALA B 1 185 ? 2.156 17.016 15.242 1 97.81 185 ALA B CA 1
ATOM 3639 C C . ALA B 1 185 ? 0.938 17.281 14.359 1 97.81 185 ALA B C 1
ATOM 3641 O O . ALA B 1 185 ? -0.194 16.984 14.758 1 97.81 185 ALA B O 1
ATOM 3642 N N . ASN B 1 186 ? 1.157 17.906 13.203 1 98.62 186 ASN B N 1
ATOM 3643 C CA . ASN B 1 186 ? 0.131 17.812 12.172 1 98.62 186 ASN B CA 1
ATOM 3644 C C . ASN B 1 186 ? 0.003 16.375 11.656 1 98.62 186 ASN B C 1
ATOM 3646 O O . ASN B 1 186 ? 0.939 15.844 11.055 1 98.62 186 ASN B O 1
ATOM 3650 N N . LEU B 1 187 ? -1.15 15.789 11.891 1 98.81 187 LEU B N 1
ATOM 3651 C CA . LEU B 1 187 ? -1.238 14.344 11.719 1 98.81 187 LEU B CA 1
ATOM 3652 C C . LEU B 1 187 ? -2.449 13.969 10.867 1 98.81 187 LEU B C 1
ATOM 3654 O O . LEU B 1 187 ? -3.471 14.664 10.898 1 98.81 187 LEU B O 1
ATOM 3658 N N . GLY B 1 188 ? -2.336 12.961 10.102 1 98.81 188 GLY B N 1
ATOM 3659 C CA . GLY B 1 188 ? -3.367 12.031 9.672 1 98.81 188 GLY B CA 1
ATOM 3660 C C . GLY B 1 188 ? -3.096 10.602 10.094 1 98.81 188 GLY B C 1
ATOM 3661 O O . GLY B 1 188 ? -2.053 10.031 9.75 1 98.81 188 GLY B O 1
ATOM 3662 N N . ILE B 1 189 ? -3.961 10.039 10.891 1 98.88 189 ILE B N 1
ATOM 3663 C CA . ILE B 1 189 ? -3.832 8.664 11.344 1 98.88 189 ILE B CA 1
ATOM 3664 C C . ILE B 1 189 ? -5.066 7.867 10.938 1 98.88 189 ILE B C 1
ATOM 3666 O O . ILE B 1 189 ? -6.195 8.258 11.242 1 98.88 189 ILE B O 1
ATOM 3670 N N . THR B 1 190 ? -4.848 6.824 10.266 1 98.75 190 THR B N 1
ATOM 3671 C CA . THR B 1 190 ? -5.945 5.953 9.852 1 98.75 190 THR B CA 1
ATOM 3672 C C . THR B 1 190 ? -5.738 4.539 10.383 1 98.75 190 THR B C 1
ATOM 3674 O O . THR B 1 190 ? -4.645 3.98 10.273 1 98.75 190 THR B O 1
ATOM 3677 N N . ILE B 1 191 ? -6.742 3.98 10.992 1 98.31 191 ILE B N 1
ATOM 3678 C CA . ILE B 1 191 ? -6.73 2.58 11.406 1 98.31 191 ILE B CA 1
ATOM 3679 C C . ILE B 1 191 ? -7.793 1.805 10.633 1 98.31 191 ILE B C 1
ATOM 3681 O O . ILE B 1 191 ? -8.945 2.234 10.547 1 98.31 191 ILE B O 1
ATOM 3685 N N . ILE B 1 192 ? -7.379 0.787 9.977 1 97.56 192 ILE B N 1
ATOM 3686 C CA . ILE B 1 192 ? -8.266 -0.11 9.25 1 97.56 192 ILE B CA 1
ATOM 3687 C C . ILE B 1 192 ? -8.5 -1.379 10.062 1 97.56 192 ILE B C 1
ATOM 3689 O O . ILE B 1 192 ? -7.566 -2.133 10.336 1 97.56 192 ILE B O 1
ATOM 3693 N N . SER B 1 193 ? -9.648 -1.58 10.461 1 94.81 193 SER B N 1
ATOM 3694 C CA . SER B 1 193 ? -10.07 -2.762 11.203 1 94.81 193 SER B CA 1
ATOM 3695 C C . SER B 1 193 ? -11.156 -3.531 10.453 1 94.81 193 SER B C 1
ATOM 3697 O O . SER B 1 193 ? -11.453 -3.221 9.297 1 94.81 193 SER B O 1
ATOM 3699 N N . ASP B 1 194 ? -11.625 -4.609 11.133 1 89.06 194 ASP B N 1
ATOM 3700 C CA . ASP B 1 194 ? -12.672 -5.41 10.492 1 89.06 194 ASP B CA 1
ATOM 3701 C C . ASP B 1 194 ? -13.969 -4.617 10.367 1 89.06 194 ASP B C 1
ATOM 3703 O O . ASP B 1 194 ? -14.578 -4.254 11.375 1 89.06 194 ASP B O 1
ATOM 3707 N N . GLY B 1 195 ? -14.273 -4.164 9.164 1 92.25 195 GLY B N 1
ATOM 3708 C CA . GLY B 1 195 ? -15.57 -3.57 8.875 1 92.25 195 GLY B CA 1
ATOM 3709 C C . GLY B 1 195 ? -15.539 -2.055 8.844 1 92.25 195 GLY B C 1
ATOM 3710 O O . GLY B 1 195 ? -16.562 -1.414 8.57 1 92.25 195 GLY B O 1
ATOM 3711 N N . ARG B 1 196 ? -14.398 -1.459 9.18 1 95.06 196 ARG B N 1
ATOM 3712 C CA . ARG B 1 196 ? -14.414 -0 9.141 1 95.06 196 ARG B CA 1
ATOM 3713 C C . ARG B 1 196 ? -13 0.559 8.984 1 95.06 196 ARG B C 1
ATOM 3715 O O . ARG B 1 196 ? -12.016 -0.147 9.211 1 95.06 196 ARG B O 1
ATOM 3722 N N . ALA B 1 197 ? -12.945 1.779 8.586 1 97.06 197 ALA B N 1
ATOM 3723 C CA . ALA B 1 197 ? -11.758 2.629 8.633 1 97.06 197 ALA B CA 1
ATOM 3724 C C . ALA B 1 197 ? -12.023 3.898 9.438 1 97.06 197 ALA B C 1
ATOM 3726 O O . ALA B 1 197 ? -13.047 4.562 9.242 1 97.06 197 ALA B O 1
ATOM 3727 N N . SER B 1 198 ? -11.148 4.176 10.328 1 97.25 198 SER B N 1
ATOM 3728 C CA . SER B 1 198 ? -11.219 5.41 11.109 1 97.25 198 SER B CA 1
ATOM 3729 C C . SER B 1 198 ? -10.039 6.32 10.812 1 97.25 198 SER B C 1
ATOM 3731 O O . SER B 1 198 ? -8.93 5.844 10.547 1 97.25 198 SER B O 1
ATOM 3733 N N . ILE B 1 199 ? -10.32 7.594 10.883 1 98.19 199 ILE B N 1
ATOM 3734 C CA . ILE B 1 199 ? -9.242 8.547 10.656 1 98.19 199 ILE B CA 1
ATOM 3735 C C . ILE B 1 199 ? -9.312 9.68 11.68 1 98.19 199 ILE B C 1
ATOM 3737 O O . ILE B 1 199 ? -10.406 10.125 12.031 1 98.19 199 ILE B O 1
ATOM 3741 N N . ILE B 1 200 ? -8.188 10.055 12.156 1 98.69 200 ILE B N 1
ATOM 3742 C CA . ILE B 1 200 ? -8 11.25 12.984 1 98.69 200 ILE B CA 1
ATOM 3743 C C . ILE B 1 200 ? -7.027 12.203 12.297 1 98.69 200 ILE B C 1
ATOM 3745 O O . ILE B 1 200 ? -5.949 11.789 11.859 1 98.69 200 ILE B O 1
ATOM 3749 N N . THR B 1 201 ? -7.41 13.43 12.195 1 98.69 201 THR B N 1
ATOM 3750 C CA . THR B 1 201 ? -6.551 14.445 11.594 1 98.69 201 THR B CA 1
ATOM 3751 C C . THR B 1 201 ? -6.66 15.766 12.352 1 98.69 201 THR B C 1
ATOM 3753 O O . THR B 1 201 ? -7.723 16.094 12.883 1 98.69 201 THR B O 1
ATOM 3756 N N . GLY B 1 202 ? -5.57 16.406 12.461 1 98.62 202 GLY B N 1
ATOM 3757 C CA . GLY B 1 202 ? -5.531 17.672 13.18 1 98.62 202 GLY B CA 1
ATOM 3758 C C . GLY B 1 202 ? -4.129 18.219 13.359 1 98.62 202 GLY B C 1
ATOM 3759 O O . GLY B 1 202 ? -3.197 17.797 12.664 1 98.62 202 GLY B O 1
ATOM 3760 N N . SER B 1 203 ? -4.082 19.188 14.219 1 98.06 203 SER B N 1
ATOM 3761 C CA . SER B 1 203 ? -2.836 19.938 14.336 1 98.06 203 SER B CA 1
ATOM 3762 C C . SER B 1 203 ? -2.482 20.203 15.797 1 98.06 203 SER B C 1
ATOM 3764 O O . SER B 1 203 ? -3.361 20.484 16.609 1 98.06 203 SER B O 1
ATOM 3766 N N . TYR B 1 204 ? -1.225 20 16.062 1 97.5 204 TYR B N 1
ATOM 3767 C CA . TYR B 1 204 ? -0.637 20.391 17.344 1 97.5 204 TYR B CA 1
ATOM 3768 C C . TYR B 1 204 ? 0.809 20.828 17.156 1 97.5 204 TYR B C 1
ATOM 3770 O O . TYR B 1 204 ? 1.544 20.266 16.344 1 97.5 204 TYR B O 1
ATOM 3778 N N . HIS B 1 205 ? 1.216 21.922 17.812 1 94.88 205 HIS B N 1
ATOM 3779 C CA . HIS B 1 205 ? 2.627 22.266 17.922 1 94.88 205 HIS B CA 1
ATOM 3780 C C . HIS B 1 205 ? 2.971 22.766 19.312 1 94.88 205 HIS B C 1
ATOM 3782 O O . HIS B 1 205 ? 2.113 23.312 20.016 1 94.88 205 HIS B O 1
ATOM 3788 N N . VAL B 1 206 ? 4.168 22.516 19.672 1 92.56 206 VAL B N 1
ATOM 3789 C CA . VAL B 1 206 ? 4.637 23.062 20.953 1 92.56 206 VAL B CA 1
ATOM 3790 C C . VAL B 1 206 ? 4.645 24.578 20.891 1 92.56 206 VAL B C 1
ATOM 3792 O O . VAL B 1 206 ? 4.645 25.172 19.797 1 92.56 206 VAL B O 1
ATOM 3795 N N . PRO B 1 207 ? 4.602 25.219 22.062 1 87.25 207 PRO B N 1
ATOM 3796 C CA . PRO B 1 207 ? 4.621 26.688 22.047 1 87.25 207 PRO B CA 1
ATOM 3797 C C . PRO B 1 207 ? 5.895 27.25 21.422 1 87.25 207 PRO B C 1
ATOM 3799 O O . PRO B 1 207 ? 6.996 26.812 21.75 1 87.25 207 PRO B O 1
ATOM 3802 N N . PHE B 1 208 ? 5.77 28.031 20.375 1 80.56 208 PHE B N 1
ATOM 3803 C CA . PHE B 1 208 ? 6.898 28.656 19.703 1 80.56 208 PHE B CA 1
ATOM 3804 C C . PHE B 1 208 ? 7.039 30.109 20.125 1 80.56 208 PHE B C 1
ATOM 3806 O O . PHE B 1 208 ? 7.707 30.906 19.453 1 80.56 208 PHE B O 1
ATOM 3813 N N . GLN B 1 209 ? 6.824 30.484 21.359 1 71.12 209 GLN B N 1
ATOM 3814 C CA . GLN B 1 209 ? 7.008 31.797 21.938 1 71.12 209 GLN B CA 1
ATOM 3815 C C . GLN B 1 209 ? 6.773 32.906 20.906 1 71.12 209 GLN B C 1
ATOM 3817 O O . GLN B 1 209 ? 7.602 33.781 20.75 1 71.12 209 GLN B O 1
ATOM 3822 N N . GLU B 1 210 ? 5.797 32.938 20.141 1 74.19 210 GLU B N 1
ATOM 3823 C CA . GLU B 1 210 ? 5.344 34 19.25 1 74.19 210 GLU B CA 1
ATOM 3824 C C . GLU B 1 210 ? 6.125 34 17.953 1 74.19 210 GLU B C 1
ATOM 3826 O O . GLU B 1 210 ? 6.301 35.062 17.328 1 74.19 210 GLU B O 1
ATOM 3831 N N . ASN B 1 211 ? 6.73 33.031 17.656 1 89.62 211 ASN B N 1
ATOM 3832 C CA . ASN B 1 211 ? 7.355 32.938 16.344 1 89.62 211 ASN B CA 1
ATOM 3833 C C . ASN B 1 211 ? 6.312 32.781 15.242 1 89.62 211 ASN B C 1
ATOM 3835 O O . ASN B 1 211 ? 5.855 31.656 14.969 1 89.62 211 ASN B O 1
ATOM 3839 N N . GLU B 1 212 ? 6.086 33.844 14.57 1 91.5 212 GLU B N 1
ATOM 3840 C CA . GLU B 1 212 ? 5.047 33.875 13.547 1 91.5 212 GLU B CA 1
ATOM 3841 C C . GLU B 1 212 ? 5.355 32.938 12.398 1 91.5 212 GLU B C 1
ATOM 3843 O O . GLU B 1 212 ? 4.445 32.344 11.805 1 91.5 212 GLU B O 1
ATOM 3848 N N . ASN B 1 213 ? 6.613 32.812 12.094 1 94.12 213 ASN B N 1
ATOM 3849 C CA . ASN B 1 213 ? 7.008 31.891 11.023 1 94.12 213 ASN B CA 1
ATOM 3850 C C . ASN B 1 213 ? 6.664 30.453 11.359 1 94.12 213 ASN B C 1
ATOM 3852 O O . ASN B 1 213 ? 6.188 29.703 10.5 1 94.12 213 ASN B O 1
ATOM 3856 N N . ALA B 1 214 ? 6.906 30.125 12.578 1 94 214 ALA B N 1
ATOM 3857 C CA . ALA B 1 214 ? 6.59 28.766 13.016 1 94 214 ALA B CA 1
ATOM 3858 C C . ALA B 1 214 ? 5.082 28.531 13.008 1 94 214 ALA B C 1
ATOM 3860 O O . ALA B 1 214 ? 4.617 27.469 12.594 1 94 214 ALA B O 1
ATOM 3861 N N . ILE B 1 215 ? 4.348 29.484 13.453 1 92.94 215 ILE B N 1
ATOM 3862 C CA . ILE B 1 215 ? 2.895 29.359 13.508 1 92.94 215 ILE B CA 1
ATOM 3863 C C . ILE B 1 215 ? 2.34 29.219 12.086 1 92.94 215 ILE B C 1
ATOM 3865 O O . ILE B 1 215 ? 1.52 28.344 11.828 1 92.94 215 ILE B O 1
ATOM 3869 N N . ASN B 1 216 ? 2.807 30.062 11.195 1 94.75 216 ASN B N 1
ATOM 3870 C CA . ASN B 1 216 ? 2.357 30.016 9.805 1 94.75 216 ASN B CA 1
ATOM 3871 C C . ASN B 1 216 ? 2.723 28.688 9.141 1 94.75 216 ASN B C 1
ATOM 3873 O O . ASN B 1 216 ? 1.979 28.172 8.305 1 94.75 216 ASN B O 1
ATOM 3877 N N . TYR B 1 217 ? 3.832 28.188 9.57 1 96.06 217 TYR B N 1
ATOM 3878 C CA . TYR B 1 217 ? 4.297 26.938 8.992 1 96.06 217 TYR B CA 1
ATOM 3879 C C . TYR B 1 217 ? 3.441 25.766 9.477 1 96.06 217 TYR B C 1
ATOM 3881 O O . TYR B 1 217 ? 3.078 24.891 8.688 1 96.06 217 TYR B O 1
ATOM 3889 N N . TYR B 1 218 ? 3.08 25.703 10.688 1 96 218 TYR B N 1
ATOM 3890 C CA . TYR B 1 218 ? 2.451 24.531 11.281 1 96 218 TYR B CA 1
ATOM 3891 C C . TYR B 1 218 ? 0.932 24.641 11.227 1 96 218 TYR B C 1
ATOM 3893 O O . TYR B 1 218 ? 0.224 23.688 11.562 1 96 218 TYR B O 1
ATOM 3901 N N . LYS B 1 219 ? 0.452 25.75 10.773 1 95.69 219 LYS B N 1
ATOM 3902 C CA . LYS B 1 219 ? -0.993 25.891 10.633 1 95.69 219 LYS B CA 1
ATOM 3903 C C . LYS B 1 219 ? -1.571 24.844 9.703 1 95.69 219 LYS B C 1
ATOM 3905 O O . LYS B 1 219 ? -0.983 24.531 8.664 1 95.69 219 LYS B O 1
ATOM 3910 N N . LEU B 1 220 ? -2.695 24.266 10.164 1 98.38 220 LEU B N 1
ATOM 3911 C CA . LEU B 1 220 ? -3.486 23.359 9.344 1 98.38 220 LEU B CA 1
ATOM 3912 C C . LEU B 1 220 ? -4.895 23.891 9.133 1 98.38 220 LEU B C 1
ATOM 3914 O O . LEU B 1 220 ? -5.512 24.422 10.062 1 98.38 220 LEU B O 1
ATOM 3918 N N . TYR B 1 221 ? -5.371 23.781 7.918 1 98.81 221 TYR B N 1
ATOM 3919 C CA . TYR B 1 221 ? -6.699 24.297 7.582 1 98.81 221 TYR B CA 1
ATOM 3920 C C . TYR B 1 221 ? -7.688 23.156 7.395 1 98.81 221 TYR B C 1
ATOM 3922 O O . TYR B 1 221 ? -7.34 22.109 6.844 1 98.81 221 TYR B O 1
ATOM 3930 N N . LYS B 1 222 ? -8.867 23.375 7.867 1 98.69 222 LYS B N 1
ATOM 3931 C CA . LYS B 1 222 ? -10.039 22.578 7.52 1 98.69 222 LYS B CA 1
ATOM 3932 C C . LYS B 1 222 ? -10.906 23.281 6.488 1 98.69 222 LYS B C 1
ATOM 3934 O O . LYS B 1 222 ? -11.367 24.406 6.727 1 98.69 222 LYS B O 1
ATOM 3939 N N . CYS B 1 223 ? -11.164 22.641 5.363 1 98.62 223 CYS B N 1
ATOM 3940 C CA . CYS B 1 223 ? -11.891 23.266 4.266 1 98.62 223 CYS B CA 1
ATOM 3941 C C . CYS B 1 223 ? -13.133 22.453 3.908 1 98.62 223 CYS B C 1
ATOM 3943 O O . CYS B 1 223 ? -13.102 21.219 3.924 1 98.62 223 CYS B O 1
ATOM 3945 N N . ASP B 1 224 ? -14.141 23.141 3.498 1 97.38 224 ASP B N 1
ATOM 3946 C CA . ASP B 1 224 ? -15.32 22.5 2.945 1 97.38 224 ASP B CA 1
ATOM 3947 C C . ASP B 1 224 ? -15.086 22.078 1.496 1 97.38 224 ASP B C 1
ATOM 3949 O O . ASP B 1 224 ? -14.438 22.797 0.733 1 97.38 224 ASP B O 1
ATOM 3953 N N . ALA B 1 225 ? -15.531 20.938 1.209 1 95.5 225 ALA B N 1
ATOM 3954 C CA . ALA B 1 225 ? -15.578 20.453 -0.167 1 95.5 225 ALA B CA 1
ATOM 3955 C C . ALA B 1 225 ? -16.922 19.797 -0.471 1 95.5 225 ALA B C 1
ATOM 3957 O O . ALA B 1 225 ? -17.578 19.266 0.427 1 95.5 225 ALA B O 1
ATOM 3958 N N . ASP B 1 226 ? -17.375 19.859 -1.721 1 94.56 226 ASP B N 1
ATOM 3959 C CA . ASP B 1 226 ? -18.672 19.312 -2.096 1 94.56 226 ASP B CA 1
ATOM 3960 C C . ASP B 1 226 ? -18.703 17.797 -1.836 1 94.56 226 ASP B C 1
ATOM 3962 O O . ASP B 1 226 ? -18.141 17.016 -2.602 1 94.56 226 ASP B O 1
ATOM 3966 N N . GLY B 1 227 ? -19.422 17.453 -0.786 1 94.88 227 GLY B N 1
ATOM 3967 C CA . GLY B 1 227 ? -19.578 16.047 -0.456 1 94.88 227 GLY B CA 1
ATOM 3968 C C . GLY B 1 227 ? -18.594 15.562 0.588 1 94.88 227 GLY B C 1
ATOM 3969 O O . GLY B 1 227 ? -18.562 14.383 0.921 1 94.88 227 GLY B O 1
ATOM 3970 N N . GLY B 1 228 ? -17.766 16.516 1.139 1 95.88 228 GLY B N 1
ATOM 3971 C CA . GLY B 1 228 ? -16.797 16.062 2.139 1 95.88 228 GLY B CA 1
ATOM 3972 C C . GLY B 1 228 ? -16.016 17.203 2.75 1 95.88 228 GLY B C 1
ATOM 3973 O O . GLY B 1 228 ? -16.453 18.359 2.73 1 95.88 228 GLY B O 1
ATOM 3974 N N . ILE B 1 229 ? -14.953 16.812 3.404 1 97.75 229 ILE B N 1
ATOM 3975 C CA . ILE B 1 229 ? -14.078 17.75 4.098 1 97.75 229 ILE B CA 1
ATOM 3976 C C . ILE B 1 229 ? -12.633 17.5 3.697 1 97.75 229 ILE B C 1
ATOM 3978 O O . ILE B 1 229 ? -12.258 16.375 3.359 1 97.75 229 ILE B O 1
ATOM 3982 N N . ALA B 1 230 ? -11.914 18.594 3.684 1 98.5 230 ALA B N 1
ATOM 3983 C CA . ALA B 1 230 ? -10.492 18.516 3.338 1 98.5 230 ALA B CA 1
ATOM 3984 C C . ALA B 1 230 ? -9.641 19.219 4.387 1 98.5 230 ALA B C 1
ATOM 3986 O O . ALA B 1 230 ? -10.031 20.25 4.926 1 98.5 230 ALA B O 1
ATOM 3987 N N . TYR B 1 231 ? -8.508 18.656 4.695 1 98.88 231 TYR B N 1
ATOM 3988 C CA . TYR B 1 231 ? -7.488 19.281 5.539 1 98.88 231 TYR B CA 1
ATOM 3989 C C . TYR B 1 231 ? -6.199 19.516 4.762 1 98.88 231 TYR B C 1
ATOM 3991 O O . TYR B 1 231 ? -5.719 18.609 4.066 1 98.88 231 TYR B O 1
ATOM 3999 N N . PHE B 1 232 ? -5.652 20.719 4.875 1 98.88 232 PHE B N 1
ATOM 4000 C CA . PHE B 1 232 ? -4.469 21.078 4.102 1 98.88 232 PHE B CA 1
ATOM 4001 C C . PHE B 1 232 ? -3.451 21.812 4.977 1 98.88 232 PHE B C 1
ATOM 4003 O O . PHE B 1 232 ? -3.82 22.625 5.82 1 98.88 232 PHE B O 1
ATOM 4010 N N . SER B 1 233 ? -2.197 21.5 4.73 1 98.75 233 SER B N 1
ATOM 4011 C CA . SER B 1 233 ? -1.137 22.344 5.27 1 98.75 233 SER B CA 1
ATOM 4012 C C . SER B 1 233 ? -1.305 23.797 4.824 1 98.75 233 SER B C 1
ATOM 4014 O O . SER B 1 233 ? -1.88 24.062 3.766 1 98.75 233 SER B O 1
ATOM 4016 N N . SER B 1 234 ? -0.7 24.703 5.555 1 98.31 234 SER B N 1
ATOM 4017 C CA . SER B 1 234 ? -0.866 26.141 5.367 1 98.31 234 SER B CA 1
ATOM 4018 C C . SER B 1 234 ? -0.462 26.562 3.961 1 98.31 234 SER B C 1
ATOM 4020 O O . SER B 1 234 ? -1.194 27.297 3.295 1 98.31 234 SER B O 1
ATOM 4022 N N . THR B 1 235 ? 0.667 26.078 3.465 1 98.44 235 THR B N 1
ATOM 4023 C CA . THR B 1 235 ? 1.182 26.5 2.166 1 98.44 235 THR B CA 1
ATOM 4024 C C . THR B 1 235 ? 0.184 26.172 1.059 1 98.44 235 THR B C 1
ATOM 4026 O O . THR B 1 235 ? 0.051 26.922 0.093 1 98.44 235 THR B O 1
ATOM 4029 N N . ILE B 1 236 ? -0.514 25.062 1.215 1 98.75 236 ILE B N 1
ATOM 4030 C CA . ILE B 1 236 ? -1.463 24.641 0.19 1 98.75 236 ILE B CA 1
ATOM 4031 C C . ILE B 1 236 ? -2.604 25.656 0.099 1 98.75 236 ILE B C 1
ATOM 4033 O O . ILE B 1 236 ? -2.934 26.125 -0.989 1 98.75 236 ILE B O 1
ATOM 4037 N N . VAL B 1 237 ? -3.158 26.031 1.197 1 98.56 237 VAL B N 1
ATOM 4038 C CA . VAL B 1 237 ? -4.328 26.906 1.219 1 98.56 237 VAL B CA 1
ATOM 4039 C C . VAL B 1 237 ? -3.904 28.344 0.916 1 98.56 237 VAL B C 1
ATOM 4041 O O . VAL B 1 237 ? -4.543 29.031 0.114 1 98.56 237 VAL B O 1
ATOM 4044 N N . ASP B 1 238 ? -2.842 28.797 1.47 1 98.38 238 ASP B N 1
ATOM 4045 C CA . ASP B 1 238 ? -2.451 30.203 1.399 1 98.38 238 ASP B CA 1
ATOM 4046 C C . ASP B 1 238 ? -1.835 30.531 0.043 1 98.38 238 ASP B C 1
ATOM 4048 O O . ASP B 1 238 ? -1.896 31.672 -0.409 1 98.38 238 ASP B O 1
ATOM 4052 N N . HIS B 1 239 ? -1.301 29.547 -0.68 1 98.06 239 HIS B N 1
ATOM 4053 C CA . HIS B 1 239 ? -0.546 29.891 -1.883 1 98.06 239 HIS B CA 1
ATOM 4054 C C . HIS B 1 239 ? -1.032 29.078 -3.08 1 98.06 239 HIS B C 1
ATOM 4056 O O . HIS B 1 239 ? -0.857 29.5 -4.227 1 98.06 239 HIS B O 1
ATOM 4062 N N . TYR B 1 240 ? -1.607 27.953 -2.805 1 98.31 240 TYR B N 1
ATOM 4063 C CA . TYR B 1 240 ? -1.941 27.047 -3.906 1 98.31 240 TYR B CA 1
ATOM 4064 C C . TYR B 1 240 ? -3.324 26.438 -3.715 1 98.31 240 TYR B C 1
ATOM 4066 O O . TYR B 1 240 ? -3.545 25.266 -4.039 1 98.31 240 TYR B O 1
ATOM 4074 N N . LYS B 1 241 ? -4.191 27.094 -3.256 1 97.75 241 LYS B N 1
ATOM 4075 C CA . LYS B 1 241 ? -5.508 26.609 -2.855 1 97.75 241 LYS B CA 1
ATOM 4076 C C . LYS B 1 241 ? -6.215 25.922 -4.016 1 97.75 241 LYS B C 1
ATOM 4078 O O . LYS B 1 241 ? -6.371 26.5 -5.09 1 97.75 241 LYS B O 1
ATOM 4083 N N . PRO B 1 242 ? -6.641 24.656 -3.744 1 97.31 242 PRO B N 1
ATOM 4084 C CA . PRO B 1 242 ? -7.43 24 -4.793 1 97.31 242 PRO B CA 1
ATOM 4085 C C . PRO B 1 242 ? -8.75 24.719 -5.066 1 97.31 242 PRO B C 1
ATOM 4087 O O . PRO B 1 242 ? -9.383 25.234 -4.137 1 97.31 242 PRO B O 1
ATOM 4090 N N . MET B 1 243 ? -9.266 24.609 -6.312 1 95.31 243 MET B N 1
ATOM 4091 C CA . MET B 1 243 ? -10.469 25.328 -6.715 1 95.31 243 MET B CA 1
ATOM 4092 C C . MET B 1 243 ? -11.719 24.656 -6.148 1 95.31 243 MET B C 1
ATOM 4094 O O . MET B 1 243 ? -12.727 25.312 -5.895 1 95.31 243 MET B O 1
ATOM 4098 N N . MET B 1 244 ? -11.594 23.406 -5.879 1 93.88 244 MET B N 1
ATOM 4099 C CA . MET B 1 244 ? -12.773 22.609 -5.523 1 93.88 244 MET B CA 1
ATOM 4100 C C . MET B 1 244 ? -13.18 22.859 -4.074 1 93.88 244 MET B C 1
ATOM 4102 O O . MET B 1 244 ? -14.281 22.5 -3.662 1 93.88 244 MET B O 1
ATOM 4106 N N . VAL B 1 245 ? -12.297 23.516 -3.33 1 95.56 245 VAL B N 1
ATOM 4107 C CA . VAL B 1 245 ? -12.641 23.688 -1.92 1 95.56 245 VAL B CA 1
ATOM 4108 C C . VAL B 1 245 ? -13.336 25.031 -1.706 1 95.56 245 VAL B C 1
ATOM 4110 O O . VAL B 1 245 ? -13.102 25.984 -2.461 1 95.56 245 VAL B O 1
ATOM 4113 N N . GLY B 1 246 ? -14.25 25.062 -0.718 1 96.06 246 GLY B N 1
ATOM 4114 C CA . GLY B 1 246 ? -14.922 26.281 -0.295 1 96.06 246 GLY B CA 1
ATOM 4115 C C . GLY B 1 246 ? -14.188 27 0.818 1 96.06 246 GLY B C 1
ATOM 4116 O O . GLY B 1 246 ? -13 27.297 0.693 1 96.06 246 GLY B O 1
ATOM 4117 N N . LYS B 1 247 ? -14.938 27.266 1.851 1 97.38 247 LYS B N 1
ATOM 4118 C CA . LYS B 1 247 ? -14.398 27.969 3.01 1 97.38 247 LYS B CA 1
ATOM 4119 C C . LYS B 1 247 ? -13.352 27.125 3.732 1 97.38 247 LYS B C 1
ATOM 4121 O O . LYS B 1 247 ? -13.555 25.922 3.949 1 97.38 247 LYS B O 1
ATOM 4126 N N . CYS B 1 248 ? -12.266 27.766 4.078 1 98.44 248 CYS B N 1
ATOM 4127 C CA . CYS B 1 248 ? -11.195 27.125 4.836 1 98.44 248 CYS B CA 1
ATOM 4128 C C . CYS B 1 248 ? -10.969 27.844 6.164 1 98.44 248 CYS B C 1
ATOM 4130 O O . CYS B 1 248 ? -10.75 29.047 6.195 1 98.44 248 CYS B O 1
ATOM 4132 N N . ASN B 1 249 ? -10.969 27.078 7.211 1 98.5 249 ASN B N 1
ATOM 4133 C CA . ASN B 1 249 ? -10.734 27.625 8.547 1 98.5 249 ASN B CA 1
ATOM 4134 C C . ASN B 1 249 ? -9.469 27.047 9.172 1 98.5 249 ASN B C 1
ATOM 4136 O O . ASN B 1 249 ? -9.203 25.844 9.047 1 98.5 249 ASN B O 1
ATOM 4140 N N . GLU B 1 250 ? -8.758 27.906 9.789 1 98.06 250 GLU B N 1
ATOM 4141 C CA . GLU B 1 250 ? -7.582 27.453 10.531 1 98.06 250 GLU B CA 1
ATOM 4142 C C . GLU B 1 250 ? -7.984 26.641 11.758 1 98.06 250 GLU B C 1
ATOM 4144 O O . GLU B 1 250 ? -8.875 27.047 12.508 1 98.06 250 GLU B O 1
ATOM 4149 N N . LEU B 1 251 ? -7.352 25.516 11.945 1 98.19 251 LEU B N 1
ATOM 4150 C CA . LEU B 1 251 ? -7.594 24.734 13.148 1 98.19 251 LEU B CA 1
ATOM 4151 C C . LEU B 1 251 ? -6.922 25.359 14.367 1 98.19 251 LEU B C 1
ATOM 4153 O O . LEU B 1 251 ? -5.832 25.938 14.25 1 98.19 251 LEU B O 1
ATOM 4157 N N . GLY B 1 252 ? -7.535 25.188 15.516 1 97 252 GLY B N 1
ATOM 4158 C CA . GLY B 1 252 ? -6.855 25.531 16.75 1 97 252 GLY B CA 1
ATOM 4159 C C . GLY B 1 252 ? -5.719 24.578 17.094 1 97 252 GLY B C 1
ATOM 4160 O O . GLY B 1 252 ? -5.77 23.391 16.766 1 97 252 GLY B O 1
ATOM 4161 N N . ASN B 1 253 ? -4.652 25.172 17.781 1 96.25 253 ASN B N 1
ATOM 4162 C CA . ASN B 1 253 ? -3.588 24.281 18.266 1 96.25 253 ASN B CA 1
ATOM 4163 C C . ASN B 1 253 ? -4.121 23.234 19.219 1 96.25 253 ASN B C 1
ATOM 4165 O O . ASN B 1 253 ? -4.758 23.562 20.219 1 96.25 253 ASN B O 1
ATOM 4169 N N . GLY B 1 254 ? -3.979 21.953 18.875 1 97.56 254 GLY B N 1
ATOM 4170 C CA . GLY B 1 254 ? -4.5 20.859 19.672 1 97.56 254 GLY B CA 1
ATOM 4171 C C . GLY B 1 254 ? -5.855 20.359 19.203 1 97.56 254 GLY B C 1
ATOM 4172 O O . GLY B 1 254 ? -6.453 19.484 19.812 1 97.56 254 GLY B O 1
ATOM 4173 N N . GLU B 1 255 ? -6.328 20.922 18.125 1 98.38 255 GLU B N 1
ATOM 4174 C CA . GLU B 1 255 ? -7.637 20.531 17.625 1 98.38 255 GLU B CA 1
ATOM 4175 C C . GLU B 1 255 ? -7.52 19.359 16.641 1 98.38 255 GLU B C 1
ATOM 4177 O O . GLU B 1 255 ? -6.754 19.438 15.672 1 98.38 255 GLU B O 1
ATOM 4182 N N . TYR B 1 256 ? -8.203 18.266 16.922 1 98.62 256 TYR B N 1
ATOM 4183 C CA . TYR B 1 256 ? -8.25 17.094 16.062 1 98.62 256 TYR B CA 1
ATOM 4184 C C . TYR B 1 256 ? -9.695 16.672 15.797 1 98.62 256 TYR B C 1
ATOM 4186 O O . TYR B 1 256 ? -10.578 16.922 16.625 1 98.62 256 TYR B O 1
ATOM 4194 N N . HIS B 1 257 ? -9.891 16.125 14.672 1 98.56 257 HIS B N 1
ATOM 4195 C CA . HIS B 1 257 ? -11.195 15.609 14.281 1 98.56 257 HIS B CA 1
ATOM 4196 C C . HIS B 1 257 ? -11.125 14.117 13.961 1 98.56 257 HIS B C 1
ATOM 4198 O O . HIS B 1 257 ? -10.164 13.656 13.344 1 98.56 257 HIS B O 1
ATOM 4204 N N . ARG B 1 258 ? -12.094 13.414 14.359 1 97.94 258 ARG B N 1
ATOM 4205 C CA . ARG B 1 258 ? -12.18 11.977 14.141 1 97.94 258 ARG B CA 1
ATOM 4206 C C . ARG B 1 258 ? -13.391 11.625 13.289 1 97.94 258 ARG B C 1
ATOM 4208 O O . ARG B 1 258 ? -14.492 12.133 13.523 1 97.94 258 ARG B O 1
ATOM 4215 N N . TYR B 1 259 ? -13.18 10.75 12.305 1 97.25 259 TYR B N 1
ATOM 4216 C CA . TYR B 1 259 ? -14.234 10.227 11.438 1 97.25 259 TYR B CA 1
ATOM 4217 C C . TYR B 1 259 ? -14.156 8.711 11.336 1 97.25 259 TYR B C 1
ATOM 4219 O O . TYR B 1 259 ? -13.117 8.117 11.648 1 97.25 259 TYR B O 1
ATOM 4227 N N . HIS B 1 260 ? -15.203 8.039 10.992 1 95.25 260 HIS B N 1
ATOM 4228 C CA . HIS B 1 260 ? -15.195 6.629 10.617 1 95.25 260 HIS B CA 1
ATOM 4229 C C . HIS B 1 260 ? -16 6.391 9.352 1 95.25 260 HIS B C 1
ATOM 4231 O O . HIS B 1 260 ? -17 7.086 9.094 1 95.25 260 HIS B O 1
ATOM 4237 N N . VAL B 1 261 ? -15.57 5.516 8.594 1 95.06 261 VAL B N 1
ATOM 4238 C CA . VAL B 1 261 ? -16.266 5.012 7.418 1 95.06 261 VAL B CA 1
ATOM 4239 C C . VAL B 1 261 ? -16.578 3.527 7.594 1 95.06 261 VAL B C 1
ATOM 4241 O O . VAL B 1 261 ? -15.664 2.713 7.746 1 95.06 261 VAL B O 1
ATOM 4244 N N . ALA B 1 262 ? -17.828 3.213 7.512 1 94.88 262 ALA B N 1
ATOM 4245 C CA . ALA B 1 262 ? -18.25 1.819 7.645 1 94.88 262 ALA B CA 1
ATOM 4246 C C . ALA B 1 262 ? -18.188 1.102 6.297 1 94.88 262 ALA B C 1
ATOM 4248 O O . ALA B 1 262 ? -18.625 1.643 5.281 1 94.88 262 ALA B O 1
ATOM 4249 N N . PHE B 1 263 ? -17.719 -0.11 6.309 1 93.12 263 PHE B N 1
ATOM 4250 C CA . PHE B 1 263 ? -17.594 -0.835 5.051 1 93.12 263 PHE B CA 1
ATOM 4251 C C . PHE B 1 263 ? -18.938 -1.369 4.582 1 93.12 263 PHE B C 1
ATOM 4253 O O . PHE B 1 263 ? -19.203 -1.406 3.379 1 93.12 263 PHE B O 1
ATOM 4260 N N . ASN B 1 264 ? -19.75 -1.746 5.445 1 89.88 264 ASN B N 1
ATOM 4261 C CA . ASN B 1 264 ? -21 -2.426 5.102 1 89.88 264 ASN B CA 1
ATOM 4262 C C . ASN B 1 264 ? -21.906 -1.533 4.273 1 89.88 264 ASN B C 1
ATOM 4264 O O . ASN B 1 264 ? -22.516 -1.99 3.303 1 89.88 264 ASN B O 1
ATOM 4268 N N . ASP B 1 265 ? -21.922 -0.193 4.566 1 89.12 265 ASP B N 1
ATOM 4269 C CA . ASP B 1 265 ? -22.859 0.657 3.83 1 89.12 265 ASP B CA 1
ATOM 4270 C C . ASP B 1 265 ? -22.172 1.935 3.35 1 89.12 265 ASP B C 1
ATOM 4272 O O . ASP B 1 265 ? -22.797 2.771 2.695 1 89.12 265 ASP B O 1
ATOM 4276 N N . GLY B 1 266 ? -20.953 2.074 3.717 1 88.69 266 GLY B N 1
ATOM 4277 C CA . GLY B 1 266 ? -20.203 3.217 3.236 1 88.69 266 GLY B CA 1
ATOM 4278 C C . GLY B 1 266 ? -20.516 4.5 3.975 1 88.69 266 GLY B C 1
ATOM 4279 O O . GLY B 1 266 ? -20.141 5.586 3.539 1 88.69 266 GLY B O 1
ATOM 4280 N N . SER B 1 267 ? -21.188 4.457 5.051 1 92.88 267 SER B N 1
ATOM 4281 C CA . SER B 1 267 ? -21.547 5.656 5.793 1 92.88 267 SER B CA 1
ATOM 4282 C C . SER B 1 267 ? -20.312 6.312 6.418 1 92.88 267 SER B C 1
ATOM 4284 O O . SER B 1 267 ? -19.422 5.621 6.906 1 92.88 267 SER B O 1
ATOM 4286 N N . VAL B 1 268 ? -20.328 7.613 6.359 1 93.12 268 VAL B N 1
ATOM 4287 C CA . VAL B 1 268 ? -19.281 8.422 6.98 1 93.12 268 VAL B CA 1
ATOM 4288 C C . VAL B 1 268 ? -19.828 9.117 8.227 1 93.12 268 VAL B C 1
ATOM 4290 O O . VAL B 1 268 ? -20.859 9.797 8.156 1 93.12 268 VAL B O 1
ATOM 4293 N N . SER B 1 269 ? -19.156 8.961 9.266 1 92.81 269 SER B N 1
ATOM 4294 C CA . SER B 1 269 ? -19.641 9.562 10.5 1 92.81 269 SER B CA 1
ATOM 4295 C C . SER B 1 269 ? -19.469 11.078 10.477 1 92.81 269 SER B C 1
ATOM 4297 O O . SER B 1 269 ? -18.672 11.609 9.703 1 92.81 269 SER B O 1
ATOM 4299 N N . ARG B 1 270 ? -20.266 11.609 11.438 1 87.25 270 ARG B N 1
ATOM 4300 C CA . ARG B 1 270 ? -20 13.016 11.695 1 87.25 270 ARG B CA 1
ATOM 4301 C C . ARG B 1 270 ? -18.672 13.203 12.422 1 87.25 270 ARG B C 1
ATOM 4303 O O . ARG B 1 270 ? -18.297 12.367 13.25 1 87.25 270 ARG B O 1
ATOM 4310 N N . GLY B 1 271 ? -18.062 14.211 12.133 1 88.81 271 GLY B N 1
ATOM 4311 C CA . GLY B 1 271 ? -16.781 14.484 12.766 1 88.81 271 GLY B CA 1
ATOM 4312 C C . GLY B 1 271 ? -16.906 14.797 14.242 1 88.81 271 GLY B C 1
ATOM 4313 O O . GLY B 1 271 ? -17.75 15.594 14.648 1 88.81 271 GLY B O 1
ATOM 4314 N N . GLU B 1 272 ? -16.109 14.016 15.031 1 95.06 272 GLU B N 1
ATOM 4315 C CA . GLU B 1 272 ? -15.953 14.344 16.453 1 95.06 272 GLU B CA 1
ATOM 4316 C C . GLU B 1 272 ? -14.742 15.25 16.672 1 95.06 272 GLU B C 1
ATOM 4318 O O . GLU B 1 272 ? -13.656 14.977 16.172 1 95.06 272 GLU B O 1
ATOM 4323 N N . THR B 1 273 ? -14.969 16.312 17.422 1 97.56 273 THR B N 1
ATOM 4324 C CA . THR B 1 273 ? -13.891 17.266 17.656 1 97.56 273 THR B CA 1
ATOM 4325 C C . THR B 1 273 ? -13.234 17.016 19.016 1 97.56 273 THR B C 1
ATOM 4327 O O . THR B 1 273 ? -13.93 16.922 20.031 1 97.56 273 THR B O 1
ATOM 4330 N N . TRP B 1 274 ? -11.953 16.828 19 1 97.81 274 TRP B N 1
ATOM 4331 C CA . TRP B 1 274 ? -11.148 16.719 20.203 1 97.81 274 TRP B CA 1
ATOM 4332 C C . TRP B 1 274 ? -10.219 17.922 20.359 1 97.81 274 TRP B C 1
ATOM 4334 O O . TRP B 1 274 ? -9.703 18.438 19.359 1 97.81 274 TRP B O 1
ATOM 4344 N N . ARG B 1 275 ? -10.016 18.375 21.609 1 97.69 275 ARG B N 1
ATOM 4345 C CA . ARG B 1 275 ? -9.094 19.469 21.906 1 97.69 275 ARG B CA 1
ATOM 4346 C C . ARG B 1 275 ? -8.102 19.062 22.984 1 97.69 275 ARG B C 1
ATOM 4348 O O . ARG B 1 275 ? -8.492 18.703 24.094 1 97.69 275 ARG B O 1
ATOM 4355 N N . PHE B 1 276 ? -6.914 19.078 22.578 1 96.19 276 PHE B N 1
ATOM 4356 C CA . PHE B 1 276 ? -5.828 18.734 23.484 1 96.19 276 PHE B CA 1
ATOM 4357 C C . PHE B 1 276 ? -5.055 19.969 23.922 1 96.19 276 PHE B C 1
ATOM 4359 O O . PHE B 1 276 ? -5.027 20.969 23.203 1 96.19 276 PHE B O 1
ATOM 4366 N N . LYS B 1 277 ? -4.449 19.891 25.219 1 87.69 277 LYS B N 1
ATOM 4367 C CA . LYS B 1 277 ? -3.689 21.016 25.75 1 87.69 277 LYS B CA 1
ATOM 4368 C C . LYS B 1 277 ? -2.189 20.75 25.688 1 87.69 277 LYS B C 1
ATOM 4370 O O . LYS B 1 277 ? -1.753 19.594 25.797 1 87.69 277 LYS B O 1
#

Organism: NCBI:txid62609

Foldseek 3Di:
DKWKKKWWFQALFPLQVQLLVLVLRLVCQCAPPLCCVPPVRGHQALWKWKWKWWFDQLRIDIDTTIDRGFSNVDSRSVVVSVVDDRVDGTIMIMMMMGHDDDPPFARDRCAYPQHWDAAPQGKIKTKDWDAAFQLVVLCVQDDPPDDCRNYGRNNSLRHSLSDVDHQDDDPVSVLVSVVGTDAKGQMWMWIGDVFKIKIKGDIAGDDPPPPPSSCLQRWKKWWAAHGTIMITTNRSCVPPDRPRTDDIDTGDHQWMWMWMAGSNPRDIDDIDIDGDD/DKWKKKWWFQALFPLQVQLLVLVLRLVCQCAPPLCCVPPVRGHQALWKWKWKWWFDQLRIDIDTTIDRGFSNVDSRSVVVSVVDDRVDGTIMIMMMMGHDDDPPFARDRCAYPQHWDAAPQGKIKTKDWDAAFQLVVLCVQDDPPDDCRNYGRNNSLRHSLSDVDHQDDDPVSVLVSVVGTDAKGQMWMWIGDVFKIKIKGDIAGDDPPPPPSSCLQRWKKWWAARGTIMITTNRSCVPPDRPRTDDIDTGDHQWMWMWMAGSNPRDIDDIDIDGDD

Sequence (554 aa):
MCRMAVLIGQFNDAEETIVETAEALAKAASMDPYGDKLYGEKRHRDGWGFLFISIENGKPMIVHHRSTNPIFEEDAPNIVKGLVKASVKSPIILMMHARAASSGTPRNIFSTHPVRAVTINGSELYMIHNGSFTVDEMRKYLPPGEELGKYNDTYIANLALARQVRDDLDWSSMDWLLRRTKTGANLGITIISDGRASIITGSYHVPFQENENAINYYKLYKCDADGGIAYFSSTIVDHYKPMMVGKCNELGNGEYHRYHVAFNDGSVSRGETWRFKMCRMAVLIGQFNDAEETIVETAEALAKAASMDPYGDKLYGEKRHRDGWGFLFISIENGKPMIVHHRSTNPIFEEDAPNIVKGLVKASVKSPIILMMHARAASSGTPRNIFSTHPVRAVTINGSELYMIHNGSFTVDEMRKYLPPGEELGKYNDTYIANLALARQVRDDLDWSSMDWLLRRTKTGANLGITIISDGRASIITGSYHVPFQENENAINYYKLYKCDADGGIAYFSSTIVDHYKPMMVGKCNELGNGEYHRYHVAFNDGSVSRGETWRFK

Secondary structure (DSSP, 8-state):
--EEEEEEE--TTHHHHHHHHHHHHHHHHH--HHHHHHHS-----S-EEEEEEEEETTEEEEEEEEESS-GGGTTHHHHHHTT--TT----EEEEEEE--PPTTS--SGGGSSSEEEE-TTS-EEEEEEEEEE-HHHHHTTS-TT---TTS-HHHHHHHHHHTT-SSS--HHHHHHHHTTEEEEEEEEEEEEETTEEEEEEEE-B---TT-HHHHHHH-EEEEEETTEEEEEEHHHHHHH--TTEEEEEEPPTTEEEEEEEETTT--BPPPEEEE--/--EEEEEEE--TTHHHHHHHHHHHHHHHHH--HHHHHHHS-----S-EEEEEEEEETTEEEEEEEEESS-GGGTTHHHHHHTT--TT----EEEEEEE--PPTTS--SGGGSSSEEEE-TTS-EEEEEEEEEE-HHHHHTTS-TT---TTS-HHHHHHHHHHTT-SSS--HHHHHHHHTTEEEEEEEEEEEEETTEEEEEEEE-B---TT-HHHHHHH-EEEEEETTEEEEEEHHHHHHH--TTEEEEEEPPTTEEEEEEEETTT--BPPPEEEE--

Radius of gyration: 22.7 Å; Cα contacts (8 Å, |Δi|>4): 1449; chains: 2; bounding box: 44×73×53 Å

Nearest PDB structures (foldseek):
  6r4j-assembly1_B  TM=5.534E-01  e=7.205E-09  Homo sapiens
  6zmj-assembly1_B  TM=5.635E-01  e=1.417E-08  Homo sapiens
  6svp-assembly1_A  TM=5.395E-01  e=1.417E-08  Homo sapiens
  6r4j-assembly1_A  TM=5.383E-01  e=1.499E-08  Homo sapiens
  6svq-assembly1_B  TM=5.487E-01  e=4.375E-08  Homo sapiens